Protein AF-0000000083552965 (afdb_homodimer)

Organism: NCBI:txid2306993

Solvent-accessible surface area (backbone atoms only — not comparable to full-atom values): 24269 Å² total; per-residue (Å²): 133,54,84,46,55,70,39,48,80,30,88,91,34,52,88,30,65,58,60,39,50,26,50,26,54,47,42,58,69,61,47,57,80,40,29,82,77,34,42,68,25,39,33,38,24,42,57,24,51,48,34,62,61,35,41,50,45,15,64,46,37,22,61,32,22,42,22,29,21,68,51,63,74,33,50,58,51,37,72,70,47,73,92,47,73,32,45,72,27,46,46,80,41,80,32,50,61,66,61,47,40,51,50,40,45,74,70,66,44,71,29,42,32,35,38,36,64,58,44,61,37,43,35,61,49,53,62,59,52,52,51,47,52,53,66,21,61,37,60,31,34,41,40,29,32,49,22,26,60,52,86,58,34,29,28,42,53,49,73,42,51,30,88,43,90,88,43,36,64,61,84,50,91,86,44,60,48,27,68,22,20,22,35,8,65,48,28,53,50,50,51,32,50,63,69,54,28,41,77,47,69,64,69,70,78,75,56,57,74,92,68,35,73,63,51,42,54,61,67,44,86,60,69,45,27,35,51,40,36,40,34,28,63,62,126,133,54,83,46,55,70,40,48,81,30,88,90,34,52,88,32,64,58,60,40,51,28,50,25,54,48,40,57,67,61,46,58,80,40,28,83,76,34,42,70,24,38,34,37,23,44,57,25,51,48,34,63,62,35,40,49,45,16,64,46,37,20,60,31,23,42,22,29,21,68,51,62,73,34,51,57,51,37,72,72,48,75,92,48,74,32,46,71,28,46,45,80,41,79,33,50,61,66,61,45,39,50,52,40,46,74,70,66,45,71,29,42,32,34,37,36,62,56,45,63,36,41,35,58,47,53,61,59,51,52,53,48,52,51,66,21,61,36,60,33,36,41,40,28,32,49,22,26,61,54,84,57,33,30,28,42,53,48,74,41,52,33,88,42,92,90,44,39,63,62,84,50,90,86,44,60,47,30,68,22,20,22,35,8,66,48,29,54,50,50,50,32,48,64,68,52,29,40,77,47,68,66,69,71,78,75,55,56,74,92,70,34,73,61,51,41,53,61,68,45,86,60,70,45,27,34,51,40,35,41,34,28,63,63,128

pLDDT: mean 96.68, std 3.62, range [63.5, 98.94]

Foldseek 3Di:
DFPQPQCCPAPPCVPPVLLSLLVSLCCVQFPVVCLVLLAQWEEEEEQCFLVPVVLSSLVSHHQAYEYEHQDPVSPVSVVVPDPDPSSVRYDYDHDDRLVVLVVCLVVVAATQEYEQALCQQQADPNLSNVLSNVSNVYQKYKHKYKAFPDPAWDKDKDKDAQPDSSHHHDPDPPDGIDIGIHTHPNNVVVSLVVSQKDKDWGDPPVDDPVSCVSVCQCVDDDGIGITMMMIGHDD/DFPQPQCCPAPPCVPPVLLSLLVSLCCVQFPVVCLVLLAQWEEEEEQCFLVPVVLSSLVSHHQAYEYEHQDPVSPVSVVVPDPDPSSVRYDYDHDDRLVVLVVCLVVVAATQEYEQALCQQQADPNLSNVLSNVSNVYQKYKHKYKAFPDPAWDKDKDKDAQPDSSHHHDPDPPDGIDIGIHTHPNNVCVSLVVSQKDKDWGDPPVDDPVSCVSVCQCVDDDGIGITMMMIGHDD

InterPro domains:
  IPR001387 Cro/C1-type, helix-turn-helix domain [PS50943] (183-202)
  IPR029063 S-adenosyl-L-methionine-dependent methyltransferase superfamily [G3DSA:3.40.50.150] (11-210)
  IPR029063 S-adenosyl-L-methionine-dependent methyltransferase superfamily [SSF53335] (25-139)
  IPR041698 Methyltransferase domain 25 [PF13649] (43-135)

Secondary structure (DSSP, 8-state):
--GGGGGGGSTTTTT-HHHHHHHHHHIIIIIGGGHHHHTT-EEEEET-TTSHHHHHHHHTT-SEEEEEES-HHHHHHGGGS--SHHHHTEEEEES-HHHHHHHHHHTT---SEEEEES-GGG-S-HHHHHHHHHTT--SEEEEEEEEE--SSSEEEEEEEETTSTTSPPPSSTT-SEEEEEEE-HHHHHHHHHHTTEEEEE--GGGS-GGG-GGGGGGS--SSEEEEEEEEEE--/--GGGGGGGSTTTTT-HHHHHHHHHHIIIIIGGGHHHHTT-EEEEET-TTSHHHHHHHHTT-SEEEEEES-HHHHHHGGGS--SHHHHTEEEEES-HHHHHHHHHHTT---SEEEEES-GGG-S-HHHHHHHHHTT--SEEEEEEEEE--SSSEEEEEEEETTSTTSPPPSSTT-SEEEEEEE-HHHHHHHHHHTTEEEEE--GGGS-GGG-GGGGGGS--SSEEEEEEEEEE--

Nearest PDB structures (foldseek):
  6h2u-assembly1_A  TM=6.976E-01  e=5.635E-08  Homo sapiens
  6h2v-assembly1_A  TM=6.925E-01  e=2.571E-07  Homo sapiens
  8dur-assembly2_B  TM=6.272E-01  e=7.707E-06  Naegleria fowleri
  1orh-assembly1_A  TM=5.941E-01  e=9.247E-06  Rattus norvegicus
  1ori-assembly1_A  TM=5.996E-01  e=1.331E-05  Rattus norvegicus

Structure (mmCIF, N/CA/C/O backbone):
data_AF-0000000083552965-model_v1
#
loop_
_entity.id
_entity.type
_entity.pdbx_description
1 polymer 'Class I SAM-dependent methyltransferase'
#
loop_
_atom_site.group_PDB
_atom_site.id
_atom_site.type_symbol
_atom_site.label_atom_id
_atom_site.label_alt_id
_atom_site.label_comp_id
_atom_site.label_asym_id
_atom_site.label_entity_id
_atom_site.label_seq_id
_atom_site.pdbx_PDB_ins_code
_atom_site.Cartn_x
_atom_site.Cartn_y
_atom_site.Cartn_z
_atom_site.occupancy
_atom_site.B_iso_or_equiv
_atom_site.auth_seq_id
_atom_site.auth_comp_id
_atom_site.auth_asym_id
_atom_site.auth_atom_id
_atom_site.pdbx_PDB_model_num
ATOM 1 N N . MET A 1 1 ? 5.93 -38.25 -14.188 1 81.25 1 MET A N 1
ATOM 2 C CA . MET A 1 1 ? 6.855 -37.188 -14.539 1 81.25 1 MET A CA 1
ATOM 3 C C . MET A 1 1 ? 6.266 -35.812 -14.195 1 81.25 1 MET A C 1
ATOM 5 O O . MET A 1 1 ? 5.086 -35.562 -14.438 1 81.25 1 MET A O 1
ATOM 9 N N . GLY A 1 2 ? 7.152 -35.125 -13.516 1 94.62 2 GLY A N 1
ATOM 10 C CA . GLY A 1 2 ? 6.688 -33.781 -13.117 1 94.62 2 GLY A CA 1
ATOM 11 C C . GLY A 1 2 ? 6.719 -32.781 -14.258 1 94.62 2 GLY A C 1
ATOM 12 O O . GLY A 1 2 ? 7.559 -32.875 -15.156 1 94.62 2 GLY A O 1
ATOM 13 N N . PHE A 1 3 ? 5.824 -31.906 -14.312 1 96.88 3 PHE A N 1
ATOM 14 C CA . PHE A 1 3 ? 5.703 -30.906 -15.367 1 96.88 3 PHE A CA 1
ATOM 15 C C . PHE A 1 3 ? 7.004 -30.125 -15.523 1 96.88 3 PHE A C 1
ATOM 17 O O . PHE A 1 3 ? 7.469 -29.906 -16.641 1 96.88 3 PHE A O 1
ATOM 24 N N . PHE A 1 4 ? 7.629 -29.734 -14.414 1 97.56 4 PHE A N 1
ATOM 25 C CA . PHE A 1 4 ? 8.781 -28.844 -14.445 1 97.56 4 PHE A CA 1
ATOM 26 C C . PHE A 1 4 ? 10.078 -29.641 -14.57 1 97.56 4 PHE A C 1
ATOM 28 O O . PHE A 1 4 ? 11.172 -29.094 -14.406 1 97.56 4 PHE A O 1
ATOM 35 N N . ASP A 1 5 ? 9.969 -30.938 -14.891 1 96.69 5 ASP A N 1
ATOM 36 C CA . ASP A 1 5 ? 11.172 -31.766 -15.016 1 96.69 5 ASP A CA 1
ATOM 37 C C . ASP A 1 5 ? 12.086 -31.234 -16.109 1 96.69 5 ASP A C 1
ATOM 39 O O . ASP A 1 5 ? 13.312 -31.391 -16.047 1 96.69 5 ASP A O 1
ATOM 43 N N . PHE A 1 6 ? 11.523 -30.562 -17.109 1 95.19 6 PHE A N 1
ATOM 44 C CA . PHE A 1 6 ? 12.312 -30.047 -18.219 1 95.19 6 PHE A CA 1
ATOM 45 C C . PHE A 1 6 ? 13.328 -29.016 -17.734 1 95.19 6 PHE A C 1
ATOM 47 O O . PHE A 1 6 ? 14.328 -28.766 -18.406 1 95.19 6 PHE A O 1
ATOM 54 N N . LEU A 1 7 ? 13.109 -28.406 -16.531 1 95.62 7 LEU A N 1
ATOM 55 C CA . LEU A 1 7 ? 14 -27.375 -15.992 1 95.62 7 LEU A CA 1
ATOM 56 C C . LEU A 1 7 ? 15.367 -27.969 -15.664 1 95.62 7 LEU A C 1
ATOM 58 O O . LEU A 1 7 ? 16.344 -27.219 -15.523 1 95.62 7 LEU A O 1
ATOM 62 N N . SER A 1 8 ? 15.422 -29.281 -15.539 1 94.06 8 SER A N 1
ATOM 63 C CA . SER A 1 8 ? 16.672 -29.938 -15.18 1 94.06 8 SER A CA 1
ATOM 64 C C . SER A 1 8 ? 17.734 -29.703 -16.234 1 94.06 8 SER A C 1
ATOM 66 O O . SER A 1 8 ? 18.922 -29.906 -15.984 1 94.06 8 SER A O 1
ATOM 68 N N . SER A 1 9 ? 17.359 -29.266 -17.453 1 91.75 9 SER A N 1
ATOM 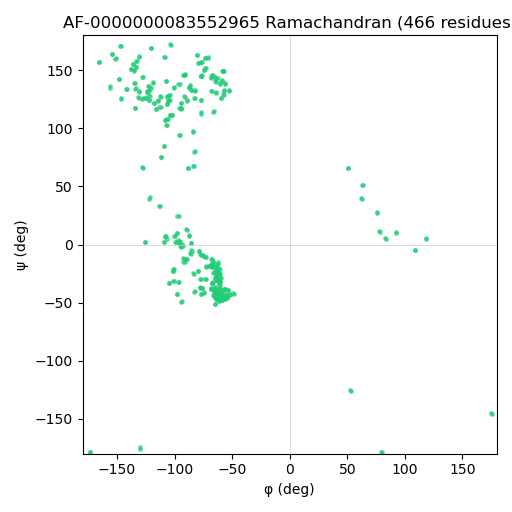69 C CA . SER A 1 9 ? 18.297 -29.047 -18.547 1 91.75 9 SER A CA 1
ATOM 70 C C . SER A 1 9 ? 18.531 -27.562 -18.797 1 91.75 9 SER A C 1
ATOM 72 O O . SER A 1 9 ? 19.141 -27.203 -19.797 1 91.75 9 SER A O 1
ATOM 74 N N . ILE A 1 10 ? 17.953 -26.766 -17.953 1 91.94 10 ILE A N 1
ATOM 75 C CA . ILE A 1 10 ? 17.984 -25.328 -18.172 1 91.94 10 ILE A CA 1
ATOM 76 C C . ILE A 1 10 ? 18.625 -24.641 -16.969 1 91.94 10 ILE A C 1
ATOM 78 O O . ILE A 1 10 ? 18.328 -24.969 -15.82 1 91.94 10 ILE A O 1
ATOM 82 N N . ALA A 1 11 ? 19.578 -23.734 -17.234 1 88.69 11 ALA A N 1
ATOM 83 C CA . ALA A 1 11 ? 20.109 -22.906 -16.156 1 88.69 11 ALA A CA 1
ATOM 84 C C . ALA A 1 11 ? 19.031 -22.016 -15.547 1 88.69 11 ALA A C 1
ATOM 86 O O . ALA A 1 11 ? 18.172 -21.5 -16.266 1 88.69 11 ALA A O 1
ATOM 87 N N . PRO A 1 12 ? 18.969 -21.719 -14.242 1 91.25 12 PRO A N 1
ATOM 88 C CA . PRO A 1 12 ? 19.953 -22.172 -13.258 1 91.25 12 PRO A CA 1
ATOM 89 C C . PRO A 1 12 ? 19.516 -23.438 -12.523 1 91.25 12 PRO A C 1
ATOM 91 O O . PRO A 1 12 ? 20.016 -23.719 -11.422 1 91.25 12 PRO A O 1
ATOM 94 N N . TYR A 1 13 ? 18.641 -24.234 -13.141 1 92.06 13 TYR A N 1
ATOM 95 C CA . TYR A 1 13 ? 17.969 -25.281 -12.406 1 92.06 13 TYR A CA 1
ATOM 96 C C . TYR A 1 13 ? 18.734 -26.594 -12.508 1 92.06 13 TYR A C 1
ATOM 98 O O . TYR A 1 13 ? 18.438 -27.562 -11.789 1 92.06 13 TYR A O 1
ATOM 106 N N . GLU A 1 14 ? 19.703 -26.844 -13.398 1 89.31 14 GLU A N 1
ATOM 107 C CA . GLU A 1 14 ? 20.359 -28.094 -13.773 1 89.31 14 GLU A CA 1
ATOM 108 C C . GLU A 1 14 ? 20.797 -28.875 -12.539 1 89.31 14 GLU A C 1
ATOM 110 O O . GLU A 1 14 ? 20.656 -30.109 -12.508 1 89.31 14 GLU A O 1
ATOM 115 N N . ASP A 1 15 ? 21.328 -28.375 -11.539 1 86.81 15 ASP A N 1
ATOM 116 C CA . ASP A 1 15 ? 21.781 -29.125 -10.367 1 86.81 15 ASP A CA 1
ATOM 117 C C . ASP A 1 15 ? 20.938 -28.781 -9.141 1 86.81 15 ASP A C 1
ATOM 119 O O . ASP A 1 15 ? 21.422 -28.859 -8.008 1 86.81 15 ASP A O 1
ATOM 123 N N . ASP A 1 16 ? 19.672 -28.516 -9.477 1 92 16 ASP A N 1
ATOM 124 C CA . ASP A 1 16 ? 18.828 -28.094 -8.367 1 92 16 ASP A CA 1
ATOM 125 C C . ASP A 1 16 ? 17.562 -28.922 -8.297 1 92 16 ASP A C 1
ATOM 127 O O . ASP A 1 16 ? 16.453 -28.406 -8.461 1 92 16 ASP A O 1
ATOM 131 N N . ALA A 1 17 ? 17.734 -30.203 -7.98 1 92.44 17 ALA A N 1
ATOM 132 C CA . ALA A 1 17 ? 16.625 -31.156 -7.941 1 92.44 17 ALA A CA 1
ATOM 133 C C . ALA A 1 17 ? 15.586 -30.75 -6.906 1 92.44 17 ALA A C 1
ATOM 135 O O . ALA A 1 17 ? 14.383 -30.969 -7.098 1 92.44 17 ALA A O 1
ATOM 136 N N . LYS A 1 18 ? 16.047 -30.188 -5.879 1 93.69 18 LYS A N 1
ATOM 137 C CA . LYS A 1 18 ? 15.133 -29.766 -4.816 1 93.69 18 LYS A CA 1
ATOM 138 C C . LYS A 1 18 ? 14.148 -28.719 -5.316 1 93.69 18 LYS A C 1
ATOM 140 O O . LYS A 1 18 ? 12.945 -28.812 -5.07 1 93.69 18 LYS A O 1
ATOM 145 N N . THR A 1 19 ? 14.672 -27.75 -6.02 1 94.75 19 THR A N 1
ATOM 146 C CA . THR A 1 19 ? 13.828 -26.688 -6.57 1 94.75 19 THR A CA 1
ATOM 147 C C . THR A 1 19 ? 12.836 -27.266 -7.578 1 94.75 19 THR A C 1
ATOM 149 O O . THR A 1 19 ? 11.672 -26.859 -7.602 1 94.75 19 THR A O 1
ATOM 152 N N . ILE A 1 20 ? 13.258 -28.188 -8.398 1 96.81 20 ILE A N 1
ATOM 153 C CA . ILE A 1 20 ? 12.398 -28.781 -9.414 1 96.81 20 ILE A CA 1
ATOM 154 C C . ILE A 1 20 ? 11.289 -29.578 -8.742 1 96.81 20 ILE A C 1
ATOM 156 O O . ILE A 1 20 ? 10.125 -29.5 -9.133 1 96.81 20 ILE A O 1
ATOM 160 N N . THR A 1 21 ? 11.656 -30.359 -7.719 1 96.69 21 THR A N 1
ATOM 161 C CA . THR A 1 21 ? 10.664 -31.109 -6.957 1 96.69 21 THR A CA 1
ATOM 162 C C . THR A 1 21 ? 9.641 -30.172 -6.324 1 96.69 21 THR A C 1
ATOM 164 O O . THR A 1 21 ? 8.438 -30.422 -6.371 1 96.69 21 THR A O 1
ATOM 167 N N . ARG A 1 22 ? 10.125 -29.078 -5.738 1 97.56 22 ARG A N 1
ATOM 168 C CA . ARG A 1 22 ? 9.266 -28.062 -5.152 1 97.56 22 ARG A CA 1
ATOM 169 C C . ARG A 1 22 ? 8.281 -27.516 -6.188 1 97.56 22 ARG A C 1
ATOM 171 O O . ARG A 1 22 ? 7.074 -27.438 -5.926 1 97.56 22 ARG A O 1
ATOM 178 N N . MET A 1 23 ? 8.742 -27.188 -7.344 1 97.19 23 MET A N 1
ATOM 179 C CA . MET A 1 23 ? 7.91 -26.609 -8.391 1 97.19 23 MET A CA 1
ATOM 180 C C . MET A 1 23 ? 6.855 -27.609 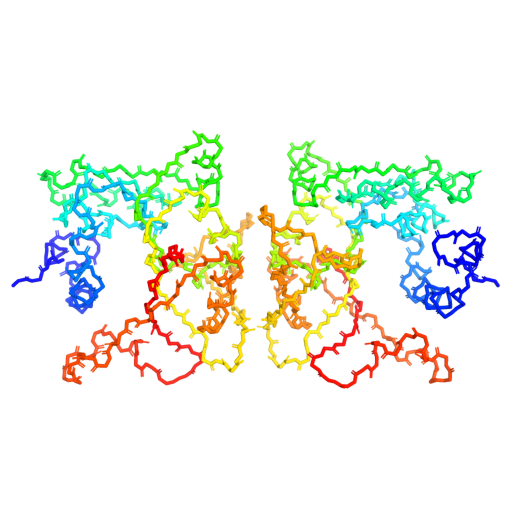-8.859 1 97.19 23 MET A C 1
ATOM 182 O O . MET A 1 23 ? 5.707 -27.25 -9.102 1 97.19 23 MET A O 1
ATOM 186 N N . ASN A 1 24 ? 7.277 -28.844 -8.969 1 98 24 ASN A N 1
ATOM 187 C CA . ASN A 1 24 ? 6.336 -29.875 -9.391 1 98 24 ASN A CA 1
ATOM 188 C C . ASN A 1 24 ? 5.23 -30.094 -8.359 1 98 24 ASN A C 1
ATOM 190 O O . ASN A 1 24 ? 4.062 -30.25 -8.727 1 98 24 ASN A O 1
ATOM 194 N N . LEU A 1 25 ? 5.602 -30.094 -7.09 1 97.94 25 LEU A N 1
ATOM 195 C CA . LEU A 1 25 ? 4.594 -30.234 -6.047 1 97.94 25 LEU A CA 1
ATOM 196 C C . LEU A 1 25 ? 3.625 -29.062 -6.059 1 97.94 25 LEU A C 1
ATOM 198 O O . LEU A 1 25 ? 2.412 -29.25 -5.934 1 97.94 25 LEU A O 1
ATOM 202 N N . ARG A 1 26 ? 4.098 -27.859 -6.262 1 98.5 26 ARG A N 1
ATOM 203 C CA . ARG A 1 26 ? 3.258 -26.672 -6.324 1 98.5 26 ARG A CA 1
ATOM 204 C C . ARG A 1 26 ? 2.377 -26.688 -7.57 1 98.5 26 ARG A C 1
ATOM 206 O O . ARG A 1 26 ? 1.212 -26.281 -7.516 1 98.5 26 ARG A O 1
ATOM 213 N N . HIS A 1 27 ? 2.938 -27.156 -8.664 1 98.56 27 HIS A N 1
ATOM 214 C CA . HIS A 1 27 ? 2.148 -27.312 -9.883 1 98.56 27 HIS A CA 1
ATOM 215 C C . HIS A 1 27 ? 0.971 -28.25 -9.664 1 98.56 27 HIS A C 1
ATOM 217 O O . HIS A 1 27 ? -0.158 -27.938 -10.055 1 98.56 27 HIS A O 1
ATOM 223 N N . GLU A 1 28 ? 1.245 -29.359 -9.039 1 97.62 28 GLU A N 1
ATOM 224 C CA . GLU A 1 28 ? 0.224 -30.359 -8.781 1 97.62 28 GLU A CA 1
ATOM 225 C C . GLU A 1 28 ? -0.861 -29.828 -7.848 1 97.62 28 GLU A C 1
ATOM 227 O O . GLU A 1 28 ? -2.047 -30.094 -8.055 1 97.62 28 GLU A O 1
ATOM 232 N N . MET A 1 29 ? -0.455 -29.062 -6.875 1 98.19 29 MET A N 1
ATOM 233 C CA . MET A 1 29 ? -1.388 -28.594 -5.855 1 98.19 29 MET A CA 1
ATOM 234 C C . MET A 1 29 ? -2.162 -27.375 -6.34 1 98.19 29 MET A C 1
ATOM 236 O O . MET A 1 29 ? -3.35 -27.234 -6.047 1 98.19 29 MET A O 1
ATOM 240 N N . ILE A 1 30 ? -1.521 -26.469 -7.02 1 98.62 30 ILE A N 1
ATOM 241 C CA . ILE A 1 30 ? -2.102 -25.172 -7.348 1 98.62 30 ILE A CA 1
ATOM 242 C C . ILE A 1 30 ? -2.746 -25.234 -8.734 1 98.62 30 ILE A C 1
ATOM 244 O O . ILE A 1 30 ? -3.936 -24.938 -8.883 1 98.62 30 ILE A O 1
ATOM 248 N N . LEU A 1 31 ? -2.088 -25.719 -9.711 1 98.5 31 LEU A N 1
ATOM 249 C CA . LEU A 1 31 ? -2.498 -25.469 -11.086 1 98.5 31 LEU A CA 1
ATOM 250 C C . LEU A 1 31 ? -3.307 -26.656 -11.625 1 98.5 31 LEU A C 1
ATOM 252 O O . LEU A 1 31 ? -4.316 -26.453 -12.305 1 98.5 31 LEU A O 1
ATOM 256 N N . GLU A 1 32 ? -2.908 -27.891 -11.367 1 97.81 32 GLU A N 1
ATOM 257 C CA . GLU A 1 32 ? -3.521 -29.078 -11.953 1 97.81 32 GLU A CA 1
ATOM 258 C C . GLU A 1 32 ? -5.023 -29.109 -11.703 1 97.81 32 GLU A C 1
ATOM 260 O O . GLU A 1 32 ? -5.812 -29.344 -12.625 1 97.81 32 GLU A O 1
ATOM 265 N N . PRO A 1 33 ? -5.453 -28.828 -10.461 1 98.06 33 PRO A N 1
ATOM 266 C CA . PRO A 1 33 ? -6.895 -28.859 -10.203 1 98.06 33 PRO A CA 1
ATOM 267 C C . PRO A 1 33 ? -7.648 -27.734 -10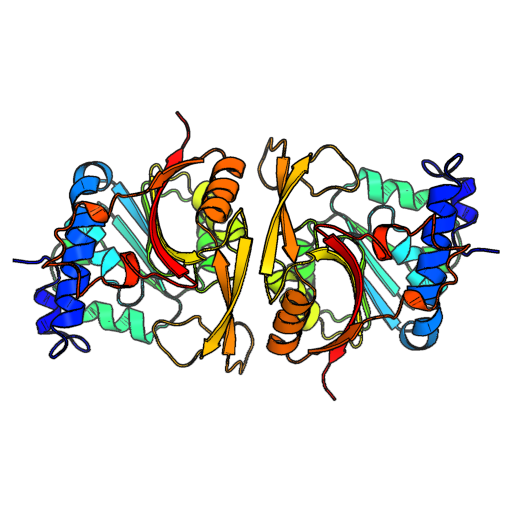.906 1 98.06 33 PRO A C 1
ATOM 269 O O . PRO A 1 33 ? -8.875 -27.781 -11.023 1 98.06 33 PRO A O 1
ATOM 272 N N . LEU A 1 34 ? -6.957 -26.703 -11.359 1 98.5 34 LEU A N 1
ATOM 273 C CA . LEU A 1 34 ? -7.594 -25.516 -11.922 1 98.5 34 LEU A CA 1
ATOM 274 C C . LEU A 1 34 ? -7.598 -25.562 -13.445 1 98.5 34 LEU A C 1
ATOM 276 O O . LEU A 1 34 ? -8.062 -24.625 -14.102 1 98.5 34 LEU A O 1
ATOM 280 N N . LYS A 1 35 ? -7.074 -26.656 -14.055 1 98.5 35 LYS A N 1
ATOM 281 C CA . LYS A 1 35 ? -6.949 -26.797 -15.5 1 98.5 35 LYS A CA 1
ATOM 282 C C . LYS A 1 35 ? -8.273 -26.516 -16.203 1 98.5 35 LYS A C 1
ATOM 284 O O . LYS A 1 35 ? -8.312 -25.797 -17.203 1 98.5 35 LYS A O 1
ATOM 289 N N . PRO A 1 36 ? -9.422 -27.016 -15.688 1 98.38 36 PRO A N 1
ATOM 290 C CA . PRO A 1 36 ? -10.688 -26.734 -16.359 1 98.38 36 PRO A CA 1
ATOM 291 C C . PRO A 1 36 ? -11.016 -25.234 -16.406 1 98.38 36 PRO A C 1
ATOM 293 O O . PRO A 1 36 ? -11.656 -24.766 -17.344 1 98.38 36 PRO A O 1
ATOM 296 N N . GLU A 1 37 ? -10.5 -24.453 -15.477 1 98.25 37 GLU A N 1
ATOM 297 C CA . GLU A 1 37 ? -10.773 -23.016 -15.414 1 98.25 37 GLU A CA 1
ATOM 298 C C . GLU A 1 37 ? -9.766 -22.219 -16.234 1 98.25 37 GLU A C 1
ATOM 300 O O . GLU A 1 37 ? -9.977 -21.047 -16.516 1 98.25 37 GLU A O 1
ATOM 305 N N . ILE A 1 38 ? -8.695 -22.906 -16.625 1 98.75 38 ILE A N 1
ATOM 306 C CA . ILE A 1 38 ? -7.602 -22.234 -17.312 1 98.75 38 ILE A CA 1
ATOM 307 C C . ILE A 1 38 ? -7.711 -22.5 -18.812 1 98.75 38 ILE A C 1
ATOM 309 O O . ILE A 1 38 ? -7.383 -21.625 -19.641 1 98.75 38 ILE A O 1
ATOM 313 N N . THR A 1 39 ? -8.234 -23.672 -19.188 1 98.81 39 THR A N 1
ATOM 314 C CA . THR A 1 39 ? -8.281 -24.094 -20.578 1 98.81 39 THR A CA 1
ATOM 315 C C . THR A 1 39 ? -9.094 -23.109 -21.422 1 98.81 39 THR A C 1
ATOM 317 O O . THR A 1 39 ? -10.227 -22.766 -21.062 1 98.81 39 THR A O 1
ATOM 320 N N . GLY A 1 40 ? -8.484 -22.656 -22.453 1 98.81 40 GLY A N 1
ATOM 321 C CA . GLY A 1 40 ? -9.148 -21.766 -23.391 1 98.81 40 GLY A CA 1
ATOM 322 C C . GLY A 1 40 ? -9.242 -20.344 -22.906 1 98.81 40 GLY A C 1
ATOM 323 O O . GLY A 1 40 ? -9.891 -19.5 -23.547 1 98.81 40 GLY A O 1
ATOM 324 N N . ARG A 1 41 ? -8.547 -20 -21.828 1 98.75 41 ARG A N 1
ATOM 325 C CA . ARG A 1 41 ? -8.75 -18.703 -21.203 1 98.75 41 ARG A CA 1
ATOM 326 C C . ARG A 1 41 ? -7.555 -17.781 -21.438 1 98.75 41 ARG A C 1
ATOM 328 O O . ARG A 1 41 ? -6.504 -18.219 -21.906 1 98.75 41 ARG A O 1
ATOM 335 N N . ARG A 1 42 ? -7.766 -16.5 -21.266 1 98.88 42 ARG A N 1
ATOM 336 C CA . ARG A 1 42 ? -6.707 -15.5 -21.25 1 98.88 42 ARG A CA 1
ATOM 337 C C . ARG A 1 42 ? -6.156 -15.305 -19.828 1 98.88 42 ARG A C 1
ATOM 339 O O . ARG A 1 42 ? -6.91 -15.023 -18.906 1 98.88 42 ARG A O 1
ATOM 346 N N . VAL A 1 43 ? -4.852 -15.484 -19.703 1 98.94 43 VAL A N 1
ATOM 347 C CA . VAL A 1 43 ? -4.238 -15.516 -18.375 1 98.94 43 VAL A CA 1
ATOM 348 C C . VAL A 1 43 ? -3.186 -14.414 -18.266 1 98.94 43 VAL A C 1
ATOM 350 O O . VAL A 1 43 ? -2.438 -14.164 -19.219 1 98.94 43 VAL A O 1
ATOM 353 N N . LEU A 1 44 ? -3.18 -13.664 -17.156 1 98.94 44 LEU A N 1
ATOM 354 C CA . LEU A 1 44 ? -2.131 -12.719 -16.781 1 98.94 44 LEU A CA 1
ATOM 355 C C . LEU A 1 44 ? -1.276 -13.273 -15.656 1 98.94 44 LEU A C 1
ATOM 357 O O . LEU A 1 44 ? -1.805 -13.711 -14.633 1 98.94 44 LEU A O 1
ATOM 361 N N . ASP A 1 45 ? 0.019 -13.375 -15.836 1 98.94 45 ASP A N 1
ATOM 362 C CA . ASP A 1 45 ? 0.989 -13.789 -14.82 1 98.94 45 ASP A CA 1
ATOM 363 C C . ASP A 1 45 ? 1.807 -12.594 -14.328 1 98.94 45 ASP A C 1
ATOM 365 O O . ASP A 1 45 ? 2.678 -12.094 -15.039 1 98.94 45 ASP A O 1
ATOM 369 N N . LEU A 1 46 ? 1.543 -12.148 -13.078 1 98.81 46 LEU A N 1
ATOM 370 C CA . LEU A 1 46 ? 2.203 -10.977 -12.508 1 98.81 46 LEU A CA 1
ATOM 371 C C . LEU A 1 46 ? 3.529 -11.359 -11.859 1 98.81 46 LEU A C 1
ATOM 373 O O . LEU A 1 46 ? 3.596 -12.32 -11.094 1 98.81 46 LEU A O 1
ATOM 377 N N . ALA A 1 47 ? 4.551 -10.508 -12.125 1 98.44 47 ALA A N 1
ATOM 378 C CA . ALA A 1 47 ? 5.906 -10.836 -11.688 1 98.44 47 ALA A CA 1
ATOM 379 C C . ALA A 1 47 ? 6.297 -12.242 -12.117 1 98.44 47 ALA A C 1
ATOM 381 O O . ALA A 1 47 ? 6.648 -13.078 -11.273 1 98.44 47 ALA A O 1
ATOM 382 N N . ALA A 1 48 ? 6.395 -12.398 -13.414 1 98.5 48 ALA A N 1
ATOM 383 C CA . ALA A 1 48 ? 6.41 -13.719 -14.047 1 98.5 48 ALA A CA 1
ATOM 384 C C . ALA A 1 48 ? 7.785 -14.359 -13.93 1 98.5 48 ALA A C 1
ATOM 386 O O . ALA A 1 48 ? 7.961 -15.531 -14.273 1 98.5 48 ALA A O 1
ATOM 387 N N . HIS A 1 49 ? 8.75 -13.617 -13.414 1 97.5 49 HIS A N 1
ATOM 388 C CA . HIS A 1 49 ? 10.094 -14.148 -13.242 1 97.5 49 HIS A CA 1
ATOM 389 C C . HIS A 1 49 ? 10.625 -14.727 -14.555 1 97.5 49 HIS A C 1
ATOM 391 O O . HIS A 1 49 ? 10.68 -14.039 -15.57 1 97.5 49 HIS A O 1
ATOM 397 N N . ASP A 1 50 ? 11.062 -15.961 -14.57 1 97.25 50 ASP A N 1
ATOM 398 C CA . ASP A 1 50 ? 11.641 -16.516 -15.789 1 97.25 50 ASP A CA 1
ATOM 399 C C . ASP A 1 50 ? 10.562 -17.125 -16.688 1 97.25 50 ASP A C 1
ATOM 401 O O . ASP A 1 50 ? 10.867 -17.797 -17.672 1 97.25 50 ASP A O 1
ATOM 405 N N . GLY A 1 51 ? 9.281 -16.953 -16.375 1 98.19 51 GLY A N 1
ATOM 406 C CA . GLY A 1 51 ? 8.164 -17.391 -17.188 1 98.19 51 GLY A CA 1
ATOM 407 C C . GLY A 1 51 ? 7.672 -18.781 -16.828 1 98.19 51 GLY A C 1
ATOM 408 O O . GLY A 1 51 ? 6.816 -19.344 -17.531 1 98.19 51 GLY A O 1
ATOM 409 N N . ARG A 1 52 ? 8.109 -19.344 -15.758 1 97.69 52 ARG A N 1
ATOM 410 C CA . ARG A 1 52 ? 7.828 -20.734 -15.422 1 97.69 52 ARG A CA 1
ATOM 411 C C . ARG A 1 52 ? 6.332 -20.953 -15.219 1 97.69 52 ARG A C 1
ATOM 413 O O . ARG A 1 52 ? 5.762 -21.891 -15.75 1 97.69 52 ARG A O 1
ATOM 420 N N . TRP A 1 53 ? 5.684 -20.047 -14.531 1 98.69 53 TRP A N 1
ATOM 421 C CA . TRP A 1 53 ? 4.246 -20.203 -14.32 1 98.69 53 TRP A CA 1
ATOM 422 C C . TRP A 1 53 ? 3.465 -19.812 -15.562 1 98.69 53 TRP A C 1
ATOM 424 O O . TRP A 1 53 ? 2.441 -20.422 -15.883 1 98.69 53 TRP A O 1
ATOM 434 N N . ALA A 1 54 ? 3.918 -18.781 -16.25 1 98.88 54 ALA A N 1
ATOM 435 C CA . ALA A 1 54 ? 3.295 -18.453 -17.531 1 98.88 54 ALA A CA 1
ATOM 436 C C . ALA A 1 54 ? 3.281 -19.641 -18.469 1 98.88 54 ALA A C 1
ATOM 438 O O . ALA A 1 54 ? 2.256 -19.953 -19.078 1 98.88 54 ALA A O 1
ATOM 439 N N . TYR A 1 55 ? 4.418 -20.344 -18.547 1 98.88 55 TYR A N 1
ATOM 440 C CA . TYR A 1 55 ? 4.527 -21.547 -19.359 1 98.88 55 TYR A CA 1
ATOM 441 C C . TYR A 1 55 ? 3.57 -22.625 -18.859 1 98.88 55 TYR A C 1
ATOM 443 O O . TYR A 1 55 ? 2.908 -23.281 -19.656 1 98.88 55 TYR A O 1
ATOM 451 N N . ALA A 1 56 ? 3.492 -22.781 -17.594 1 98.88 56 ALA A N 1
ATOM 452 C CA . ALA A 1 56 ? 2.607 -23.781 -17 1 98.88 56 ALA A CA 1
ATOM 453 C C . ALA A 1 56 ? 1.146 -23.469 -17.312 1 98.88 56 ALA A C 1
ATOM 455 O O . ALA A 1 56 ? 0.365 -24.375 -17.609 1 98.88 56 ALA A O 1
ATOM 456 N N . PHE A 1 57 ? 0.743 -22.156 -17.234 1 98.94 57 PHE A N 1
ATOM 457 C CA . PHE A 1 57 ? -0.612 -21.75 -17.594 1 98.94 57 PHE A CA 1
ATOM 458 C C . PHE A 1 57 ? -0.915 -22.109 -19.047 1 98.94 57 PHE A C 1
ATOM 460 O O . PHE A 1 57 ? -1.982 -22.641 -19.344 1 98.94 57 PHE A O 1
ATOM 467 N N . ALA A 1 58 ? 0.022 -21.812 -19.906 1 98.88 58 ALA A N 1
ATOM 468 C CA . ALA A 1 58 ? -0.155 -22.125 -21.312 1 98.88 58 ALA A CA 1
ATOM 469 C C . ALA A 1 58 ? -0.292 -23.625 -21.531 1 98.88 58 ALA A C 1
ATOM 471 O O . ALA A 1 58 ? -1.164 -24.078 -22.281 1 98.88 58 ALA A O 1
ATOM 472 N N . ALA A 1 59 ? 0.545 -24.422 -20.891 1 98.69 59 ALA A N 1
ATOM 473 C CA . ALA A 1 59 ? 0.522 -25.875 -21.016 1 98.69 59 ALA A CA 1
ATOM 474 C C . ALA A 1 59 ? -0.781 -26.453 -20.469 1 98.69 59 ALA A C 1
ATOM 476 O O . ALA A 1 59 ? -1.233 -27.516 -20.906 1 98.69 59 ALA A O 1
ATOM 477 N N . ALA A 1 60 ? -1.38 -25.766 -19.531 1 98.56 60 ALA A N 1
ATOM 478 C CA . ALA A 1 60 ? -2.656 -26.188 -18.953 1 98.56 60 ALA A CA 1
ATOM 479 C C . ALA A 1 60 ? -3.807 -25.906 -19.922 1 98.56 60 ALA A C 1
ATOM 481 O O . ALA A 1 60 ? -4.949 -26.297 -19.656 1 98.56 60 ALA A O 1
ATOM 482 N N . GLY A 1 61 ? -3.521 -25.156 -21.016 1 98.69 61 GLY A N 1
ATOM 483 C CA . GLY A 1 61 ? -4.531 -25 -22.047 1 98.69 61 GLY A CA 1
ATOM 484 C C . GLY A 1 61 ? -4.965 -23.562 -22.25 1 98.69 61 GLY A C 1
ATOM 485 O O . GLY A 1 61 ? -5.887 -23.297 -23.016 1 98.69 61 GLY A O 1
ATOM 486 N N . ALA A 1 62 ? -4.316 -22.609 -21.562 1 98.88 62 ALA A N 1
ATOM 487 C CA . ALA A 1 62 ? -4.648 -21.203 -21.781 1 98.88 62 ALA A CA 1
ATOM 488 C C . ALA A 1 62 ? -4.496 -20.828 -23.266 1 98.88 62 ALA A C 1
ATOM 490 O O . ALA A 1 62 ? -3.541 -21.25 -23.922 1 98.88 62 ALA A O 1
ATOM 491 N N . ARG A 1 63 ? -5.391 -20.062 -23.797 1 98.69 63 ARG A N 1
ATOM 492 C CA . ARG A 1 63 ? -5.297 -19.641 -25.203 1 98.69 63 ARG A CA 1
ATOM 493 C C . ARG A 1 63 ? -4.211 -18.594 -25.375 1 98.69 63 ARG A C 1
ATOM 495 O O . ARG A 1 63 ? -3.615 -18.484 -26.453 1 98.69 63 ARG A O 1
ATOM 502 N N . GLU A 1 64 ? -4.008 -17.844 -24.312 1 98.88 64 GLU A N 1
ATOM 503 C CA . GLU A 1 64 ? -3.029 -16.75 -24.281 1 98.88 64 GLU A CA 1
ATOM 504 C C . GLU A 1 64 ? -2.576 -16.453 -22.859 1 98.88 64 GLU A C 1
ATOM 506 O O . GLU A 1 64 ? -3.395 -16.422 -21.938 1 98.88 64 GLU A O 1
ATOM 511 N N . VAL A 1 65 ? -1.295 -16.297 -22.734 1 98.94 65 VAL A N 1
ATOM 512 C CA . VAL A 1 65 ? -0.732 -15.906 -21.438 1 98.94 65 VAL A CA 1
ATOM 513 C C . VAL A 1 65 ? 0.163 -14.68 -21.609 1 98.94 65 VAL A C 1
ATOM 515 O O . VAL A 1 65 ? 1.042 -14.664 -22.469 1 98.94 65 VAL A O 1
ATOM 518 N N . ILE A 1 66 ? -0.082 -13.641 -20.859 1 98.94 66 ILE A N 1
ATOM 519 C CA . ILE A 1 66 ? 0.805 -12.484 -20.766 1 98.94 66 ILE A CA 1
ATOM 520 C C . ILE A 1 66 ? 1.523 -12.508 -19.406 1 98.94 66 ILE A C 1
ATOM 522 O O . ILE A 1 66 ? 0.883 -12.594 -18.359 1 98.94 66 ILE A O 1
ATOM 526 N N . GLY A 1 67 ? 2.801 -12.555 -19.422 1 98.88 67 GLY A N 1
ATOM 527 C CA . GLY A 1 67 ? 3.615 -12.414 -18.219 1 98.88 67 GLY A CA 1
ATOM 528 C C . GLY A 1 67 ? 4.281 -11.055 -18.109 1 98.88 67 GLY A C 1
ATOM 529 O O . GLY A 1 67 ? 4.926 -10.594 -19.062 1 98.88 67 GLY A O 1
ATOM 530 N N . ILE A 1 68 ? 4.141 -10.391 -17 1 98.81 68 ILE A N 1
ATOM 531 C CA . ILE A 1 68 ? 4.812 -9.125 -16.734 1 98.81 68 ILE A CA 1
ATOM 532 C C . ILE A 1 68 ? 5.98 -9.344 -15.781 1 98.81 68 ILE A C 1
ATOM 534 O O . ILE A 1 68 ? 5.816 -9.953 -14.719 1 98.81 68 ILE A O 1
ATOM 538 N N . GLU A 1 69 ? 7.145 -8.953 -16.172 1 98.38 69 GLU A N 1
ATOM 539 C CA . GLU A 1 69 ? 8.359 -9.07 -15.375 1 98.38 69 GLU A CA 1
ATOM 540 C C . GLU A 1 69 ? 9.258 -7.848 -15.555 1 98.38 69 GLU A C 1
ATOM 542 O O . GLU A 1 69 ? 9.398 -7.332 -16.672 1 98.38 69 GLU A O 1
ATOM 547 N N . GLY A 1 70 ? 9.773 -7.301 -14.422 1 96.12 70 GLY A N 1
ATOM 548 C CA . GLY A 1 70 ? 10.57 -6.078 -14.445 1 96.12 70 GLY A CA 1
ATOM 549 C C . GLY A 1 70 ? 11.992 -6.305 -14.906 1 96.12 70 GLY A C 1
ATOM 550 O O . GLY A 1 70 ? 12.625 -5.398 -15.461 1 96.12 70 GLY A O 1
ATOM 551 N N . ARG A 1 71 ? 12.617 -7.48 -14.688 1 96.06 71 ARG A N 1
ATOM 552 C CA . ARG A 1 71 ? 14.023 -7.766 -14.961 1 96.06 71 ARG A CA 1
ATOM 553 C C . ARG A 1 71 ? 14.188 -8.406 -16.328 1 96.06 71 ARG A C 1
ATOM 555 O O . ARG A 1 71 ? 13.727 -9.531 -16.562 1 96.06 71 ARG A O 1
ATOM 562 N N . ALA A 1 72 ? 14.852 -7.727 -17.109 1 96.44 72 ALA A N 1
ATOM 563 C CA . ALA A 1 72 ? 15.062 -8.188 -18.484 1 96.44 72 ALA A CA 1
ATOM 564 C C . ALA A 1 72 ? 15.797 -9.523 -18.5 1 96.44 72 ALA A C 1
ATOM 566 O O . ALA A 1 72 ? 15.516 -10.375 -19.344 1 96.44 72 ALA A O 1
ATOM 567 N N . GLU A 1 73 ? 16.734 -9.672 -17.594 1 95.75 73 GLU A N 1
ATOM 568 C CA . GLU A 1 73 ? 17.531 -10.891 -17.578 1 95.75 73 GLU A CA 1
ATOM 569 C C . GLU A 1 73 ? 16.672 -12.117 -17.281 1 95.75 73 GLU A C 1
ATOM 571 O O . GLU A 1 73 ? 16.938 -13.203 -17.781 1 95.75 73 GLU A O 1
ATOM 576 N N . LEU A 1 74 ? 15.625 -11.953 -16.531 1 96.12 74 LEU A N 1
ATOM 577 C CA . LEU A 1 74 ? 14.727 -13.062 -16.234 1 96.12 74 LEU A CA 1
ATOM 578 C C . LEU A 1 74 ? 13.859 -13.406 -17.453 1 96.12 74 LEU A C 1
ATOM 580 O O . LEU A 1 74 ? 13.656 -14.578 -17.75 1 96.12 74 LEU A O 1
ATOM 584 N N . ILE A 1 75 ? 13.375 -12.406 -18.125 1 97.62 75 ILE A N 1
ATOM 585 C CA . ILE A 1 75 ? 12.586 -12.609 -19.344 1 97.62 75 ILE A CA 1
ATOM 586 C C . ILE A 1 75 ? 13.406 -13.367 -20.375 1 97.62 75 ILE A C 1
ATOM 588 O O . ILE A 1 75 ? 12.891 -14.25 -21.062 1 97.62 75 ILE A O 1
ATOM 592 N N . GLU A 1 76 ? 14.68 -13.047 -20.484 1 97.31 76 GLU A N 1
ATOM 593 C CA . GLU A 1 76 ? 15.57 -13.688 -21.453 1 97.31 76 GLU A CA 1
ATOM 594 C C . GLU A 1 76 ? 15.672 -15.188 -21.188 1 97.31 76 GLU A C 1
ATOM 596 O O . GLU A 1 76 ? 15.797 -15.984 -22.125 1 97.31 76 GLU A O 1
ATOM 601 N N . ARG A 1 77 ? 15.578 -15.57 -19.953 1 96.12 77 ARG A N 1
ATOM 602 C CA . ARG A 1 77 ? 15.672 -16.984 -19.578 1 96.12 77 ARG A CA 1
ATOM 603 C C . ARG A 1 77 ? 14.516 -17.781 -20.172 1 96.12 77 ARG A C 1
ATOM 605 O O . ARG A 1 77 ? 14.648 -18.984 -20.406 1 96.12 77 ARG A O 1
ATOM 612 N N . PHE A 1 78 ? 13.445 -17.156 -20.438 1 97.31 78 PHE A N 1
ATOM 613 C CA . PHE A 1 78 ? 12.266 -17.844 -20.969 1 97.31 78 PHE A CA 1
ATOM 614 C C . PHE A 1 78 ? 12.562 -18.438 -22.328 1 97.31 78 PHE A C 1
ATOM 616 O O . PHE A 1 78 ? 11.961 -19.438 -22.719 1 97.31 78 PHE A O 1
ATOM 623 N N . ARG A 1 79 ? 13.508 -17.891 -23.031 1 95.5 79 ARG A N 1
ATOM 624 C CA . ARG A 1 79 ? 13.867 -18.359 -24.359 1 95.5 79 ARG A CA 1
ATOM 625 C C . ARG A 1 79 ? 14.406 -19.781 -24.312 1 95.5 79 ARG A C 1
ATOM 627 O O . ARG A 1 79 ? 14.391 -20.5 -25.312 1 95.5 79 ARG A O 1
ATOM 634 N N . ASP A 1 80 ? 14.859 -20.172 -23.172 1 96 80 ASP A N 1
ATOM 635 C CA . ASP A 1 80 ? 15.484 -21.484 -23.016 1 96 80 ASP A CA 1
ATOM 636 C C . ASP A 1 80 ? 14.438 -22.562 -22.734 1 96 80 ASP A C 1
ATOM 638 O O . ASP A 1 80 ? 14.75 -23.75 -22.719 1 96 80 ASP A O 1
ATOM 642 N N . PHE A 1 81 ? 13.172 -22.156 -22.531 1 97.12 81 PHE A N 1
ATOM 643 C CA . PHE A 1 81 ? 12.109 -23.125 -22.281 1 97.12 81 PHE A CA 1
ATOM 644 C C . PHE A 1 81 ? 11.781 -23.906 -23.547 1 97.12 81 PHE A C 1
ATOM 646 O O . PHE A 1 81 ? 12.203 -23.531 -24.641 1 97.12 81 PHE A O 1
ATOM 653 N N . PRO A 1 82 ? 11.117 -25.094 -23.406 1 96.56 82 PRO A N 1
ATOM 654 C CA . PRO A 1 82 ? 10.805 -25.906 -24.594 1 96.56 82 PRO A CA 1
ATOM 655 C C . PRO A 1 82 ? 10.07 -25.109 -25.672 1 96.56 82 PRO A C 1
ATOM 657 O O . PRO A 1 82 ? 9.148 -24.344 -25.359 1 96.56 82 PRO A O 1
ATOM 660 N N . ASP A 1 83 ? 10.508 -25.219 -26.891 1 96.56 83 ASP A N 1
ATOM 661 C CA . ASP A 1 83 ? 9.883 -24.547 -28.031 1 96.56 83 ASP A CA 1
ATOM 662 C C . ASP A 1 83 ? 8.695 -25.344 -28.562 1 96.56 83 ASP A C 1
ATOM 664 O O . ASP A 1 83 ? 8.805 -26.062 -29.562 1 96.56 83 ASP A O 1
ATOM 668 N N . ASP A 1 84 ? 7.598 -25.266 -27.969 1 97.75 84 ASP A N 1
ATOM 669 C CA . ASP A 1 84 ? 6.375 -25.984 -28.297 1 97.75 84 ASP A CA 1
ATOM 670 C C . ASP A 1 84 ? 5.184 -25.047 -28.391 1 97.75 84 ASP A C 1
ATOM 672 O O . ASP A 1 84 ? 5.352 -23.812 -28.359 1 97.75 84 ASP A O 1
ATOM 676 N N . ALA A 1 85 ? 4.035 -25.578 -28.594 1 97.62 85 ALA A N 1
ATOM 677 C CA . ALA A 1 85 ? 2.836 -24.781 -28.812 1 97.62 85 ALA A CA 1
ATOM 678 C C . ALA A 1 85 ? 2.494 -23.953 -27.578 1 97.62 85 ALA A C 1
ATOM 680 O O . ALA A 1 85 ? 1.993 -22.844 -27.688 1 97.62 85 ALA A O 1
ATOM 681 N N . ALA A 1 86 ? 2.723 -24.531 -26.438 1 98.06 86 ALA A N 1
ATOM 682 C CA . ALA A 1 86 ? 2.447 -23.812 -25.188 1 98.06 86 ALA A CA 1
ATOM 683 C C . ALA A 1 86 ? 3.295 -22.547 -25.078 1 98.06 86 ALA A C 1
ATOM 685 O O . ALA A 1 86 ? 2.775 -21.469 -24.797 1 98.06 86 ALA A O 1
ATOM 686 N N . ARG A 1 87 ? 4.555 -22.703 -25.328 1 98.06 87 ARG A N 1
ATOM 687 C CA . ARG A 1 87 ? 5.438 -21.547 -25.297 1 98.06 87 ARG A CA 1
ATOM 688 C C . ARG A 1 87 ? 4.969 -20.453 -26.25 1 98.06 87 ARG A C 1
ATOM 690 O O . ARG A 1 87 ? 5.051 -19.266 -25.953 1 98.06 87 ARG A O 1
ATOM 697 N N . GLY A 1 88 ? 4.484 -20.828 -27.391 1 98.25 88 GLY A N 1
ATOM 698 C CA . GLY A 1 88 ? 4.02 -19.906 -28.406 1 98.25 88 GLY A CA 1
ATOM 699 C C . GLY A 1 88 ? 2.84 -19.062 -27.953 1 98.25 88 GLY A C 1
ATOM 700 O O . GLY A 1 88 ? 2.557 -18.016 -28.547 1 98.25 88 GLY A O 1
ATOM 701 N N . ARG A 1 89 ? 2.168 -19.5 -26.922 1 98.75 89 ARG A N 1
ATOM 702 C CA . ARG A 1 89 ? 0.987 -18.797 -26.422 1 98.75 89 ARG A CA 1
ATOM 703 C C . ARG A 1 89 ? 1.344 -17.844 -25.281 1 98.75 89 ARG A C 1
ATOM 705 O O . ARG A 1 89 ? 0.466 -17.203 -24.703 1 98.75 89 ARG A O 1
ATOM 712 N N . VAL A 1 90 ? 2.666 -17.766 -24.969 1 98.88 90 VAL A N 1
ATOM 713 C CA . VAL A 1 90 ? 3.117 -16.906 -23.891 1 98.88 90 VAL A CA 1
ATOM 714 C C . VAL A 1 90 ? 3.809 -15.672 -24.453 1 98.88 90 VAL A C 1
ATOM 716 O O . VAL A 1 90 ? 4.68 -15.789 -25.328 1 98.88 90 VAL A O 1
ATOM 719 N N . THR A 1 91 ? 3.432 -14.531 -24.094 1 98.88 91 THR A N 1
ATOM 720 C CA . THR A 1 91 ? 4.137 -13.281 -24.359 1 98.88 91 THR A CA 1
ATOM 721 C C . THR A 1 91 ? 4.676 -12.688 -23.062 1 98.88 91 THR A C 1
ATOM 723 O O . THR A 1 91 ? 3.91 -12.383 -22.141 1 98.88 91 THR A O 1
ATOM 726 N N . MET A 1 92 ? 5.977 -12.562 -22.969 1 98.75 92 MET A N 1
ATOM 727 C CA . MET A 1 92 ? 6.621 -11.914 -21.844 1 98.75 92 MET A CA 1
ATOM 728 C C . MET A 1 92 ? 6.812 -10.422 -22.094 1 98.75 92 MET A C 1
ATOM 730 O O . MET A 1 92 ? 7.371 -10.039 -23.125 1 98.75 92 MET A O 1
ATOM 734 N N . VAL A 1 93 ? 6.355 -9.594 -21.188 1 98.56 93 VAL A N 1
ATOM 735 C CA . VAL A 1 93 ? 6.441 -8.141 -21.328 1 98.56 93 VAL A CA 1
ATOM 736 C C . VAL A 1 93 ? 7.297 -7.566 -20.188 1 98.56 93 VAL A C 1
ATOM 738 O O . VAL A 1 93 ? 7.035 -7.824 -19.016 1 98.56 93 VAL A O 1
ATOM 741 N N . GLN A 1 94 ? 8.375 -6.863 -20.578 1 98.56 94 GLN A N 1
ATOM 742 C CA . GLN A 1 94 ? 9.164 -6.18 -19.562 1 98.56 94 GLN A CA 1
ATOM 743 C C . GLN A 1 94 ? 8.469 -4.906 -19.094 1 98.56 94 GLN A C 1
ATOM 745 O O . GLN A 1 94 ? 8.328 -3.949 -19.844 1 98.56 94 GLN A O 1
ATOM 750 N N . ASP A 1 95 ? 8.039 -4.871 -17.828 1 98.12 95 ASP A N 1
ATOM 751 C CA . ASP A 1 95 ? 7.363 -3.713 -17.25 1 98.12 95 ASP A CA 1
ATOM 752 C C . ASP A 1 95 ? 7.305 -3.816 -15.727 1 98.12 95 ASP A C 1
ATOM 754 O O . ASP A 1 95 ? 7.52 -4.891 -15.164 1 98.12 95 ASP A O 1
ATOM 758 N N . ASP A 1 96 ? 7.164 -2.678 -15.078 1 96.94 96 ASP A N 1
ATOM 759 C CA . ASP A 1 96 ? 6.758 -2.686 -13.68 1 96.94 96 ASP A CA 1
ATOM 760 C C . ASP A 1 96 ? 5.344 -3.246 -13.516 1 96.94 96 ASP A C 1
ATOM 762 O O . ASP A 1 96 ? 4.457 -2.945 -14.32 1 96.94 96 ASP A O 1
ATOM 766 N N . ILE A 1 97 ? 5.102 -4.016 -12.508 1 97.56 97 ILE A N 1
ATOM 767 C CA . ILE A 1 97 ? 3.828 -4.723 -12.422 1 97.56 97 ILE A CA 1
ATOM 768 C C . ILE A 1 97 ? 2.697 -3.719 -12.219 1 97.56 97 ILE A C 1
ATOM 770 O O . ILE A 1 97 ? 1.587 -3.912 -12.719 1 97.56 97 ILE A O 1
ATOM 774 N N . PHE A 1 98 ? 2.932 -2.623 -11.516 1 98.12 98 PHE A N 1
ATOM 775 C CA . PHE A 1 98 ? 1.877 -1.643 -11.297 1 98.12 98 PHE A CA 1
ATOM 776 C C . PHE A 1 98 ? 1.656 -0.798 -12.547 1 98.12 98 PHE A C 1
ATOM 778 O O . PHE A 1 98 ? 0.515 -0.547 -12.938 1 98.12 98 PHE A O 1
ATOM 785 N N . ASP A 1 99 ? 2.791 -0.38 -13.18 1 97.31 99 ASP A N 1
ATOM 786 C CA . ASP A 1 99 ? 2.672 0.33 -14.453 1 97.31 99 ASP A CA 1
ATOM 787 C C . ASP A 1 99 ? 1.972 -0.533 -15.5 1 97.31 99 ASP A C 1
ATOM 789 O O . ASP A 1 99 ? 1.078 -0.059 -16.203 1 97.31 99 ASP A O 1
ATOM 793 N N . GLY A 1 100 ? 2.395 -1.777 -15.555 1 98.44 100 GLY A N 1
ATOM 794 C CA . GLY A 1 100 ? 1.767 -2.703 -16.484 1 98.44 100 GLY A CA 1
ATOM 795 C C . GLY A 1 100 ? 0.278 -2.873 -16.25 1 98.44 100 GLY A C 1
ATOM 796 O O . GLY A 1 100 ? -0.52 -2.805 -17.188 1 98.44 100 GLY A O 1
ATOM 797 N N . LEU A 1 101 ? -0.116 -3.072 -15.008 1 98.75 101 LEU A N 1
ATOM 798 C CA . LEU A 1 101 ? -1.521 -3.23 -14.648 1 98.75 101 LEU A CA 1
ATOM 799 C C . LEU A 1 101 ? -2.318 -1.98 -15.008 1 98.75 101 LEU A C 1
ATOM 801 O O . LEU A 1 101 ? -3.418 -2.076 -15.555 1 98.75 101 LEU A O 1
ATOM 805 N N . GLU A 1 102 ? -1.745 -0.828 -14.688 1 98.12 102 GLU A N 1
ATOM 806 C CA . GLU A 1 102 ? -2.432 0.426 -14.977 1 98.12 102 GLU A CA 1
ATOM 807 C C . GLU A 1 102 ? -2.654 0.595 -16.484 1 98.12 102 GLU A C 1
ATOM 809 O O . GLU A 1 102 ? -3.723 1.035 -16.906 1 98.12 102 GLU A O 1
ATOM 814 N N . LYS A 1 103 ? -1.648 0.244 -17.281 1 98.5 103 LYS A N 1
ATOM 815 C CA . LYS A 1 103 ? -1.771 0.315 -18.734 1 98.5 103 LYS A CA 1
ATOM 816 C C . LYS A 1 103 ? -2.869 -0.617 -19.234 1 98.5 103 LYS A C 1
ATOM 818 O O . LYS A 1 103 ? -3.67 -0.234 -20.094 1 98.5 103 LYS A O 1
ATOM 823 N N . LEU A 1 104 ? -2.91 -1.83 -18.719 1 98.75 104 LEU A N 1
ATOM 824 C CA . LEU A 1 104 ? -3.914 -2.805 -19.141 1 98.75 104 LEU A CA 1
ATOM 825 C C . LEU A 1 104 ? -5.316 -2.32 -18.797 1 98.75 104 LEU A C 1
ATOM 827 O O . LEU A 1 104 ? -6.234 -2.42 -19.609 1 98.75 104 LEU A O 1
ATOM 831 N N . VAL A 1 105 ? -5.488 -1.762 -17.609 1 98.5 105 VAL A N 1
ATOM 832 C CA . VAL A 1 105 ? -6.781 -1.25 -17.172 1 98.5 105 VAL A CA 1
ATOM 833 C C . VAL A 1 105 ? -7.195 -0.069 -18.047 1 98.5 105 VAL A C 1
ATOM 835 O O . VAL A 1 105 ? -8.344 0.011 -18.484 1 98.5 105 VAL A O 1
ATOM 838 N N . ALA A 1 106 ? -6.23 0.81 -18.281 1 97.88 106 ALA A N 1
ATOM 839 C CA . ALA A 1 106 ? -6.504 1.997 -19.094 1 97.88 106 ALA A CA 1
ATOM 840 C C . ALA A 1 106 ? -6.953 1.613 -20.5 1 97.88 106 ALA A C 1
ATOM 842 O O . ALA A 1 106 ? -7.77 2.307 -21.109 1 97.88 106 ALA A O 1
ATOM 843 N N . ARG A 1 107 ? -6.453 0.508 -21 1 98.44 107 ARG A N 1
ATOM 844 C CA . ARG A 1 107 ? -6.785 0.039 -22.344 1 98.44 107 ARG A CA 1
ATOM 845 C C . ARG A 1 107 ? -8.078 -0.771 -22.328 1 98.44 107 ARG A C 1
ATOM 847 O O . ARG A 1 107 ? -8.523 -1.243 -23.375 1 98.44 107 ARG A O 1
ATOM 854 N N . GLY A 1 108 ? -8.633 -1.026 -21.188 1 98.06 108 GLY A N 1
ATOM 855 C CA . GLY A 1 108 ? -9.883 -1.761 -21.062 1 98.06 108 GLY A CA 1
ATOM 856 C C . GLY A 1 108 ? -9.719 -3.256 -21.281 1 98.06 108 GLY A C 1
ATOM 857 O O . GLY A 1 108 ? -10.656 -3.939 -21.672 1 98.06 108 GLY A O 1
ATOM 858 N N . GLU A 1 109 ? -8.516 -3.787 -20.984 1 98.5 109 GLU A N 1
ATOM 859 C CA . GLU A 1 109 ? -8.258 -5.215 -21.172 1 98.5 109 GLU A CA 1
ATOM 860 C C . GLU A 1 109 ? -8.891 -6.031 -20.047 1 98.5 109 GLU A C 1
ATOM 862 O O . GLU A 1 109 ? -9.195 -5.5 -18.984 1 98.5 109 GLU A O 1
ATOM 867 N N . SER A 1 110 ? -9.125 -7.289 -20.375 1 98.62 110 SER A N 1
ATOM 868 C CA . SER A 1 110 ? -9.609 -8.242 -19.375 1 98.62 110 SER A CA 1
ATOM 869 C C . SER A 1 110 ? -8.828 -9.555 -19.438 1 98.62 110 SER A C 1
ATOM 871 O O . SER A 1 110 ? -8.266 -9.898 -20.484 1 98.62 110 SER A O 1
ATOM 873 N N . PHE A 1 111 ? -8.75 -10.242 -18.344 1 98.88 111 PHE A N 1
ATOM 874 C CA . PHE A 1 111 ? -8.133 -11.555 -18.188 1 98.88 111 PHE A CA 1
ATOM 875 C C . PHE A 1 111 ? -9.016 -12.477 -17.375 1 98.88 111 PHE A C 1
ATOM 877 O O . PHE A 1 111 ? -9.617 -12.047 -16.375 1 98.88 111 PHE A O 1
ATOM 884 N N . ASP A 1 112 ? -9.148 -13.742 -17.75 1 98.81 112 ASP A N 1
ATOM 885 C CA . ASP A 1 112 ? -9.984 -14.711 -17.047 1 98.81 112 ASP A CA 1
ATOM 886 C C . ASP A 1 112 ? -9.305 -15.188 -15.766 1 98.81 112 ASP A C 1
ATOM 888 O O . ASP A 1 112 ? -9.969 -15.453 -14.766 1 98.81 112 ASP A O 1
ATOM 892 N N . VAL A 1 113 ? -8.047 -15.336 -15.875 1 98.94 113 VAL A N 1
ATOM 893 C CA . VAL A 1 113 ? -7.246 -15.836 -14.758 1 98.94 113 VAL A CA 1
ATOM 894 C C . VAL A 1 113 ? -6.031 -14.938 -14.547 1 98.94 113 VAL A C 1
ATOM 896 O O . VAL A 1 113 ? -5.379 -14.523 -15.508 1 98.94 113 VAL A O 1
ATOM 899 N N . ILE A 1 114 ? -5.789 -14.547 -13.312 1 98.94 114 ILE A N 1
ATOM 900 C CA . ILE A 1 114 ? -4.602 -13.781 -12.961 1 98.94 114 ILE A CA 1
ATOM 901 C C . ILE A 1 114 ? -3.797 -14.531 -11.898 1 98.94 114 ILE A C 1
ATOM 903 O O . ILE A 1 114 ? -4.34 -14.922 -10.867 1 98.94 114 ILE A O 1
ATOM 907 N N . GLY A 1 115 ? -2.549 -14.781 -12.203 1 98.94 115 GLY A N 1
ATOM 908 C CA . GLY A 1 115 ? -1.638 -15.375 -11.234 1 98.94 115 GLY A CA 1
ATOM 909 C C . GLY A 1 115 ? -0.821 -14.344 -10.477 1 98.94 115 GLY A C 1
ATOM 910 O O . GLY A 1 115 ? -0.163 -13.492 -11.086 1 98.94 115 GLY A O 1
ATOM 911 N N . VAL A 1 116 ? -0.933 -14.352 -9.219 1 98.88 116 VAL A N 1
ATOM 912 C CA . VAL A 1 116 ? -0.096 -13.625 -8.266 1 98.88 116 VAL A CA 1
ATOM 913 C C . VAL A 1 116 ? 0.742 -14.609 -7.457 1 98.88 116 VAL A C 1
ATOM 915 O O . VAL A 1 116 ? 0.466 -14.852 -6.277 1 98.88 116 VAL A O 1
ATOM 918 N N . LEU A 1 117 ? 1.772 -15.148 -8.086 1 98.62 117 LEU A N 1
ATOM 919 C CA . LEU A 1 117 ? 2.494 -16.297 -7.555 1 98.62 117 LEU A CA 1
ATOM 920 C C . LEU A 1 117 ? 3.883 -15.898 -7.07 1 98.62 117 LEU A C 1
ATOM 922 O O . LEU A 1 117 ? 4.875 -16.125 -7.766 1 98.62 117 LEU A O 1
ATOM 926 N N . GLY A 1 118 ? 3.902 -15.422 -5.836 1 98.06 118 GLY A N 1
ATOM 927 C CA . GLY A 1 118 ? 5.199 -15.188 -5.219 1 98.06 118 GLY A CA 1
ATOM 928 C C . GLY A 1 118 ? 5.531 -13.711 -5.074 1 98.06 118 GLY A C 1
ATOM 929 O O . GLY A 1 118 ? 6.547 -13.359 -4.477 1 98.06 118 GLY A O 1
ATOM 930 N N . ILE A 1 119 ? 4.711 -12.828 -5.57 1 98.38 119 ILE A N 1
ATOM 931 C CA . ILE A 1 119 ? 5.074 -11.414 -5.594 1 98.38 119 ILE A CA 1
ATOM 932 C C . ILE A 1 119 ? 4.379 -10.688 -4.445 1 98.38 119 ILE A C 1
ATOM 934 O O . ILE A 1 119 ? 4.859 -9.648 -3.977 1 98.38 119 ILE A O 1
ATOM 938 N N . PHE A 1 120 ? 3.309 -11.227 -3.91 1 98.69 120 PHE A N 1
ATOM 939 C CA . PHE A 1 120 ? 2.393 -10.484 -3.047 1 98.69 120 PHE A CA 1
ATOM 940 C C . PHE A 1 120 ? 3.084 -10.07 -1.754 1 98.69 120 PHE A C 1
ATOM 942 O O . PHE A 1 120 ? 2.795 -9.008 -1.203 1 98.69 120 PHE A O 1
ATOM 949 N N . TYR A 1 121 ? 4.098 -10.828 -1.247 1 98.56 121 TYR A N 1
ATOM 950 C CA . TYR A 1 121 ? 4.781 -10.508 -0.001 1 98.56 121 TYR A CA 1
ATOM 951 C C . TYR A 1 121 ? 6.094 -9.773 -0.273 1 98.56 121 TYR A C 1
ATOM 953 O O . TYR A 1 121 ? 6.906 -9.586 0.635 1 98.56 121 TYR A O 1
ATOM 961 N N . HIS A 1 122 ? 6.352 -9.344 -1.535 1 98.19 122 HIS A N 1
ATOM 962 C CA . HIS A 1 122 ? 7.527 -8.57 -1.912 1 98.19 122 HIS A CA 1
ATOM 963 C C . HIS A 1 122 ? 7.156 -7.129 -2.252 1 98.19 122 HIS A C 1
ATOM 965 O O . HIS A 1 122 ? 8.008 -6.352 -2.693 1 98.19 122 HIS A O 1
ATOM 971 N N . ILE A 1 123 ? 5.883 -6.75 -2.127 1 97.88 123 ILE A N 1
ATOM 972 C CA . ILE A 1 123 ? 5.43 -5.391 -2.391 1 97.88 123 ILE A CA 1
ATOM 973 C C . ILE A 1 123 ? 4.801 -4.805 -1.13 1 97.88 123 ILE A C 1
ATOM 975 O O . ILE A 1 123 ? 4.551 -5.523 -0.161 1 97.88 123 ILE A O 1
ATOM 979 N N . MET A 1 124 ? 4.559 -3.527 -1.178 1 97.81 124 MET A N 1
ATOM 980 C CA . MET A 1 124 ? 3.867 -2.848 -0.087 1 97.81 124 MET A CA 1
ATOM 981 C C . MET A 1 124 ? 2.424 -2.533 -0.469 1 97.81 124 MET A C 1
ATOM 983 O O . MET A 1 124 ? 1.526 -2.598 0.372 1 97.81 124 MET A O 1
ATOM 987 N N . ASP A 1 125 ? 2.176 -2.242 -1.749 1 98.12 125 ASP A N 1
ATOM 988 C CA . ASP A 1 125 ? 0.871 -1.752 -2.184 1 98.12 125 ASP A CA 1
ATOM 989 C C . ASP A 1 125 ? -0.066 -2.908 -2.523 1 98.12 125 ASP A C 1
ATOM 991 O O . ASP A 1 125 ? -0.54 -3.018 -3.656 1 98.12 125 ASP A O 1
ATOM 995 N N . HIS A 1 126 ? -0.434 -3.688 -1.513 1 98.75 126 HIS A N 1
ATOM 996 C CA . HIS A 1 126 ? -1.194 -4.922 -1.665 1 98.75 126 HIS A CA 1
ATOM 997 C C . HIS A 1 126 ? -2.594 -4.645 -2.203 1 98.75 126 HIS A C 1
ATOM 999 O O . HIS A 1 126 ? -3.016 -5.25 -3.189 1 98.75 126 HIS A O 1
ATOM 1005 N N . PHE A 1 127 ? -3.299 -3.719 -1.559 1 98.75 127 PHE A N 1
ATOM 1006 C CA . PHE A 1 127 ? -4.668 -3.453 -1.979 1 98.75 127 PHE A CA 1
ATOM 1007 C C . PHE A 1 127 ? -4.699 -2.879 -3.391 1 98.75 127 PHE A C 1
ATOM 1009 O O . PHE A 1 127 ? -5.586 -3.209 -4.18 1 98.75 127 PHE A O 1
ATOM 1016 N N . ARG A 1 128 ? -3.74 -2.033 -3.676 1 98.31 128 ARG A N 1
ATOM 1017 C CA . ARG A 1 128 ? -3.641 -1.467 -5.016 1 98.31 128 ARG A CA 1
ATOM 1018 C C . ARG A 1 128 ? -3.479 -2.562 -6.062 1 98.31 128 ARG A C 1
ATOM 1020 O O . ARG A 1 128 ? -4.125 -2.529 -7.113 1 98.31 128 ARG A O 1
ATOM 1027 N N . LEU A 1 129 ? -2.623 -3.531 -5.781 1 98.81 129 LEU A N 1
ATOM 1028 C CA . LEU A 1 129 ? -2.428 -4.629 -6.719 1 98.81 129 LEU A CA 1
ATOM 1029 C C . LEU A 1 129 ? -3.736 -5.367 -6.973 1 98.81 129 LEU A C 1
ATOM 1031 O O . LEU A 1 129 ? -4.121 -5.586 -8.125 1 98.81 129 LEU A O 1
ATOM 1035 N N . LEU A 1 130 ? -4.457 -5.695 -5.875 1 98.75 130 LEU A N 1
ATOM 1036 C CA . LEU A 1 130 ? -5.688 -6.465 -6.008 1 98.75 130 LEU A CA 1
ATOM 1037 C C . LEU A 1 130 ? -6.766 -5.645 -6.707 1 98.75 130 LEU A C 1
ATOM 1039 O O . LEU A 1 130 ? -7.535 -6.18 -7.512 1 98.75 130 LEU A O 1
ATOM 1043 N N . ARG A 1 131 ? -6.828 -4.371 -6.41 1 98.12 131 ARG A N 1
ATOM 1044 C CA . ARG A 1 131 ? -7.82 -3.496 -7.023 1 98.12 131 ARG A CA 1
ATOM 1045 C C . ARG A 1 131 ? -7.598 -3.393 -8.531 1 98.12 131 ARG A C 1
ATOM 1047 O O . ARG A 1 131 ? -8.547 -3.486 -9.312 1 98.12 131 ARG A O 1
ATOM 1054 N N . LEU A 1 132 ? -6.301 -3.174 -8.922 1 98.44 132 LEU A N 1
ATOM 1055 C CA . LEU A 1 132 ? -5.973 -3.098 -10.344 1 98.44 132 LEU A CA 1
ATOM 1056 C C . LEU A 1 132 ? -6.25 -4.426 -11.039 1 98.44 132 LEU A C 1
ATOM 1058 O O . LEU A 1 132 ? -6.801 -4.453 -12.141 1 98.44 132 LEU A O 1
ATOM 1062 N N . ALA A 1 133 ? -5.875 -5.535 -10.375 1 98.75 133 ALA A N 1
ATOM 1063 C CA . ALA A 1 133 ? -6.148 -6.859 -10.93 1 98.75 133 ALA A CA 1
ATOM 1064 C C . ALA A 1 133 ? -7.648 -7.09 -11.086 1 98.75 133 ALA A C 1
ATOM 1066 O O . ALA A 1 133 ? -8.109 -7.57 -12.125 1 98.75 133 ALA A O 1
ATOM 1067 N N . ALA A 1 134 ? -8.445 -6.719 -10.055 1 98.12 134 ALA A N 1
ATOM 1068 C CA . ALA A 1 134 ? -9.891 -6.902 -10.086 1 98.12 134 ALA A CA 1
ATOM 1069 C C . ALA A 1 134 ? -10.531 -6.09 -11.211 1 98.12 134 ALA A C 1
ATOM 1071 O O . ALA A 1 134 ? -11.531 -6.512 -11.797 1 98.12 134 ALA A O 1
ATOM 1072 N N . ALA A 1 135 ? -9.938 -4.98 -11.531 1 97.75 135 ALA A N 1
ATOM 1073 C CA . ALA A 1 135 ? -10.461 -4.113 -12.578 1 97.75 135 ALA A CA 1
ATOM 1074 C C . ALA A 1 135 ? -10.344 -4.773 -13.953 1 97.75 135 ALA A C 1
ATOM 1076 O O . ALA A 1 135 ? -10.992 -4.348 -14.906 1 97.75 135 ALA A O 1
ATOM 1077 N N . LEU A 1 136 ? -9.492 -5.812 -14.055 1 98.5 136 LEU A N 1
ATOM 1078 C CA . LEU A 1 136 ? -9.359 -6.562 -15.297 1 98.5 136 LEU A CA 1
ATOM 1079 C C . LEU A 1 136 ? -10.406 -7.664 -15.391 1 98.5 136 LEU A C 1
ATOM 1081 O O . LEU A 1 136 ? -10.391 -8.469 -16.328 1 98.5 136 LEU A O 1
ATOM 1085 N N . ARG A 1 137 ? -11.289 -7.824 -14.43 1 97.12 137 ARG A N 1
ATOM 1086 C CA . ARG A 1 137 ? -12.5 -8.641 -14.375 1 97.12 137 ARG A CA 1
ATOM 1087 C C . ARG A 1 137 ? -12.164 -10.125 -14.492 1 97.12 137 ARG A C 1
ATOM 1089 O O . ARG A 1 137 ? -12.75 -10.836 -15.305 1 97.12 137 ARG A O 1
ATOM 1096 N N . PRO A 1 138 ? -11.211 -10.609 -13.656 1 98.56 138 PRO A N 1
ATOM 1097 C CA . PRO A 1 138 ? -10.906 -12.039 -13.688 1 98.56 138 PRO A CA 1
ATOM 1098 C C . PRO A 1 138 ? -12.008 -12.891 -13.062 1 98.56 138 PRO A C 1
ATOM 1100 O O . PRO A 1 138 ? -12.719 -12.43 -12.172 1 98.56 138 PRO A O 1
ATOM 1103 N N . LYS A 1 139 ? -12.102 -14.109 -13.531 1 98.25 139 LYS A N 1
ATOM 1104 C CA . LYS A 1 139 ? -12.938 -15.117 -12.891 1 98.25 139 LYS A CA 1
ATOM 1105 C C . LYS A 1 139 ? -12.195 -15.797 -11.742 1 98.25 139 LYS A C 1
ATOM 1107 O O . LYS A 1 139 ? -12.82 -16.312 -10.812 1 98.25 139 LYS A O 1
ATOM 1112 N N . LEU A 1 140 ? -10.906 -15.758 -11.867 1 98.75 140 LEU A N 1
ATOM 1113 C CA . LEU A 1 140 ? -10.047 -16.422 -10.898 1 98.75 140 LEU A CA 1
ATOM 1114 C C . LEU A 1 140 ? -8.742 -15.664 -10.711 1 98.75 140 LEU A C 1
ATOM 1116 O O . LEU A 1 140 ? -8.078 -15.32 -11.688 1 98.75 140 LEU A O 1
ATOM 1120 N N . MET A 1 141 ? -8.43 -15.32 -9.5 1 98.94 141 MET A N 1
ATOM 1121 C CA . MET A 1 141 ? -7.09 -14.883 -9.117 1 98.94 141 MET A CA 1
ATOM 1122 C C . MET A 1 141 ? -6.434 -15.906 -8.195 1 98.94 141 MET A C 1
ATOM 1124 O O . MET A 1 141 ? -7.031 -16.344 -7.211 1 98.94 141 MET A O 1
ATOM 1128 N N . ILE A 1 142 ? -5.27 -16.328 -8.523 1 98.94 142 ILE A N 1
ATOM 1129 C CA . ILE A 1 142 ? -4.504 -17.266 -7.711 1 98.94 142 ILE A CA 1
ATOM 1130 C C . ILE A 1 142 ? -3.396 -16.516 -6.965 1 98.94 142 ILE A C 1
ATOM 1132 O O . ILE A 1 142 ? -2.447 -16.031 -7.582 1 98.94 142 ILE A O 1
ATOM 1136 N N . VAL A 1 143 ? -3.537 -16.438 -5.641 1 98.94 143 VAL A N 1
ATOM 1137 C CA . VAL A 1 143 ? -2.539 -15.758 -4.828 1 98.94 143 VAL A CA 1
ATOM 1138 C C . VAL A 1 143 ? -1.743 -16.781 -4.016 1 98.94 143 VAL A C 1
ATOM 1140 O O . VAL A 1 143 ? -2.277 -17.406 -3.1 1 98.94 143 VAL A O 1
ATOM 1143 N N . ASP A 1 144 ? -0.513 -17.016 -4.375 1 98.88 144 ASP A N 1
ATOM 1144 C CA . ASP A 1 144 ? 0.423 -17.844 -3.621 1 98.88 144 ASP A CA 1
ATOM 1145 C C . ASP A 1 144 ? 1.586 -17.016 -3.084 1 98.88 144 ASP A C 1
ATOM 1147 O O . ASP A 1 144 ? 2.232 -16.281 -3.836 1 98.88 144 ASP A O 1
ATOM 1151 N N . GLY A 1 145 ? 1.816 -17.031 -1.838 1 98.38 145 GLY A N 1
ATOM 1152 C CA . GLY A 1 145 ? 2.859 -16.219 -1.223 1 98.38 145 GLY A CA 1
ATOM 1153 C C . GLY A 1 145 ? 3.041 -16.516 0.256 1 98.38 145 GLY A C 1
ATOM 1154 O O . GLY A 1 145 ? 2.49 -17.484 0.777 1 98.38 145 GLY A O 1
ATOM 1155 N N . GLU A 1 146 ? 3.949 -15.797 0.891 1 98.19 146 GLU A N 1
ATOM 1156 C CA . GLU A 1 146 ? 4.148 -15.906 2.334 1 98.19 146 GLU A CA 1
ATOM 1157 C C . GLU A 1 146 ? 3.219 -14.961 3.092 1 98.19 146 GLU A C 1
ATOM 1159 O O . GLU A 1 146 ? 3.027 -13.812 2.688 1 98.19 146 GLU A O 1
ATOM 1164 N N . PHE A 1 147 ? 2.604 -15.484 4.133 1 98.75 147 PHE A N 1
ATOM 1165 C CA . PHE A 1 147 ? 1.648 -14.742 4.941 1 98.75 147 PHE A CA 1
ATOM 1166 C C . PHE A 1 147 ? 2.092 -14.695 6.398 1 98.75 147 PHE A C 1
ATOM 1168 O O . PHE A 1 147 ? 2.58 -15.695 6.934 1 98.75 147 PHE A O 1
ATOM 1175 N N . ALA A 1 148 ? 1.959 -13.508 6.953 1 98.19 148 ALA A N 1
ATOM 1176 C CA . ALA A 1 148 ? 2.365 -13.297 8.344 1 98.19 148 ALA A CA 1
ATOM 1177 C C . ALA A 1 148 ? 1.511 -14.125 9.297 1 98.19 148 ALA A C 1
ATOM 1179 O O . ALA A 1 148 ? 0.282 -14.141 9.18 1 98.19 148 ALA A O 1
ATOM 1180 N N . ALA A 1 149 ? 2.24 -14.82 10.172 1 95.12 149 ALA A N 1
ATOM 1181 C CA . ALA A 1 149 ? 1.546 -15.555 11.227 1 95.12 149 ALA A CA 1
ATOM 1182 C C . ALA A 1 149 ? 1.222 -14.641 12.406 1 95.12 149 ALA A C 1
ATOM 1184 O O . ALA A 1 149 ? 1.797 -14.789 13.492 1 95.12 149 ALA A O 1
ATOM 1185 N N . ARG A 1 150 ? 0.391 -13.742 12.211 1 92.19 150 ARG A N 1
ATOM 1186 C CA . ARG A 1 150 ? -0.06 -12.766 13.195 1 92.19 150 ARG A CA 1
ATOM 1187 C C . ARG A 1 150 ? -1.582 -12.734 13.281 1 92.19 150 ARG A C 1
ATOM 1189 O O . ARG A 1 150 ? -2.268 -12.938 12.273 1 92.19 150 ARG A O 1
ATOM 1196 N N . PRO A 1 151 ? -2.043 -12.523 14.492 1 91.94 151 PRO A N 1
ATOM 1197 C CA . PRO A 1 151 ? -3.498 -12.422 14.617 1 91.94 151 PRO A CA 1
ATOM 1198 C C . PRO A 1 151 ? -4.062 -11.164 13.953 1 91.94 151 PRO A C 1
ATOM 1200 O O . PRO A 1 151 ? -3.426 -10.109 13.977 1 91.94 151 PRO A O 1
ATOM 1203 N N . GLY A 1 152 ? -5.23 -11.359 13.383 1 95.38 152 GLY A N 1
ATOM 1204 C CA . GLY A 1 152 ? -5.934 -10.234 12.789 1 95.38 152 GLY A CA 1
ATOM 1205 C C . GLY A 1 152 ? -5.418 -9.852 11.414 1 95.38 152 GLY A C 1
ATOM 1206 O O . GLY A 1 152 ? -4.621 -10.586 10.828 1 95.38 152 GLY A O 1
ATOM 1207 N N . ALA A 1 153 ? -5.992 -8.844 10.859 1 98.19 153 ALA A N 1
ATOM 1208 C CA . ALA A 1 153 ? -5.594 -8.305 9.562 1 98.19 153 ALA A CA 1
ATOM 1209 C C . ALA A 1 153 ? -4.43 -7.332 9.703 1 98.19 153 ALA A C 1
ATOM 1211 O O . ALA A 1 153 ? -4.625 -6.168 10.07 1 98.19 153 ALA A O 1
ATOM 1212 N N . VAL A 1 154 ? -3.223 -7.824 9.484 1 98.25 154 VAL A N 1
ATOM 1213 C CA . VAL A 1 154 ? -2.014 -7.023 9.648 1 98.25 154 VAL A CA 1
ATOM 1214 C C . VAL A 1 154 ? -1.066 -7.262 8.477 1 98.25 154 VAL A C 1
ATOM 1216 O O . VAL A 1 154 ? -1.174 -8.273 7.781 1 98.25 154 VAL A O 1
ATOM 1219 N N . ILE A 1 155 ? -0.253 -6.328 8.227 1 98.75 155 ILE A N 1
ATOM 1220 C CA . ILE A 1 155 ? 0.877 -6.441 7.312 1 98.75 155 ILE A CA 1
ATOM 1221 C C . ILE A 1 155 ? 2.184 -6.273 8.086 1 98.75 155 ILE A C 1
ATOM 1223 O O . ILE A 1 155 ? 2.418 -5.234 8.703 1 98.75 155 ILE A O 1
ATOM 1227 N N . LEU A 1 156 ? 2.982 -7.293 8.109 1 98.5 156 LEU A N 1
ATOM 1228 C CA . LEU A 1 156 ? 4.316 -7.223 8.703 1 98.5 156 LEU A CA 1
ATOM 1229 C C . LEU A 1 156 ? 5.316 -6.637 7.711 1 98.5 156 LEU A C 1
ATOM 1231 O O . LEU A 1 156 ? 5.43 -7.113 6.578 1 98.5 156 LEU A O 1
ATOM 1235 N N . MET A 1 157 ? 6.004 -5.605 8.125 1 98.12 157 MET A N 1
ATOM 1236 C CA . MET A 1 157 ? 6.984 -4.992 7.23 1 98.12 157 MET A CA 1
ATOM 1237 C C . MET A 1 157 ? 8.359 -5.617 7.422 1 98.12 157 MET A C 1
ATOM 1239 O O . MET A 1 157 ? 8.727 -6.004 8.531 1 98.12 157 MET A O 1
ATOM 1243 N N . SER A 1 158 ? 9.055 -5.691 6.402 1 96.44 158 SER A N 1
ATOM 1244 C CA . SER A 1 158 ? 10.422 -6.184 6.375 1 96.44 158 SER A CA 1
ATOM 1245 C C . SER A 1 158 ? 11.25 -5.469 5.309 1 96.44 158 SER A C 1
ATOM 1247 O O . SER A 1 158 ? 10.75 -4.566 4.633 1 96.44 158 SER A O 1
ATOM 1249 N N . ARG A 1 159 ? 12.555 -5.723 5.348 1 95.38 159 ARG A N 1
ATOM 1250 C CA . ARG A 1 159 ? 13.477 -5.234 4.324 1 95.38 159 ARG A CA 1
ATOM 1251 C C . ARG A 1 159 ? 14.164 -6.395 3.613 1 95.38 159 ARG A C 1
ATOM 1253 O O . ARG A 1 159 ? 14.438 -7.43 4.223 1 95.38 159 ARG A O 1
ATOM 1260 N N . GLU A 1 160 ? 14.312 -6.273 2.371 1 95.56 160 GLU A N 1
ATOM 1261 C CA . GLU A 1 160 ? 15.047 -7.309 1.649 1 95.56 160 GLU A CA 1
ATOM 1262 C C . GLU A 1 160 ? 16.031 -6.699 0.656 1 95.56 160 GLU A C 1
ATOM 1264 O O . GLU A 1 160 ? 15.805 -5.609 0.135 1 95.56 160 GLU A O 1
ATOM 1269 N N . ARG A 1 161 ? 17.125 -7.383 0.417 1 95.25 161 ARG A N 1
ATOM 1270 C CA . ARG A 1 161 ? 18.125 -6.93 -0.535 1 95.25 161 ARG A CA 1
ATOM 1271 C C . ARG A 1 161 ? 17.578 -6.914 -1.955 1 95.25 161 ARG A C 1
ATOM 1273 O O . ARG A 1 161 ? 16.844 -7.82 -2.35 1 95.25 161 ARG A O 1
ATOM 1280 N N . THR A 1 162 ? 18.016 -5.926 -2.717 1 93.81 162 THR A N 1
ATOM 1281 C CA . THR A 1 162 ? 17.453 -5.766 -4.051 1 93.81 162 THR A CA 1
ATOM 1282 C C . THR A 1 162 ? 18.312 -6.477 -5.094 1 93.81 162 THR A C 1
ATOM 1284 O O . THR A 1 162 ? 17.922 -6.578 -6.258 1 93.81 162 THR A O 1
ATOM 1287 N N . ASP A 1 163 ? 19.438 -7.078 -4.664 1 91.38 163 ASP A N 1
ATOM 1288 C CA . ASP A 1 163 ? 20.359 -7.691 -5.617 1 91.38 163 ASP A CA 1
ATOM 1289 C C . ASP A 1 163 ? 20.047 -9.172 -5.801 1 91.38 163 ASP A C 1
ATOM 1291 O O . ASP A 1 163 ? 20.688 -9.852 -6.609 1 91.38 163 ASP A O 1
ATOM 1295 N N . LYS A 1 164 ? 19.031 -9.711 -5.09 1 90.69 164 LYS A N 1
ATOM 1296 C CA . LYS A 1 164 ? 18.609 -11.094 -5.254 1 90.69 164 LYS A CA 1
ATOM 1297 C C . LYS A 1 164 ? 17.438 -11.195 -6.223 1 90.69 164 LYS A C 1
ATOM 1299 O O . LYS A 1 164 ? 16.453 -10.453 -6.105 1 90.69 164 LYS A O 1
ATOM 1304 N N . ASP A 1 165 ? 17.453 -12.172 -7.102 1 87.25 165 ASP A N 1
ATOM 1305 C CA . ASP A 1 165 ? 16.5 -12.25 -8.211 1 87.25 165 ASP A CA 1
ATOM 1306 C C . ASP A 1 165 ? 15.102 -12.633 -7.711 1 87.25 165 ASP A C 1
ATOM 1308 O O . ASP A 1 165 ? 14.109 -12.43 -8.414 1 87.25 165 ASP A O 1
ATOM 1312 N N . LEU A 1 166 ? 15.023 -13.18 -6.547 1 88.44 166 LEU A N 1
ATOM 1313 C CA . LEU A 1 166 ? 13.734 -13.602 -6.016 1 88.44 166 LEU A CA 1
ATOM 1314 C C . LEU A 1 166 ? 13.148 -12.531 -5.102 1 88.44 166 LEU A C 1
ATOM 1316 O O . LEU A 1 166 ? 12.055 -12.711 -4.555 1 88.44 166 LEU A O 1
ATOM 1320 N N . ASN A 1 167 ? 13.93 -11.391 -4.992 1 90.19 167 ASN A N 1
ATOM 1321 C CA . ASN A 1 167 ? 13.508 -10.32 -4.094 1 90.19 167 ASN A CA 1
ATOM 1322 C C . ASN A 1 167 ? 12.906 -9.148 -4.859 1 90.19 167 ASN A C 1
ATOM 1324 O O . ASN A 1 167 ? 12.844 -9.18 -6.09 1 90.19 167 ASN A O 1
ATOM 1328 N N . ALA A 1 168 ? 12.375 -8.273 -4.125 1 90.75 168 ALA A N 1
ATOM 1329 C CA . ALA A 1 168 ? 11.82 -7.043 -4.68 1 90.75 168 ALA A CA 1
ATOM 1330 C C . ALA A 1 168 ? 12.883 -6.262 -5.453 1 90.75 168 AL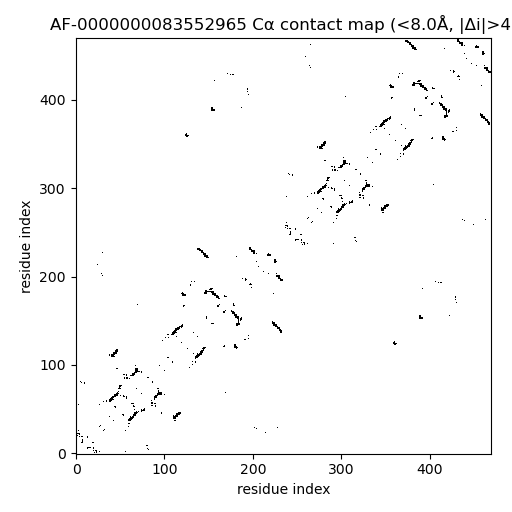A A C 1
ATOM 1332 O O . ALA A 1 168 ? 14.07 -6.32 -5.121 1 90.75 168 ALA A O 1
ATOM 1333 N N . ILE A 1 169 ? 12.438 -5.555 -6.461 1 91.5 169 ILE A N 1
ATOM 1334 C CA . ILE A 1 169 ? 13.312 -4.652 -7.199 1 91.5 169 ILE A CA 1
ATOM 1335 C C . ILE A 1 169 ? 13.469 -3.344 -6.426 1 91.5 169 ILE A C 1
ATOM 1337 O O . ILE A 1 169 ? 12.68 -3.041 -5.535 1 91.5 169 ILE A O 1
ATOM 1341 N N . PRO A 1 170 ? 14.523 -2.574 -6.805 1 91.69 170 PRO A N 1
ATOM 1342 C CA . PRO A 1 170 ? 14.664 -1.264 -6.164 1 91.69 170 PRO A CA 1
ATOM 1343 C C . PRO A 1 170 ? 13.445 -0.367 -6.387 1 91.69 170 PRO A C 1
ATOM 1345 O O . PRO A 1 170 ? 12.859 -0.37 -7.473 1 91.69 170 PRO A O 1
ATOM 1348 N N . GLN A 1 171 ? 13.094 0.365 -5.355 1 91.19 171 GLN A N 1
ATOM 1349 C CA . GLN A 1 171 ? 11.945 1.266 -5.379 1 91.19 171 GLN A CA 1
ATOM 1350 C C . GLN A 1 171 ? 12.391 2.713 -5.574 1 91.19 171 GLN A C 1
ATOM 1352 O O . GLN A 1 171 ? 11.57 3.58 -5.891 1 91.19 171 GLN A O 1
ATOM 1357 N N . ILE A 1 172 ? 13.602 3.033 -5.242 1 90.25 172 ILE A N 1
ATOM 1358 C CA . ILE A 1 172 ? 14.281 4.285 -5.559 1 90.25 172 ILE A CA 1
ATOM 1359 C C . ILE A 1 172 ? 15.68 3.996 -6.102 1 90.25 172 ILE A C 1
ATOM 1361 O O . ILE A 1 172 ? 16.219 2.902 -5.902 1 90.25 172 ILE A O 1
ATOM 1365 N N . ALA A 1 173 ? 16.203 4.953 -6.82 1 89.06 173 ALA A N 1
ATOM 1366 C CA . ALA A 1 173 ? 17.516 4.77 -7.418 1 89.06 173 ALA A CA 1
ATOM 1367 C C . ALA A 1 173 ? 18.562 4.461 -6.348 1 89.06 173 ALA A C 1
ATOM 1369 O O . ALA A 1 173 ? 18.625 5.129 -5.312 1 89.06 173 ALA A O 1
ATOM 1370 N N . GLY A 1 174 ? 19.281 3.447 -6.566 1 90 174 GLY A N 1
ATOM 1371 C CA . GLY A 1 174 ? 20.422 3.137 -5.711 1 90 174 GLY A CA 1
ATOM 1372 C C . GLY A 1 174 ? 20.031 2.389 -4.449 1 90 174 GLY A C 1
ATOM 1373 O O . GLY A 1 174 ? 20.891 2.092 -3.611 1 90 174 GLY A O 1
ATOM 1374 N N . GLN A 1 175 ? 18.844 2.039 -4.355 1 91.94 175 GLN A N 1
ATOM 1375 C CA . GLN A 1 175 ? 18.375 1.391 -3.141 1 91.94 175 GLN A CA 1
ATOM 1376 C C . GLN A 1 175 ? 18.984 0.005 -2.975 1 91.94 175 GLN A C 1
ATOM 1378 O O . GLN A 1 175 ? 18.953 -0.813 -3.896 1 91.94 175 GLN A O 1
ATOM 1383 N N . VAL A 1 176 ? 19.5 -0.287 -1.764 1 92.5 176 VAL A N 1
ATOM 1384 C CA . VAL A 1 176 ? 20.156 -1.557 -1.496 1 92.5 176 VAL A CA 1
ATOM 1385 C C . VAL A 1 176 ? 19.188 -2.531 -0.852 1 92.5 176 VAL A C 1
ATOM 1387 O O . VAL A 1 176 ? 19.281 -3.744 -1.057 1 92.5 176 VAL A O 1
ATOM 1390 N N . ARG A 1 177 ? 18.266 -1.955 -0.07 1 94.75 177 ARG A N 1
ATOM 1391 C CA . ARG A 1 177 ? 17.219 -2.748 0.556 1 94.75 177 ARG A CA 1
ATOM 1392 C C . ARG A 1 177 ? 15.852 -2.111 0.336 1 94.75 177 ARG A C 1
ATOM 1394 O O . ARG A 1 177 ? 15.656 -0.933 0.638 1 94.75 177 ARG A O 1
ATOM 1401 N N . ALA A 1 178 ? 14.961 -2.928 -0.182 1 95.88 178 ALA A N 1
ATOM 1402 C CA . ALA A 1 178 ? 13.586 -2.49 -0.412 1 95.88 178 ALA A CA 1
ATOM 1403 C C . ALA A 1 178 ? 12.695 -2.818 0.785 1 95.88 178 ALA A C 1
ATOM 1405 O O . ALA A 1 178 ? 12.922 -3.811 1.48 1 95.88 178 ALA A O 1
ATOM 1406 N N . VAL A 1 179 ? 11.742 -1.985 1.046 1 97.31 179 VAL A N 1
ATOM 1407 C CA . VAL A 1 179 ? 10.719 -2.297 2.045 1 97.31 179 VAL A CA 1
ATOM 1408 C C . VAL A 1 179 ? 9.641 -3.174 1.422 1 97.31 179 VAL A C 1
ATOM 1410 O O . VAL A 1 179 ? 9.18 -2.91 0.308 1 97.31 179 VAL A O 1
ATOM 1413 N N . VAL A 1 180 ? 9.266 -4.227 2.096 1 98.25 180 VAL A N 1
ATOM 1414 C CA . VAL A 1 180 ? 8.219 -5.133 1.638 1 98.25 180 VAL A CA 1
ATOM 1415 C C . VAL A 1 180 ? 7.223 -5.383 2.766 1 98.25 180 VAL A C 1
ATOM 1417 O O . VAL A 1 180 ? 7.492 -5.051 3.924 1 98.25 180 VAL A O 1
ATOM 1420 N N . GLY A 1 181 ? 6.074 -5.859 2.422 1 98.56 181 GLY A N 1
ATOM 1421 C CA . GLY A 1 181 ? 5.023 -6.188 3.375 1 98.56 181 GLY A CA 1
ATOM 1422 C C . GLY A 1 181 ? 4.547 -7.625 3.264 1 98.56 181 GLY A C 1
ATOM 1423 O O . GLY A 1 181 ? 4.285 -8.109 2.162 1 98.56 181 GLY A O 1
ATOM 1424 N N . ILE A 1 182 ? 4.477 -8.258 4.359 1 98.75 182 ILE A N 1
ATOM 1425 C CA . ILE A 1 182 ? 3.941 -9.609 4.434 1 98.75 182 ILE A CA 1
ATOM 1426 C C . ILE A 1 182 ? 2.564 -9.586 5.09 1 98.75 182 ILE A C 1
ATOM 1428 O O . ILE A 1 182 ? 2.455 -9.461 6.312 1 98.75 182 ILE A O 1
ATOM 1432 N N . PRO A 1 183 ? 1.523 -9.703 4.324 1 98.81 183 PRO A N 1
ATOM 1433 C CA . PRO A 1 183 ? 0.181 -9.656 4.906 1 98.81 183 PRO A CA 1
ATOM 1434 C C . PRO A 1 183 ? -0.187 -10.938 5.645 1 98.81 183 PRO A C 1
ATOM 1436 O O . PRO A 1 183 ? 0.317 -12.016 5.312 1 98.81 183 PRO A O 1
ATOM 1439 N N . SER A 1 184 ? -1.004 -10.82 6.645 1 98.69 184 SER A N 1
ATOM 1440 C CA . SER A 1 184 ? -1.633 -12 7.223 1 98.69 184 SER A CA 1
ATOM 1441 C C . SER A 1 184 ? -2.717 -12.555 6.309 1 98.69 184 SER A C 1
ATOM 1443 O O . SER A 1 184 ? -3.18 -11.867 5.398 1 98.69 184 SER A O 1
ATOM 1445 N N . PRO A 1 185 ? -3.084 -13.828 6.516 1 98.69 185 PRO A N 1
ATOM 1446 C CA . PRO A 1 185 ? -4.23 -14.344 5.766 1 98.69 185 PRO A CA 1
ATOM 1447 C C . PRO A 1 185 ? -5.477 -13.477 5.922 1 98.69 185 PRO A C 1
ATOM 1449 O O . PRO A 1 185 ? -6.168 -13.188 4.941 1 98.69 185 PRO A O 1
ATOM 1452 N N . LYS A 1 186 ? -5.688 -12.969 7.141 1 98.62 186 LYS A N 1
ATOM 1453 C CA . LYS A 1 186 ? -6.855 -12.133 7.398 1 98.62 186 LYS A CA 1
ATOM 1454 C C . LYS A 1 186 ? -6.762 -10.812 6.648 1 98.62 186 LYS A C 1
ATOM 1456 O O . LYS A 1 186 ? -7.777 -10.266 6.207 1 98.62 186 LYS A O 1
ATOM 1461 N N . ALA A 1 187 ? -5.523 -10.312 6.484 1 98.81 187 ALA A N 1
ATOM 1462 C CA . ALA A 1 187 ? -5.34 -9.109 5.684 1 98.81 187 ALA A CA 1
ATOM 1463 C C . ALA A 1 187 ? -5.773 -9.336 4.238 1 98.81 187 ALA A C 1
ATOM 1465 O O . ALA A 1 187 ? -6.504 -8.523 3.668 1 98.81 187 ALA A O 1
ATOM 1466 N N . LEU A 1 188 ? -5.34 -10.461 3.619 1 98.88 188 LEU A N 1
ATOM 1467 C CA . LEU A 1 188 ? -5.762 -10.781 2.262 1 98.88 188 LEU A CA 1
ATOM 1468 C C . LEU A 1 188 ? -7.281 -10.922 2.184 1 98.88 188 LEU A C 1
ATOM 1470 O O . LEU A 1 188 ? -7.91 -10.398 1.265 1 98.88 188 LEU A O 1
ATOM 1474 N N . GLU A 1 189 ? -7.855 -11.594 3.162 1 98.62 189 GLU A N 1
ATOM 1475 C CA . GLU A 1 189 ? -9.297 -11.781 3.201 1 98.62 189 GLU A CA 1
ATOM 1476 C C . GLU A 1 189 ? -10.031 -10.445 3.279 1 98.62 189 GLU A C 1
ATOM 1478 O O . GLU A 1 189 ? -11.039 -10.242 2.598 1 98.62 189 GLU A O 1
ATOM 1483 N N . SER A 1 190 ? -9.516 -9.578 4.078 1 98.25 190 SER A N 1
ATOM 1484 C CA . SER A 1 190 ? -10.133 -8.266 4.242 1 98.25 190 SER A CA 1
ATOM 1485 C C . SER A 1 190 ? -10.094 -7.473 2.941 1 98.25 190 SER A C 1
ATOM 1487 O O . SER A 1 190 ? -11.07 -6.824 2.57 1 98.25 190 SER A O 1
ATOM 1489 N N . MET A 1 191 ? -8.945 -7.504 2.273 1 98.44 191 MET A N 1
ATOM 1490 C CA . MET A 1 191 ? -8.812 -6.809 0.995 1 98.44 191 MET A CA 1
ATOM 1491 C C . MET A 1 191 ? -9.75 -7.41 -0.049 1 98.44 191 MET A C 1
ATOM 1493 O O . MET A 1 191 ? -10.406 -6.684 -0.798 1 98.44 191 MET A O 1
ATOM 1497 N N . ALA A 1 192 ? -9.836 -8.758 -0.086 1 98.19 192 ALA A N 1
ATOM 1498 C CA . ALA A 1 192 ? -10.742 -9.43 -1.011 1 98.19 192 ALA A CA 1
ATOM 1499 C C . ALA A 1 192 ? -12.195 -9.039 -0.745 1 98.19 192 ALA A C 1
ATOM 1501 O O . ALA A 1 192 ? -12.945 -8.742 -1.678 1 98.19 192 ALA A O 1
ATOM 1502 N N . ASP A 1 193 ? -12.555 -9.016 0.55 1 96.81 193 ASP A N 1
ATOM 1503 C CA . ASP A 1 193 ? -13.914 -8.641 0.944 1 96.81 193 ASP A CA 1
ATOM 1504 C C . ASP A 1 193 ? -14.25 -7.223 0.488 1 96.81 193 ASP A C 1
ATOM 1506 O O . ASP A 1 193 ? -15.344 -6.969 -0.018 1 96.81 193 ASP A O 1
ATOM 1510 N N . ALA A 1 194 ? -13.328 -6.34 0.628 1 96 194 ALA A N 1
ATOM 1511 C CA . ALA A 1 194 ? -13.531 -4.945 0.244 1 96 194 ALA A CA 1
ATOM 1512 C C . ALA A 1 194 ? -13.75 -4.816 -1.261 1 96 194 ALA A C 1
ATOM 1514 O O . ALA A 1 194 ? -14.336 -3.84 -1.728 1 96 194 ALA A O 1
ATOM 1515 N N . LEU A 1 195 ? -13.266 -5.777 -2.02 1 96.38 195 LEU A N 1
ATOM 1516 C CA . LEU A 1 195 ? -13.406 -5.777 -3.471 1 96.38 195 LEU A CA 1
ATOM 1517 C C . LEU A 1 195 ? -14.539 -6.695 -3.91 1 96.38 195 LEU A C 1
ATOM 1519 O O . LEU A 1 195 ? -14.672 -7 -5.098 1 96.38 195 LEU A O 1
ATOM 1523 N N . ASP A 1 196 ? -15.273 -7.199 -2.936 1 94.75 196 ASP A N 1
ATOM 1524 C CA . ASP A 1 196 ? -16.406 -8.094 -3.176 1 94.75 196 ASP A CA 1
ATOM 1525 C C . ASP A 1 196 ? -15.945 -9.391 -3.846 1 94.75 196 ASP A C 1
ATOM 1527 O O . ASP A 1 196 ? -16.594 -9.883 -4.773 1 94.75 196 ASP A O 1
ATOM 1531 N N . LEU A 1 197 ? -14.805 -9.922 -3.436 1 97.56 197 LEU A N 1
ATOM 1532 C CA . LEU A 1 197 ? -14.289 -11.203 -3.895 1 97.56 197 LEU A CA 1
ATOM 1533 C C . LEU A 1 197 ? -14.414 -12.266 -2.805 1 97.56 197 LEU A C 1
ATOM 1535 O O . LEU A 1 197 ? -14.211 -11.969 -1.623 1 97.56 197 LEU A O 1
ATOM 1539 N N . SER A 1 198 ? -14.758 -13.43 -3.174 1 98.19 198 SER A N 1
ATOM 1540 C CA . SER A 1 198 ? -14.664 -14.562 -2.264 1 98.19 198 SER A CA 1
ATOM 1541 C C . SER A 1 198 ? -13.234 -15.078 -2.168 1 98.19 198 SER A C 1
ATOM 1543 O O . SER A 1 198 ? -12.406 -14.781 -3.033 1 98.19 198 SER A O 1
ATOM 1545 N N . PHE A 1 199 ? -12.914 -15.719 -1.115 1 98.38 199 PHE A N 1
ATOM 1546 C CA . PHE A 1 199 ? -11.594 -16.297 -0.926 1 98.38 199 PHE A CA 1
ATOM 1547 C C . PHE A 1 199 ? -11.688 -17.719 -0.407 1 98.38 199 PHE A C 1
ATOM 1549 O O . PHE A 1 199 ? -12.539 -18.031 0.43 1 98.38 199 PHE A O 1
ATOM 1556 N N . ASP A 1 200 ? -10.898 -18.578 -1.022 1 98.56 200 ASP A N 1
ATOM 1557 C CA . ASP A 1 200 ? -10.805 -20 -0.656 1 98.56 200 ASP A CA 1
ATOM 1558 C C . ASP A 1 200 ? -9.352 -20.453 -0.575 1 98.56 200 ASP A C 1
ATOM 1560 O O . ASP A 1 200 ? -8.633 -20.422 -1.576 1 98.56 200 ASP A O 1
ATOM 1564 N N . TRP A 1 201 ? -8.914 -20.875 0.615 1 98.75 201 TRP A N 1
ATOM 1565 C CA . TRP A 1 201 ? -7.535 -21.281 0.822 1 98.75 201 TRP A CA 1
ATOM 1566 C C . TRP A 1 201 ? -7.344 -22.75 0.458 1 98.75 201 TRP A C 1
ATOM 1568 O O . TRP A 1 201 ? -8.156 -23.609 0.833 1 98.75 201 TRP A O 1
ATOM 1578 N N . LEU A 1 202 ? -6.285 -23.031 -0.302 1 98.75 202 LEU A N 1
ATOM 1579 C CA . LEU A 1 202 ? -5.945 -24.422 -0.579 1 98.75 202 LEU A CA 1
ATOM 1580 C C . LEU A 1 202 ? -5.477 -25.141 0.688 1 98.75 202 LEU A C 1
ATOM 1582 O O . LEU A 1 202 ? -4.777 -24.547 1.514 1 98.75 202 LEU A O 1
ATOM 1586 N N . ASP A 1 203 ? -5.793 -26.422 0.809 1 98.25 203 ASP A N 1
ATOM 1587 C CA . ASP A 1 203 ? -5.387 -27.219 1.956 1 98.25 203 ASP A CA 1
ATOM 1588 C C . ASP A 1 203 ? -4.102 -28 1.659 1 98.25 203 ASP A C 1
ATOM 1590 O O . ASP A 1 203 ? -4.148 -29.141 1.218 1 98.25 203 ASP A O 1
ATOM 1594 N N . TRP A 1 204 ? -2.992 -27.453 2.021 1 98.12 204 TRP A N 1
ATOM 1595 C CA . TRP A 1 204 ? -1.695 -28.062 1.749 1 98.12 204 TRP A CA 1
ATOM 1596 C C . TRP A 1 204 ? -1.458 -29.266 2.652 1 98.12 204 TRP A C 1
ATOM 1598 O O . TRP A 1 204 ? -0.539 -30.047 2.418 1 98.12 204 TRP A O 1
ATOM 1608 N N . GLU A 1 205 ? -2.32 -29.422 3.66 1 96.44 205 GLU A N 1
ATOM 1609 C CA . GLU A 1 205 ? -2.197 -30.578 4.531 1 96.44 205 GLU A CA 1
ATOM 1610 C C . GLU A 1 205 ? -2.521 -31.875 3.783 1 96.44 205 GLU A C 1
ATOM 1612 O O . GLU A 1 205 ? -2.248 -32.969 4.277 1 96.44 205 GLU A O 1
ATOM 1617 N N . GLU A 1 206 ? -3.084 -31.734 2.615 1 95.75 206 GLU A N 1
ATOM 1618 C CA . GLU A 1 206 ? -3.408 -32.906 1.801 1 95.75 206 GLU A CA 1
ATOM 1619 C C . GLU A 1 206 ? -2.145 -33.625 1.346 1 95.75 206 GLU A C 1
ATOM 1621 O O . GLU A 1 206 ? -2.195 -34.812 0.979 1 95.75 206 GLU A O 1
ATOM 1626 N N . ILE A 1 207 ? -1.033 -32.938 1.282 1 96.06 207 ILE A N 1
ATOM 1627 C CA . ILE A 1 207 ? 0.233 -33.562 0.901 1 96.06 207 ILE A CA 1
ATOM 1628 C C . ILE A 1 207 ? 0.788 -34.344 2.074 1 96.06 207 ILE A C 1
ATOM 1630 O O . ILE A 1 207 ? 0.989 -33.812 3.164 1 96.06 207 ILE A O 1
ATOM 1634 N N . PRO A 1 208 ? 1.065 -35.656 1.901 1 96.19 208 PRO A N 1
ATOM 1635 C CA . PRO A 1 208 ? 1.635 -36.469 2.98 1 96.19 208 PRO A CA 1
ATOM 1636 C C . PRO A 1 208 ? 2.957 -35.906 3.504 1 96.19 208 PRO A C 1
ATOM 1638 O O . PRO A 1 208 ? 3.742 -35.344 2.732 1 96.19 208 PRO A O 1
ATOM 1641 N N . GLU A 1 209 ? 3.205 -36.125 4.758 1 96.19 209 GLU A N 1
ATOM 1642 C CA . GLU A 1 209 ? 4.352 -35.562 5.457 1 96.19 209 GLU A CA 1
ATOM 1643 C C . GLU A 1 209 ? 5.66 -35.906 4.77 1 96.19 209 GLU A C 1
ATOM 1645 O O . GLU A 1 209 ? 6.574 -35.094 4.672 1 96.19 209 GLU A O 1
ATOM 1650 N N . GLU A 1 210 ? 5.758 -37.125 4.27 1 95.81 210 GLU A N 1
ATOM 1651 C CA . GLU A 1 210 ? 7.004 -37.625 3.703 1 95.81 210 GLU A CA 1
ATOM 1652 C C . GLU A 1 210 ? 7.387 -36.875 2.438 1 95.81 210 GLU A C 1
ATOM 1654 O O . GLU A 1 210 ? 8.531 -36.938 1.989 1 95.81 210 GLU A O 1
ATOM 1659 N N . TYR A 1 211 ? 6.445 -36.125 1.865 1 95.25 211 TYR A N 1
ATOM 1660 C CA . TYR A 1 211 ? 6.719 -35.406 0.621 1 95.25 211 TYR A CA 1
ATOM 1661 C C . TYR A 1 211 ? 6.855 -33.906 0.869 1 95.25 211 TYR A C 1
ATOM 1663 O O . TYR A 1 211 ? 7.055 -33.156 -0.071 1 95.25 211 TYR A O 1
ATOM 1671 N N . ARG A 1 212 ? 6.875 -33.406 2.111 1 96.94 212 ARG A N 1
ATOM 1672 C CA . ARG A 1 212 ? 6.695 -31.984 2.406 1 96.94 212 ARG A CA 1
ATOM 1673 C C . ARG A 1 212 ? 8.039 -31.266 2.465 1 96.94 212 ARG A C 1
ATOM 1675 O O . ARG A 1 212 ? 8.086 -30.031 2.443 1 96.94 212 ARG A O 1
ATOM 1682 N N . SER A 1 213 ? 9.109 -31.953 2.504 1 96.69 213 SER A N 1
ATOM 1683 C CA . SER A 1 213 ? 10.422 -31.344 2.727 1 96.69 213 SER A CA 1
ATOM 1684 C C . SER A 1 213 ? 10.719 -30.266 1.689 1 96.69 213 SER A C 1
ATOM 1686 O O . SER A 1 213 ? 11.117 -29.156 2.039 1 96.69 213 SER A O 1
ATOM 1688 N N . PRO A 1 214 ? 10.43 -30.469 0.352 1 96.88 214 PRO A N 1
ATOM 1689 C CA . PRO A 1 214 ? 10.742 -29.453 -0.646 1 96.88 214 PRO A CA 1
ATOM 1690 C C . PRO A 1 214 ? 9.844 -28.219 -0.53 1 96.88 214 PRO A C 1
ATOM 1692 O O . PRO A 1 214 ? 10.148 -27.172 -1.115 1 96.88 214 PRO A O 1
ATOM 1695 N N . ILE A 1 215 ? 8.703 -28.312 0.141 1 98 215 ILE A N 1
ATOM 1696 C CA . ILE A 1 215 ? 7.742 -27.234 0.304 1 98 215 ILE A CA 1
ATOM 1697 C C . ILE A 1 215 ? 7.52 -26.953 1.79 1 98 215 ILE A C 1
ATOM 1699 O O . ILE A 1 215 ? 6.387 -26.75 2.227 1 98 215 ILE A O 1
ATOM 1703 N N . ALA A 1 216 ? 8.586 -27.016 2.539 1 97.62 216 ALA A N 1
ATOM 1704 C CA . ALA A 1 216 ? 8.523 -26.891 3.994 1 97.62 216 ALA A CA 1
ATOM 1705 C C . ALA A 1 216 ? 7.973 -25.531 4.414 1 97.62 216 ALA A C 1
ATOM 1707 O O . ALA A 1 216 ? 7.441 -25.391 5.52 1 97.62 216 ALA A O 1
ATOM 1708 N N . ASP A 1 217 ? 8.078 -24.531 3.564 1 97.38 217 ASP A N 1
ATOM 1709 C CA . ASP A 1 217 ? 7.617 -23.188 3.887 1 97.38 217 ASP A CA 1
ATOM 1710 C C . ASP A 1 217 ? 6.098 -23.141 4.02 1 97.38 217 ASP A C 1
ATOM 1712 O O . ASP A 1 217 ? 5.551 -22.234 4.645 1 97.38 217 ASP A O 1
ATOM 1716 N N . TYR A 1 218 ? 5.344 -24.125 3.465 1 98.38 218 TYR A N 1
ATOM 1717 C CA . TYR A 1 218 ? 3.896 -24.203 3.625 1 98.38 218 TYR A CA 1
ATOM 1718 C C . TYR A 1 218 ? 3.529 -24.75 5 1 98.38 218 TYR A C 1
ATOM 1720 O O . TYR A 1 218 ? 2.363 -24.703 5.398 1 98.38 218 TYR A O 1
ATOM 1728 N N . TYR A 1 219 ? 4.52 -25.219 5.727 1 97.38 219 TYR A N 1
ATOM 1729 C CA . TYR A 1 219 ? 4.25 -25.891 6.992 1 97.38 219 TYR A CA 1
ATOM 1730 C C . TYR A 1 219 ? 5.035 -25.25 8.133 1 97.38 219 TYR A C 1
ATOM 1732 O O . TYR A 1 219 ? 5.023 -25.734 9.258 1 97.38 219 TYR A O 1
ATOM 1740 N N . ARG A 1 220 ? 5.75 -24.203 7.789 1 94.94 220 ARG A N 1
ATOM 1741 C CA . ARG A 1 220 ? 6.613 -23.547 8.766 1 94.94 220 ARG A CA 1
ATOM 1742 C C . ARG A 1 220 ? 5.805 -23.016 9.945 1 94.94 220 ARG A C 1
ATOM 1744 O O . ARG A 1 220 ? 4.695 -22.5 9.758 1 94.94 220 ARG A O 1
ATOM 1751 N N . VAL A 1 221 ? 6.422 -23.234 11.109 1 91.62 221 VAL A N 1
ATOM 1752 C CA . VAL A 1 221 ? 5.914 -22.578 12.312 1 91.62 221 VAL A CA 1
ATOM 1753 C C . VAL A 1 221 ? 6.793 -21.391 12.672 1 91.62 221 VAL A C 1
ATOM 1755 O O . VAL A 1 221 ? 8.016 -21.516 12.789 1 91.62 221 VAL A O 1
ATOM 1758 N N . GLY A 1 222 ? 6.309 -20.172 12.547 1 91.94 222 GLY A N 1
ATOM 1759 C CA . GLY A 1 222 ? 7.098 -18.969 12.773 1 91.94 222 GLY A CA 1
ATOM 1760 C C . GLY A 1 222 ? 6.344 -17.703 12.469 1 91.94 222 GLY A C 1
ATOM 1761 O O . GLY A 1 222 ? 5.145 -17.594 12.742 1 91.94 222 GLY A O 1
ATOM 1762 N N . GLU A 1 223 ? 7.141 -16.75 11.961 1 93.69 223 GLU A N 1
ATOM 1763 C CA . GLU A 1 223 ? 6.594 -15.406 11.758 1 93.69 223 GLU A CA 1
ATOM 1764 C C . GLU A 1 223 ? 5.766 -15.336 10.477 1 93.69 223 GLU A C 1
ATOM 1766 O O . GLU A 1 223 ? 4.953 -14.422 10.312 1 93.69 223 GLU A O 1
ATOM 1771 N N . LYS A 1 224 ? 6.055 -16.266 9.586 1 96.81 224 LYS A N 1
ATOM 1772 C CA . LYS A 1 224 ? 5.297 -16.328 8.336 1 96.81 224 LYS A CA 1
ATOM 1773 C C . LYS A 1 224 ? 5.234 -17.75 7.797 1 96.81 224 LYS A C 1
ATOM 1775 O O . LYS A 1 224 ? 6.023 -18.609 8.195 1 96.81 224 LYS A O 1
ATOM 1780 N N . ARG A 1 225 ? 4.309 -17.953 6.98 1 98 225 ARG A N 1
ATOM 1781 C CA . ARG A 1 225 ? 4.059 -19.25 6.344 1 98 225 ARG A CA 1
ATOM 1782 C C . ARG A 1 225 ? 3.484 -19.062 4.941 1 98 225 ARG A C 1
ATOM 1784 O O . ARG A 1 225 ? 2.666 -18.172 4.715 1 98 225 ARG A O 1
ATOM 1791 N N . ARG A 1 226 ? 3.922 -19.922 4.074 1 98.56 226 ARG A N 1
ATOM 1792 C CA . ARG A 1 226 ? 3.395 -19.828 2.719 1 98.56 226 ARG A CA 1
ATOM 1793 C C . ARG A 1 226 ? 1.987 -20.422 2.637 1 98.56 226 ARG A C 1
ATOM 1795 O O . ARG A 1 226 ? 1.646 -21.344 3.383 1 98.56 226 ARG A O 1
ATOM 1802 N N . GLY A 1 227 ? 1.153 -19.859 1.822 1 98.69 227 GLY A N 1
ATOM 1803 C CA . GLY A 1 227 ? -0.197 -20.312 1.532 1 98.69 227 GLY A CA 1
ATOM 1804 C C . GLY A 1 227 ? -0.695 -19.875 0.169 1 98.69 227 GLY A C 1
ATOM 1805 O O . GLY A 1 227 ? -0.04 -19.078 -0.512 1 98.69 227 GLY A O 1
ATOM 1806 N N . THR A 1 228 ? -1.749 -20.531 -0.267 1 98.88 228 THR A N 1
ATOM 1807 C CA . THR A 1 228 ? -2.371 -20.234 -1.553 1 98.88 228 THR A CA 1
ATOM 1808 C C . THR A 1 228 ? -3.859 -19.938 -1.378 1 98.88 228 THR A C 1
ATOM 1810 O O . THR A 1 228 ? -4.586 -20.719 -0.77 1 98.88 228 THR A O 1
ATOM 1813 N N . CYS A 1 229 ? -4.277 -18.812 -1.879 1 98.94 229 CYS A N 1
ATOM 1814 C CA . CYS A 1 229 ? -5.672 -18.391 -1.8 1 98.94 229 CYS A CA 1
ATOM 1815 C C . CYS A 1 229 ? -6.25 -18.156 -3.189 1 98.94 229 CYS A C 1
ATOM 1817 O O . CYS A 1 229 ? -5.613 -17.5 -4.023 1 98.94 229 CYS A O 1
ATOM 1819 N N . LEU A 1 230 ? -7.387 -18.766 -3.48 1 98.94 230 LEU A N 1
ATOM 1820 C CA . LEU A 1 230 ? -8.133 -18.516 -4.707 1 98.94 230 LEU A CA 1
ATOM 1821 C C . LEU A 1 230 ? -9.211 -17.453 -4.488 1 98.94 230 LEU A C 1
ATOM 1823 O O . LEU A 1 230 ? -10.047 -17.578 -3.594 1 98.94 230 LEU A O 1
ATOM 1827 N N . LEU A 1 231 ? -9.094 -16.344 -5.191 1 98.81 231 LEU A N 1
ATOM 1828 C CA . LEU A 1 231 ? -10.086 -15.281 -5.145 1 98.81 231 LEU A CA 1
ATOM 1829 C C . LEU A 1 231 ? -11.008 -15.352 -6.359 1 98.81 231 LEU A C 1
ATOM 1831 O O . LEU A 1 231 ? -10.547 -15.547 -7.484 1 98.81 231 LEU A O 1
ATOM 1835 N N . ARG A 1 232 ? -12.336 -15.211 -6.156 1 98.25 232 ARG A N 1
ATOM 1836 C CA . ARG A 1 232 ? -13.336 -15.242 -7.219 1 98.25 232 ARG A CA 1
ATOM 1837 C C . ARG A 1 232 ? -14.391 -14.172 -7.008 1 98.25 232 ARG A C 1
ATOM 1839 O O . ARG A 1 232 ? -14.594 -13.695 -5.887 1 98.25 232 ARG A O 1
ATOM 1846 N N . GLU A 1 233 ? -14.961 -13.695 -8.117 1 91.69 233 GLU A N 1
ATOM 1847 C CA . GLU A 1 233 ? -16.125 -12.812 -7.977 1 91.69 233 GLU A CA 1
ATOM 1848 C C . GLU A 1 233 ? -17.234 -13.492 -7.191 1 91.69 233 GLU A C 1
ATOM 1850 O O . GLU A 1 233 ? -17.5 -14.68 -7.383 1 91.69 233 GLU A O 1
ATOM 1855 N N . ARG A 1 234 ? -17.766 -12.742 -6.219 1 84.69 234 ARG A N 1
ATOM 1856 C CA . ARG A 1 234 ? -18.906 -13.273 -5.457 1 84.69 234 ARG A CA 1
ATOM 1857 C C . ARG A 1 234 ? -20.125 -13.438 -6.348 1 84.69 234 ARG A C 1
ATOM 1859 O O . ARG A 1 234 ? -20.422 -12.57 -7.172 1 84.69 234 ARG A O 1
ATOM 1866 N N . THR A 1 235 ? -20.562 -14.727 -6.555 1 63.5 235 THR A N 1
ATOM 1867 C CA . THR A 1 235 ? -21.797 -15.016 -7.297 1 63.5 235 THR A CA 1
ATOM 1868 C C . THR A 1 235 ? -23.016 -14.578 -6.512 1 63.5 235 THR A C 1
ATOM 1870 O O . THR A 1 235 ? -23.031 -14.602 -5.281 1 63.5 235 THR A O 1
ATOM 1873 N N . MET B 1 1 ? -5.117 34.188 22.141 1 81.31 1 MET B N 1
ATOM 1874 C CA . MET B 1 1 ? -6.09 33.781 21.125 1 81.31 1 MET B CA 1
ATOM 1875 C C . MET B 1 1 ? -5.523 32.719 20.203 1 81.31 1 MET B C 1
ATOM 1877 O O . MET B 1 1 ? -4.367 32.781 19.797 1 81.31 1 MET B O 1
ATOM 1881 N N . GLY B 1 2 ? -6.387 31.719 20.125 1 94.31 2 GLY B N 1
ATOM 1882 C CA . GLY B 1 2 ? -5.938 30.625 19.281 1 94.31 2 GLY B CA 1
ATOM 1883 C C . GLY B 1 2 ? -6.059 30.922 17.797 1 94.31 2 GLY B C 1
ATOM 1884 O O . GLY B 1 2 ? -6.945 31.656 17.375 1 94.31 2 GLY B O 1
ATOM 1885 N N . PHE B 1 3 ? -5.191 30.453 17 1 96.75 3 PHE B N 1
ATOM 1886 C CA . PHE B 1 3 ? -5.164 30.688 15.57 1 96.75 3 PHE B CA 1
ATOM 1887 C C . PHE B 1 3 ? -6.496 30.312 14.93 1 96.75 3 PHE B C 1
ATOM 1889 O O . PHE B 1 3 ? -7.031 31.047 14.102 1 96.75 3 PHE B O 1
ATOM 1896 N N . PHE B 1 4 ? -7.074 29.172 15.328 1 97.5 4 PHE B N 1
ATOM 1897 C CA . PHE B 1 4 ? -8.25 28.641 14.664 1 97.5 4 PHE B CA 1
ATOM 1898 C C . PHE B 1 4 ? -9.531 29.172 15.297 1 97.5 4 PHE B C 1
ATOM 1900 O O . PHE B 1 4 ? -10.625 28.688 15.023 1 97.5 4 PHE B O 1
ATOM 1907 N N . ASP B 1 5 ? -9.398 30.219 16.141 1 96.62 5 ASP B N 1
ATOM 1908 C CA . ASP B 1 5 ? -10.578 30.781 16.781 1 96.62 5 ASP B CA 1
ATOM 1909 C C . ASP B 1 5 ? -11.57 31.297 15.742 1 96.62 5 ASP B C 1
ATOM 1911 O O . ASP B 1 5 ? -12.781 31.312 15.992 1 96.62 5 ASP B O 1
ATOM 1915 N N . PHE B 1 6 ? -11.102 31.719 14.578 1 95 6 PHE B N 1
ATOM 1916 C CA . PHE B 1 6 ? -11.961 32.25 13.539 1 95 6 PHE B CA 1
ATOM 1917 C C . PHE B 1 6 ? -12.977 31.219 13.078 1 95 6 PHE B C 1
ATOM 1919 O O . PHE B 1 6 ? -14.023 31.562 12.531 1 95 6 PHE B O 1
ATOM 1926 N N . LEU B 1 7 ? -12.711 29.891 13.305 1 95.5 7 LEU B N 1
ATOM 1927 C CA . LEU B 1 7 ? -13.602 28.812 12.867 1 95.5 7 LEU B CA 1
ATOM 1928 C C . LEU B 1 7 ? -14.93 28.859 13.617 1 95.5 7 LEU B C 1
ATOM 1930 O O . LEU B 1 7 ? -15.914 28.266 13.172 1 95.5 7 LEU B O 1
ATOM 1934 N N . SER B 1 8 ? -14.93 29.562 14.742 1 94 8 SER B N 1
ATOM 1935 C CA . SER B 1 8 ? -16.141 29.641 15.562 1 94 8 SER B CA 1
ATOM 1936 C C . SER B 1 8 ? -17.281 30.312 14.797 1 94 8 SER B C 1
ATOM 1938 O O . SER B 1 8 ? -18.438 30.188 15.18 1 94 8 SER B O 1
ATOM 1940 N N . SER B 1 9 ? -16.969 31 13.672 1 91.56 9 SER B N 1
ATOM 1941 C CA . SER B 1 9 ? -17.984 31.719 12.898 1 91.56 9 SER B CA 1
ATOM 1942 C C . SER B 1 9 ? -18.266 31.016 11.57 1 91.56 9 SER B C 1
ATOM 1944 O O . SER B 1 9 ? -18.938 31.562 10.703 1 91.56 9 SER B O 1
ATOM 1946 N N . ILE B 1 10 ? -17.688 29.875 11.414 1 91.62 10 ILE B N 1
ATOM 1947 C CA . ILE B 1 10 ? -17.766 29.156 10.141 1 91.62 10 ILE B CA 1
ATOM 1948 C C . ILE B 1 10 ? -18.359 27.766 10.352 1 91.62 10 ILE B C 1
ATOM 1950 O O . ILE B 1 10 ? -17.984 27.062 11.297 1 91.62 10 ILE B O 1
ATOM 1954 N N . ALA B 1 11 ? -19.328 27.406 9.531 1 88.38 11 ALA B N 1
ATOM 1955 C CA . ALA B 1 11 ? -19.828 26.031 9.57 1 88.38 11 ALA B CA 1
ATOM 1956 C C . ALA B 1 11 ? -18.75 25.031 9.156 1 88.38 11 ALA B C 1
ATOM 1958 O O . ALA B 1 11 ? -17.953 25.312 8.258 1 88.38 11 ALA B O 1
ATOM 1959 N N . PRO B 1 12 ? -18.609 23.828 9.727 1 91.06 12 PRO B N 1
ATOM 1960 C CA . PRO B 1 12 ? -19.516 23.297 10.734 1 91.06 12 PRO B CA 1
ATOM 1961 C C . PRO B 1 12 ? -19 23.484 12.156 1 91.06 12 PRO B C 1
ATOM 1963 O O . PRO B 1 12 ? -19.406 22.781 13.07 1 91.06 12 PRO B O 1
ATOM 1966 N N . TYR B 1 13 ? -18.141 24.484 12.352 1 92 13 TYR B N 1
ATOM 1967 C CA . TYR B 1 13 ? -17.391 24.578 13.594 1 92 13 TYR B CA 1
ATOM 1968 C C . TYR B 1 13 ? -18.125 25.422 14.625 1 92 13 TYR B C 1
ATOM 1970 O O . TYR B 1 13 ? -17.766 25.438 15.805 1 92 13 TYR B O 1
ATOM 1978 N N . GLU B 1 14 ? -19.141 26.234 14.336 1 89.06 14 GLU B N 1
ATOM 1979 C CA . GLU B 1 14 ? -19.781 27.281 15.148 1 89.06 14 GLU B CA 1
ATOM 1980 C C . GLU B 1 14 ? -20.125 26.766 16.547 1 89.06 14 GLU B C 1
ATOM 1982 O O . GLU B 1 14 ? -19.969 27.469 17.531 1 89.06 14 GLU B O 1
ATOM 1987 N N . ASP B 1 15 ? -20.609 25.641 16.781 1 86.5 15 ASP B N 1
ATOM 1988 C CA . ASP B 1 15 ? -20.969 25.141 18.094 1 86.5 15 ASP B CA 1
ATOM 1989 C C . ASP B 1 15 ? -20.078 23.984 18.516 1 86.5 15 ASP B C 1
ATOM 1991 O O . ASP B 1 15 ? -20.5 23.109 19.281 1 86.5 15 ASP B O 1
ATOM 1995 N N . ASP B 1 16 ? -18.844 24.141 18.031 1 91.88 16 ASP B N 1
ATOM 1996 C CA . ASP B 1 16 ? -17.938 23.031 18.312 1 91.88 16 ASP B CA 1
ATOM 1997 C C . ASP B 1 16 ? -16.641 23.516 18.953 1 91.88 16 ASP B C 1
ATOM 1999 O O . ASP B 1 16 ? -15.562 23.359 18.375 1 91.88 16 ASP B O 1
ATOM 2003 N N . ALA B 1 17 ? -16.75 24.047 20.172 1 92.12 17 ALA B N 1
ATOM 2004 C CA . ALA B 1 17 ? -15.625 24.625 20.891 1 92.12 17 ALA B CA 1
ATOM 2005 C C . ALA B 1 17 ? -14.539 23.594 21.125 1 92.12 17 ALA B C 1
ATOM 2007 O O . ALA B 1 17 ? -13.344 23.922 21.109 1 92.12 17 ALA B O 1
ATOM 2008 N N . LYS B 1 18 ? -14.953 22.422 21.328 1 93.5 18 LYS B N 1
ATOM 2009 C CA . LYS B 1 18 ? -14 21.359 21.578 1 93.5 18 LYS B CA 1
ATOM 2010 C C . LYS B 1 18 ? -13.078 21.141 20.391 1 93.5 18 LYS B C 1
ATOM 2012 O O . LYS B 1 18 ? -11.859 21.031 20.547 1 93.5 18 LYS B O 1
ATOM 2017 N N . THR B 1 19 ? -13.648 21.109 19.219 1 94.69 19 THR B N 1
ATOM 2018 C CA . THR B 1 19 ? -12.875 20.922 18 1 94.69 19 THR B CA 1
ATOM 2019 C C . THR B 1 19 ? -11.922 22.094 17.781 1 94.69 19 THR B C 1
ATOM 2021 O O . THR B 1 19 ? -10.773 21.906 17.391 1 94.69 19 THR B O 1
ATOM 2024 N N . ILE B 1 20 ? -12.375 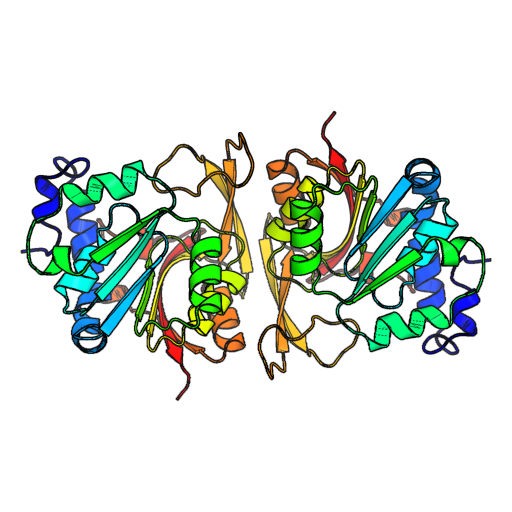23.297 18.047 1 96.75 20 ILE B N 1
ATOM 2025 C CA . ILE B 1 20 ? -11.555 24.484 17.859 1 96.75 20 ILE B CA 1
ATOM 2026 C C . ILE B 1 20 ? -10.391 24.469 18.844 1 96.75 20 ILE B C 1
ATOM 2028 O O . ILE B 1 20 ? -9.25 24.766 18.469 1 96.75 20 ILE B O 1
ATOM 2032 N N . THR B 1 21 ? -10.672 24.109 20.094 1 96.62 21 THR B N 1
ATOM 2033 C CA . THR B 1 21 ? -9.609 24 21.094 1 96.62 21 THR B CA 1
ATOM 2034 C C . THR B 1 21 ? -8.586 22.953 20.672 1 96.62 21 THR B C 1
ATOM 2036 O O . THR B 1 21 ? -7.375 23.172 20.797 1 96.62 21 THR B O 1
ATOM 2039 N N . ARG B 1 22 ? -9.07 21.812 20.188 1 97.56 22 ARG B N 1
ATOM 2040 C CA . ARG B 1 22 ? -8.203 20.766 19.672 1 97.56 22 ARG B CA 1
ATOM 2041 C C . ARG B 1 22 ? -7.293 21.281 18.562 1 97.56 22 ARG B C 1
ATOM 2043 O O . ARG B 1 22 ? -6.082 21.062 18.594 1 97.56 22 ARG B O 1
ATOM 2050 N N . MET B 1 23 ? -7.832 21.984 17.641 1 97.19 23 MET B N 1
ATOM 2051 C CA . MET B 1 23 ? -7.078 22.5 16.5 1 97.19 23 MET B CA 1
ATOM 2052 C C . MET B 1 23 ? -6.027 23.516 16.953 1 97.19 23 MET B C 1
ATOM 2054 O O . MET B 1 23 ? -4.906 23.516 16.438 1 97.19 23 MET B O 1
ATOM 2058 N N . ASN B 1 24 ? -6.422 24.328 17.891 1 97.94 24 ASN B N 1
ATOM 2059 C CA . ASN B 1 24 ? -5.48 25.312 18.406 1 97.94 24 ASN B CA 1
ATOM 2060 C C . ASN B 1 24 ? -4.309 24.656 19.125 1 97.94 24 ASN B C 1
ATOM 2062 O O . ASN B 1 24 ? -3.16 25.078 18.969 1 97.94 24 ASN B O 1
ATOM 2066 N N . LEU B 1 25 ? -4.594 23.625 19.922 1 97.88 25 LEU B N 1
ATOM 2067 C CA . LEU B 1 25 ? -3.525 22.906 20.609 1 97.88 25 LEU B CA 1
ATOM 2068 C C . LEU B 1 25 ? -2.594 22.234 19.594 1 97.88 25 LEU B C 1
ATOM 2070 O O . LEU B 1 25 ? -1.37 22.281 19.75 1 97.88 25 LEU B O 1
ATOM 2074 N N . ARG B 1 26 ? -3.111 21.656 18.547 1 98.5 26 ARG B N 1
ATOM 2075 C CA . ARG B 1 26 ? -2.312 21.016 17.516 1 98.5 26 ARG B CA 1
ATOM 2076 C C . ARG B 1 26 ? -1.505 22.047 16.719 1 98.5 26 ARG B C 1
ATOM 2078 O O . ARG B 1 26 ? -0.352 21.797 16.375 1 98.5 26 ARG B O 1
ATOM 2085 N N . HIS B 1 27 ? -2.123 23.188 16.484 1 98.56 27 HIS B N 1
ATOM 2086 C CA . HIS B 1 27 ? -1.402 24.266 15.812 1 98.56 27 HIS B CA 1
ATOM 2087 C C . HIS B 1 27 ? -0.187 24.703 16.625 1 98.56 27 HIS B C 1
ATOM 2089 O O . HIS B 1 27 ? 0.907 24.859 16.078 1 98.56 27 HIS B O 1
ATOM 2095 N N . GLU B 1 28 ? -0.381 24.859 17.891 1 97.56 28 GLU B N 1
ATOM 2096 C CA . GLU B 1 28 ? 0.683 25.297 18.797 1 97.56 28 GLU B CA 1
ATOM 2097 C C . GLU B 1 28 ? 1.805 24.266 18.875 1 97.56 28 GLU B C 1
ATOM 2099 O O . GLU B 1 28 ? 2.984 24.625 18.875 1 97.56 28 GLU B O 1
ATOM 2104 N N . MET B 1 29 ? 1.43 23.016 18.859 1 98.19 29 MET B N 1
ATOM 2105 C CA . MET B 1 29 ? 2.408 21.938 19.062 1 98.19 29 MET B CA 1
ATOM 2106 C C . MET B 1 29 ? 3.117 21.609 17.75 1 98.19 29 MET B C 1
ATOM 2108 O O . MET B 1 29 ? 4.316 21.328 17.734 1 98.19 29 MET B O 1
ATOM 2112 N N . ILE B 1 30 ? 2.41 21.578 16.641 1 98.62 30 ILE B N 1
ATOM 2113 C CA . ILE B 1 30 ? 2.934 21.078 15.383 1 98.62 30 ILE B CA 1
ATOM 2114 C C . ILE B 1 30 ? 3.498 22.234 14.555 1 98.62 30 ILE B C 1
ATOM 2116 O O . ILE B 1 30 ? 4.664 22.203 14.156 1 98.62 30 ILE B O 1
ATOM 2120 N N . LEU B 1 31 ? 2.803 23.281 14.406 1 98.5 31 LEU B N 1
ATOM 2121 C CA . LEU B 1 31 ? 3.125 24.25 13.359 1 98.5 31 LEU B CA 1
ATOM 2122 C C . LEU B 1 31 ? 3.932 25.406 13.922 1 98.5 31 LEU B C 1
ATOM 2124 O O . LEU B 1 31 ? 4.895 25.859 13.305 1 98.5 31 LEU B O 1
ATOM 2128 N N . GLU B 1 32 ? 3.594 25.938 15.102 1 97.75 32 GLU B N 1
ATOM 2129 C CA . GLU B 1 32 ? 4.207 27.141 15.656 1 97.75 32 GLU B CA 1
ATOM 2130 C C . GLU B 1 32 ? 5.727 27 15.742 1 97.75 32 GLU B C 1
ATOM 2132 O O . GLU B 1 32 ? 6.465 27.891 15.328 1 97.75 32 GLU B O 1
ATOM 2137 N N . PRO B 1 33 ? 6.211 25.859 16.234 1 98.06 33 PRO B N 1
ATOM 2138 C CA . PRO B 1 33 ? 7.664 25.703 16.344 1 98.06 33 PRO B CA 1
ATOM 2139 C C . PRO B 1 33 ? 8.344 25.609 14.969 1 98.06 33 PRO B C 1
ATOM 2141 O O . PRO B 1 33 ? 9.562 25.766 14.867 1 98.06 33 PRO B O 1
ATOM 2144 N N . LEU B 1 34 ? 7.594 25.328 13.914 1 98.5 34 LEU B N 1
ATOM 2145 C CA . LEU B 1 34 ? 8.164 25.078 12.594 1 98.5 34 LEU B CA 1
ATOM 2146 C C . LEU B 1 34 ? 8.078 26.312 11.711 1 98.5 34 LEU B C 1
ATOM 2148 O O . LEU B 1 34 ? 8.477 26.281 10.547 1 98.5 34 LEU B O 1
ATOM 2152 N N . LYS B 1 35 ? 7.551 27.453 12.25 1 98.5 35 LYS B N 1
ATOM 2153 C CA . LYS B 1 35 ? 7.348 28.672 11.492 1 98.5 35 LYS B CA 1
ATOM 2154 C C . LYS B 1 35 ? 8.625 29.094 10.766 1 98.5 35 LYS B C 1
ATOM 2156 O O . LYS B 1 35 ? 8.586 29.453 9.586 1 98.5 35 LYS B O 1
ATOM 2161 N N . PRO B 1 36 ? 9.805 29.031 11.406 1 98.38 36 PRO B N 1
ATOM 2162 C CA . PRO B 1 36 ? 11.023 29.422 10.703 1 98.38 36 PRO B CA 1
ATOM 2163 C C . PRO B 1 36 ? 11.297 28.562 9.469 1 98.38 36 PRO B C 1
ATOM 2165 O O . PRO B 1 36 ? 11.875 29.047 8.492 1 98.38 36 PRO B O 1
ATOM 2168 N N . GLU B 1 37 ? 10.812 27.344 9.43 1 98.25 37 GLU B N 1
ATOM 2169 C CA . GLU B 1 37 ? 11.047 26.422 8.32 1 98.25 37 GLU B CA 1
ATOM 2170 C C . GLU B 1 37 ? 9.969 26.562 7.25 1 98.25 37 GLU B C 1
ATOM 2172 O O . GLU B 1 37 ? 10.125 26.078 6.133 1 98.25 37 GLU B O 1
ATOM 2177 N N . ILE B 1 38 ? 8.906 27.266 7.613 1 98.75 38 ILE B N 1
ATOM 2178 C CA . ILE B 1 38 ? 7.754 27.375 6.723 1 98.75 38 ILE B CA 1
ATOM 2179 C C . ILE B 1 38 ? 7.781 28.734 6.02 1 98.75 38 ILE B C 1
ATOM 2181 O O . ILE B 1 38 ? 7.391 28.844 4.855 1 98.75 38 ILE B O 1
ATOM 2185 N N . THR B 1 39 ? 8.32 29.75 6.711 1 98.81 39 THR B N 1
ATOM 2186 C CA . THR B 1 39 ? 8.305 31.109 6.207 1 98.81 39 THR B CA 1
ATOM 2187 C C . THR B 1 39 ? 9.039 31.203 4.871 1 98.81 39 THR B C 1
ATOM 2189 O O . THR B 1 39 ? 10.172 30.75 4.746 1 98.81 39 THR B O 1
ATOM 2192 N N . GLY B 1 40 ? 8.359 31.734 3.914 1 98.81 40 GLY B N 1
ATOM 2193 C CA . GLY B 1 40 ? 8.93 31.969 2.6 1 98.81 40 GLY B CA 1
ATOM 2194 C C . GLY B 1 40 ? 9.016 30.719 1.747 1 98.81 40 GLY B C 1
ATOM 2195 O O . GLY B 1 40 ? 9.602 30.75 0.662 1 98.81 40 GLY B O 1
ATOM 2196 N N . ARG B 1 41 ? 8.375 29.641 2.158 1 98.75 41 ARG B N 1
ATOM 2197 C CA . ARG B 1 41 ? 8.578 28.359 1.5 1 98.75 41 ARG B CA 1
ATOM 2198 C C . ARG B 1 41 ? 7.348 27.953 0.693 1 98.75 41 ARG B C 1
ATOM 2200 O O . ARG B 1 41 ? 6.285 28.562 0.83 1 98.75 41 ARG B O 1
ATOM 2207 N N . ARG B 1 42 ? 7.527 27.047 -0.212 1 98.88 42 ARG B N 1
ATOM 2208 C CA . ARG B 1 42 ? 6.445 26.391 -0.943 1 98.88 42 ARG B CA 1
ATOM 2209 C C . ARG B 1 42 ? 5.969 25.141 -0.216 1 98.88 42 ARG B C 1
ATOM 2211 O O . ARG B 1 42 ? 6.766 24.25 0.077 1 98.88 42 ARG B O 1
ATOM 2218 N N . VAL B 1 43 ? 4.684 25.094 0.084 1 98.94 43 VAL B N 1
ATOM 2219 C CA . VAL B 1 43 ? 4.145 24.047 0.944 1 98.94 43 VAL B CA 1
ATOM 2220 C C . VAL B 1 43 ? 3.07 23.266 0.193 1 98.94 43 VAL B C 1
ATOM 2222 O O . VAL B 1 43 ? 2.262 23.844 -0.531 1 98.94 43 VAL B O 1
ATOM 2225 N N . LEU B 1 44 ? 3.107 21.922 0.268 1 98.94 44 LEU B N 1
ATOM 2226 C CA . LEU B 1 44 ? 2.057 21.031 -0.199 1 98.94 44 LEU B CA 1
ATOM 2227 C C . LEU B 1 44 ? 1.286 20.438 0.976 1 98.94 44 LEU B C 1
ATOM 2229 O O . LEU B 1 44 ? 1.887 19.906 1.912 1 98.94 44 LEU B O 1
ATOM 2233 N N . ASP B 1 45 ? -0.009 20.609 1.017 1 98.94 45 ASP B N 1
ATOM 2234 C CA . ASP B 1 45 ? -0.905 20.016 2.012 1 98.94 45 ASP B CA 1
ATOM 2235 C C . ASP B 1 45 ? -1.725 18.875 1.413 1 98.94 45 ASP B C 1
ATOM 2237 O O . ASP B 1 45 ? -2.65 19.125 0.634 1 98.94 45 ASP B O 1
ATOM 2241 N N . LEU B 1 46 ? -1.398 17.625 1.798 1 98.81 46 LEU B N 1
ATOM 2242 C CA . LEU B 1 46 ? -2.059 16.453 1.248 1 98.81 46 LEU B CA 1
ATOM 2243 C C . LEU B 1 46 ? -3.336 16.125 2.02 1 98.81 46 LEU B C 1
ATOM 2245 O O . LEU B 1 46 ? -3.33 16.094 3.252 1 98.81 46 LEU B O 1
ATOM 2249 N N . ALA B 1 47 ? -4.398 15.789 1.25 1 98.44 47 ALA B N 1
ATOM 2250 C CA . ALA B 1 47 ? -5.715 15.602 1.849 1 98.44 47 ALA B CA 1
ATOM 2251 C C . ALA B 1 47 ? -6.094 16.797 2.73 1 98.44 47 ALA B C 1
ATOM 2253 O O . ALA B 1 47 ? -6.375 16.625 3.92 1 98.44 47 ALA B O 1
ATOM 2254 N N . ALA B 1 48 ? -6.262 17.922 2.07 1 98.5 48 ALA B N 1
ATOM 2255 C CA . ALA B 1 48 ? -6.277 19.219 2.736 1 98.5 48 ALA B CA 1
ATOM 2256 C C . ALA B 1 48 ? -7.629 19.484 3.395 1 98.5 48 ALA B C 1
ATOM 2258 O O . ALA B 1 48 ? -7.785 20.453 4.125 1 98.5 48 ALA B O 1
ATOM 2259 N N . HIS B 1 49 ? -8.578 18.578 3.174 1 97.44 49 HIS B N 1
ATOM 2260 C CA . HIS B 1 49 ? -9.898 18.734 3.775 1 97.44 49 HIS B CA 1
ATOM 2261 C C . HIS B 1 49 ? -10.484 20.109 3.477 1 97.44 49 HIS B C 1
ATOM 2263 O O . HIS B 1 49 ? -10.602 20.5 2.314 1 97.44 49 HIS B O 1
ATOM 2269 N N . ASP B 1 50 ? -10.883 20.859 4.477 1 97.19 50 ASP B N 1
ATOM 2270 C CA . ASP B 1 50 ? -11.516 22.156 4.219 1 97.19 50 ASP B CA 1
ATOM 2271 C C . ASP B 1 50 ? -10.469 23.266 4.09 1 97.19 50 ASP B C 1
ATOM 2273 O O . ASP B 1 50 ? -10.812 24.438 4.051 1 97.19 50 ASP B O 1
ATOM 2277 N N . GLY B 1 51 ? -9.18 22.938 4.074 1 98.12 51 GLY B N 1
ATOM 2278 C CA . GLY B 1 51 ? -8.109 23.906 3.867 1 98.12 51 GLY B CA 1
ATOM 2279 C C . GLY B 1 51 ? -7.555 24.469 5.16 1 98.12 51 GLY B C 1
ATOM 2280 O O . GLY B 1 51 ? -6.73 25.391 5.141 1 98.12 51 GLY B O 1
ATOM 2281 N N . ARG B 1 52 ? -7.914 23.938 6.277 1 97.62 52 ARG B N 1
ATOM 2282 C CA . ARG B 1 52 ? -7.574 24.516 7.574 1 97.62 52 ARG B CA 1
ATOM 2283 C C . ARG B 1 52 ? -6.062 24.531 7.785 1 97.62 52 ARG B C 1
ATOM 2285 O O . ARG B 1 52 ? -5.496 25.547 8.188 1 97.62 52 ARG B O 1
ATOM 2292 N N . TRP B 1 53 ? -5.398 23.453 7.441 1 98.62 53 TRP B N 1
ATOM 2293 C CA . TRP B 1 53 ? -3.949 23.422 7.613 1 98.62 53 TRP B CA 1
ATOM 2294 C C . TRP B 1 53 ? -3.254 24.188 6.5 1 98.62 53 TRP B C 1
ATOM 2296 O O . TRP B 1 53 ? -2.232 24.844 6.73 1 98.62 53 TRP B O 1
ATOM 2306 N N . ALA B 1 54 ? -3.773 24.109 5.305 1 98.88 54 ALA B N 1
ATOM 2307 C CA . ALA B 1 54 ? -3.238 24.938 4.223 1 98.88 54 ALA B CA 1
ATOM 2308 C C . ALA B 1 54 ? -3.244 26.406 4.609 1 98.88 54 ALA B C 1
ATOM 2310 O O . ALA B 1 54 ? -2.25 27.109 4.414 1 98.88 54 ALA B O 1
ATOM 2311 N N . TYR B 1 55 ? -4.363 26.844 5.184 1 98.88 55 TYR B N 1
ATOM 2312 C CA . TYR B 1 55 ? -4.484 28.219 5.656 1 98.88 55 TYR B CA 1
ATOM 2313 C C . TYR B 1 55 ? -3.471 28.516 6.758 1 98.88 55 TYR B C 1
ATOM 2315 O O . TYR B 1 55 ? -2.84 29.578 6.77 1 98.88 55 TYR B O 1
ATOM 2323 N N . ALA B 1 56 ? -3.314 27.594 7.645 1 98.88 56 ALA B N 1
ATOM 2324 C CA . ALA B 1 56 ? -2.369 27.75 8.742 1 98.88 56 ALA B CA 1
ATOM 2325 C C . ALA B 1 56 ? -0.938 27.859 8.227 1 98.88 56 ALA B C 1
ATOM 2327 O O . ALA B 1 56 ? -0.151 28.672 8.727 1 98.88 56 ALA B O 1
ATOM 2328 N N . PHE B 1 57 ? -0.574 27.031 7.191 1 98.94 57 PHE B N 1
ATOM 2329 C CA . PHE B 1 57 ? 0.746 27.109 6.578 1 98.94 57 PHE B CA 1
ATOM 2330 C C . PHE B 1 57 ? 0.972 28.484 5.969 1 98.94 57 PHE B C 1
ATOM 2332 O O . PHE B 1 57 ? 2.035 29.078 6.148 1 98.94 57 PHE B O 1
ATOM 2339 N N . ALA B 1 58 ? -0.014 28.953 5.273 1 98.88 58 ALA B N 1
ATOM 2340 C CA . ALA B 1 58 ? 0.088 30.281 4.656 1 98.88 58 ALA B CA 1
ATOM 2341 C C . ALA B 1 58 ? 0.255 31.359 5.711 1 98.88 58 ALA B C 1
ATOM 2343 O O . ALA B 1 58 ? 1.094 32.25 5.566 1 98.88 58 ALA B O 1
ATOM 2344 N N . ALA B 1 59 ? -0.518 31.312 6.781 1 98.62 59 ALA B N 1
ATOM 2345 C CA . ALA B 1 59 ? -0.462 32.281 7.863 1 98.62 59 ALA B CA 1
ATOM 2346 C C . ALA B 1 59 ? 0.886 32.25 8.578 1 98.62 59 ALA B C 1
ATOM 2348 O O . ALA B 1 59 ? 1.342 33.25 9.117 1 98.62 59 ALA B O 1
ATOM 2349 N N . ALA B 1 60 ? 1.52 31.094 8.555 1 98.56 60 ALA B N 1
ATOM 2350 C CA . ALA B 1 60 ? 2.838 30.938 9.156 1 98.56 60 ALA B CA 1
ATOM 2351 C C . ALA B 1 60 ? 3.922 31.562 8.289 1 98.56 60 ALA B C 1
ATOM 2353 O O . ALA B 1 60 ? 5.086 31.625 8.695 1 98.56 60 ALA B O 1
ATOM 2354 N N . GLY B 1 61 ? 3.566 31.969 7.059 1 98.69 61 GLY B N 1
ATOM 2355 C CA . GLY B 1 61 ? 4.512 32.719 6.254 1 98.69 61 GLY B CA 1
ATOM 2356 C C . GLY B 1 61 ? 4.887 32.031 4.961 1 98.69 61 GLY B C 1
ATOM 2357 O O . GLY B 1 61 ? 5.754 32.5 4.223 1 98.69 61 GLY B O 1
ATOM 2358 N N . ALA B 1 62 ? 4.25 30.875 4.652 1 98.88 62 ALA B N 1
ATOM 2359 C CA . ALA B 1 62 ? 4.523 30.219 3.379 1 98.88 62 ALA B CA 1
ATOM 2360 C C . ALA B 1 62 ? 4.27 31.156 2.209 1 98.88 62 ALA B C 1
ATOM 2362 O O . ALA B 1 62 ? 3.293 31.906 2.207 1 98.88 62 ALA B O 1
ATOM 2363 N N . ARG B 1 63 ? 5.113 31.156 1.223 1 98.69 63 ARG B N 1
ATOM 2364 C CA . ARG B 1 63 ? 4.93 32 0.055 1 98.69 63 ARG B CA 1
ATOM 2365 C C . ARG B 1 63 ? 3.807 31.484 -0.835 1 98.69 63 ARG B C 1
ATOM 2367 O O . ARG B 1 63 ? 3.148 32.25 -1.532 1 98.69 63 ARG B O 1
ATOM 2374 N N . GLU B 1 64 ? 3.645 30.172 -0.771 1 98.88 64 GLU B N 1
ATOM 2375 C CA . GLU B 1 64 ? 2.639 29.469 -1.561 1 98.88 64 GLU B CA 1
ATOM 2376 C C . GLU B 1 64 ? 2.258 28.141 -0.915 1 98.88 64 GLU B C 1
ATOM 2378 O O . GLU B 1 64 ? 3.125 27.406 -0.434 1 98.88 64 GLU B O 1
ATOM 2383 N N . VAL B 1 65 ? 0.98 27.891 -0.899 1 98.94 65 VAL B N 1
ATOM 2384 C CA . VAL B 1 65 ? 0.483 26.625 -0.394 1 98.94 65 VAL B CA 1
ATOM 2385 C C . VAL B 1 65 ? -0.456 25.984 -1.42 1 98.94 65 VAL B C 1
ATOM 2387 O O . VAL B 1 65 ? -1.383 26.641 -1.907 1 98.94 65 VAL B O 1
ATOM 2390 N N . ILE B 1 66 ? -0.198 24.766 -1.81 1 98.94 66 ILE B N 1
ATOM 2391 C CA . ILE B 1 66 ? -1.11 23.969 -2.613 1 98.94 66 ILE B CA 1
ATOM 2392 C C . ILE B 1 66 ? -1.746 22.891 -1.744 1 98.94 66 ILE B C 1
ATOM 2394 O O . ILE B 1 66 ? -1.043 22.125 -1.08 1 98.94 66 ILE B O 1
ATOM 2398 N N . GLY B 1 67 ? -3.027 22.875 -1.637 1 98.88 67 GLY B N 1
ATOM 2399 C CA . GLY B 1 67 ? -3.773 21.812 -0.981 1 98.88 67 GLY B CA 1
ATOM 2400 C C . GLY B 1 67 ? -4.473 20.891 -1.956 1 98.88 67 GLY B C 1
ATOM 2401 O O . GLY B 1 67 ? -5.188 21.344 -2.852 1 98.88 67 GLY B O 1
ATOM 2402 N N . ILE B 1 68 ? -4.281 19.609 -1.813 1 98.81 68 ILE B N 1
ATOM 2403 C CA . ILE B 1 68 ? -4.977 18.625 -2.629 1 98.81 68 ILE B CA 1
ATOM 2404 C C . ILE B 1 68 ? -6.078 17.953 -1.808 1 98.81 68 ILE B C 1
ATOM 2406 O O . ILE B 1 68 ? -5.832 17.484 -0.693 1 98.81 68 ILE B O 1
ATOM 2410 N N . GLU B 1 69 ? -7.273 18 -2.293 1 98.38 69 GLU B N 1
ATOM 2411 C CA . GLU B 1 69 ? -8.438 17.406 -1.65 1 98.38 69 GLU B CA 1
ATOM 2412 C C . GLU B 1 69 ? -9.375 16.781 -2.682 1 98.38 69 GLU B C 1
ATOM 2414 O O . GLU B 1 69 ? -9.594 17.359 -3.752 1 98.38 69 GLU B O 1
ATOM 2419 N N . GLY B 1 70 ? -9.836 15.523 -2.402 1 96.19 70 GLY B N 1
ATOM 2420 C CA . GLY B 1 70 ? -10.664 14.781 -3.348 1 96.19 70 GLY B CA 1
ATOM 2421 C C . GLY B 1 70 ? -12.102 15.25 -3.365 1 96.19 70 GLY B C 1
ATOM 2422 O O . GLY B 1 70 ? -12.789 15.125 -4.383 1 96.19 70 GLY B O 1
ATOM 2423 N N . ARG B 1 71 ? -12.68 15.781 -2.26 1 96.19 71 ARG B N 1
ATOM 2424 C CA . ARG B 1 71 ? -14.094 16.125 -2.121 1 96.19 71 ARG B CA 1
ATOM 2425 C C . ARG B 1 71 ? -14.32 17.609 -2.418 1 96.19 71 ARG B C 1
ATOM 2427 O O . ARG B 1 71 ? -13.852 18.469 -1.682 1 96.19 71 ARG B O 1
ATOM 2434 N N . ALA B 1 72 ? -15.047 17.797 -3.398 1 96.5 72 ALA B N 1
ATOM 2435 C CA . ALA B 1 72 ? -15.328 19.156 -3.848 1 96.5 72 ALA B CA 1
ATOM 2436 C C . ALA B 1 72 ? -16.016 19.953 -2.754 1 96.5 72 ALA B C 1
ATOM 2438 O O . ALA B 1 72 ? -15.766 21.156 -2.596 1 96.5 72 ALA B O 1
ATOM 2439 N N . GLU B 1 73 ? -16.891 19.297 -2.033 1 95.69 73 GLU B N 1
ATOM 2440 C CA . GLU B 1 73 ? -17.656 20 -1.007 1 95.69 73 GLU B CA 1
ATOM 2441 C C . GLU B 1 73 ? -16.75 20.531 0.093 1 95.69 73 GLU B C 1
ATOM 2443 O O . GLU B 1 73 ? -17.016 21.578 0.674 1 95.69 73 GLU B O 1
ATOM 2448 N N . LEU B 1 74 ? -15.672 19.859 0.355 1 96.06 74 LEU B N 1
ATOM 2449 C CA . LEU B 1 74 ? -14.727 20.328 1.369 1 96.06 74 LEU B CA 1
ATOM 2450 C C . LEU B 1 74 ? -13.922 21.516 0.86 1 96.06 74 LEU B C 1
ATOM 2452 O O . LEU B 1 74 ? -13.695 22.469 1.598 1 96.06 74 LEU B O 1
ATOM 2456 N N . ILE B 1 75 ? -13.508 21.469 -0.378 1 97.56 75 ILE B N 1
ATOM 2457 C CA . ILE B 1 75 ? -12.781 22.578 -0.993 1 97.56 75 ILE B CA 1
ATOM 2458 C C . ILE B 1 75 ? -13.641 23.844 -0.968 1 97.56 75 ILE B C 1
ATOM 2460 O O . ILE B 1 75 ? -13.141 24.938 -0.705 1 97.56 75 ILE B O 1
ATOM 2464 N N . GLU B 1 76 ? -14.914 23.703 -1.2 1 97.25 76 GLU B N 1
ATOM 2465 C CA . GLU B 1 76 ? -15.844 24.828 -1.217 1 97.25 76 GLU B CA 1
ATOM 2466 C C . GLU B 1 76 ? -15.891 25.516 0.141 1 97.25 76 GLU B C 1
ATOM 2468 O O . GLU B 1 76 ? -16.047 26.734 0.215 1 97.25 76 GLU B O 1
ATOM 2473 N N . ARG B 1 77 ? -15.719 24.766 1.169 1 96.06 77 ARG B N 1
ATOM 2474 C CA . ARG B 1 77 ? -15.758 25.328 2.518 1 96.06 77 ARG B CA 1
ATOM 2475 C C . ARG B 1 77 ? -14.617 26.312 2.73 1 96.06 77 ARG B C 1
ATOM 2477 O O . ARG B 1 77 ? -14.719 27.219 3.562 1 96.06 77 ARG B O 1
ATOM 2484 N N . PHE B 1 78 ? -13.57 26.188 2.014 1 97.31 78 PHE B N 1
ATOM 2485 C CA . PHE B 1 78 ? -12.414 27.047 2.17 1 97.31 78 PHE B CA 1
ATOM 2486 C C . PHE B 1 78 ? -12.766 28.5 1.839 1 97.31 78 PHE B C 1
ATOM 2488 O O . PHE B 1 78 ? -12.156 29.422 2.369 1 97.31 78 PHE B O 1
ATOM 2495 N N . ARG B 1 79 ? -13.758 28.672 1.039 1 95.44 79 ARG B N 1
ATOM 2496 C CA . ARG B 1 79 ? -14.188 30.016 0.633 1 95.44 79 ARG B CA 1
ATOM 2497 C C . ARG B 1 79 ? -14.688 30.812 1.829 1 95.44 79 ARG B C 1
ATOM 2499 O O . ARG B 1 79 ? -14.703 32.062 1.791 1 95.44 79 ARG B O 1
ATOM 2506 N N . ASP B 1 80 ? -15.07 30.141 2.854 1 96 80 ASP B N 1
ATOM 2507 C CA . ASP B 1 80 ? -15.641 30.781 4.023 1 96 80 ASP B CA 1
ATOM 2508 C C . ASP B 1 80 ? -14.547 31.25 4.988 1 96 80 ASP B C 1
ATOM 2510 O O . ASP B 1 80 ? -14.828 31.938 5.965 1 96 80 ASP B O 1
ATOM 2514 N N . PHE B 1 81 ? -13.281 30.875 4.723 1 97.12 81 PHE B N 1
ATOM 2515 C CA . PHE B 1 81 ? -12.18 31.297 5.582 1 97.12 81 PHE B CA 1
ATOM 2516 C C . PHE B 1 81 ? -11.914 32.781 5.418 1 97.12 81 PHE B C 1
ATOM 2518 O O . PHE B 1 81 ? -12.398 33.406 4.477 1 97.12 81 PHE B O 1
ATOM 2525 N N . PRO B 1 82 ? -11.203 33.406 6.418 1 96.5 82 PRO B N 1
ATOM 2526 C CA . PRO B 1 82 ? -10.938 34.844 6.324 1 96.5 82 PRO B CA 1
ATOM 2527 C C . PRO B 1 82 ? -10.289 35.25 5 1 96.5 82 PRO B C 1
ATOM 2529 O O . PRO B 1 82 ? -9.367 34.562 4.531 1 96.5 82 PRO B O 1
ATOM 2532 N N . ASP B 1 83 ? -10.812 36.281 4.371 1 96.5 83 ASP B N 1
ATOM 2533 C CA . ASP B 1 83 ? -10.273 36.812 3.115 1 96.5 83 ASP B CA 1
ATOM 2534 C C . ASP B 1 83 ? -9.094 37.75 3.367 1 96.5 83 ASP B C 1
ATOM 2536 O O . ASP B 1 83 ? -9.242 38.969 3.344 1 96.5 83 ASP B O 1
ATOM 2540 N N . ASP B 1 84 ? -7.957 37.25 3.592 1 97.69 84 ASP B N 1
ATOM 2541 C CA . ASP B 1 84 ? -6.734 38 3.895 1 97.69 84 ASP B CA 1
ATOM 2542 C C . ASP B 1 84 ? -5.578 37.531 3.012 1 97.69 84 ASP B C 1
ATOM 2544 O O . ASP B 1 84 ? -5.781 36.75 2.062 1 97.69 84 ASP B O 1
ATOM 2548 N N . ALA B 1 85 ? -4.426 38.031 3.256 1 97.62 85 ALA B N 1
ATOM 2549 C CA . ALA B 1 85 ? -3.264 37.75 2.414 1 97.62 85 ALA B CA 1
ATOM 2550 C C . ALA B 1 85 ? -2.873 36.281 2.488 1 97.62 85 ALA B C 1
ATOM 2552 O O . ALA B 1 85 ? -2.41 35.719 1.501 1 97.62 85 ALA B O 1
ATOM 2553 N N . ALA B 1 86 ? -3.02 35.719 3.645 1 98.06 86 ALA B N 1
ATOM 2554 C CA . ALA B 1 86 ? -2.691 34.312 3.809 1 98.06 86 ALA B CA 1
ATOM 2555 C C . ALA B 1 86 ? -3.568 33.438 2.914 1 98.06 86 ALA B C 1
ATOM 2557 O O . ALA B 1 86 ? -3.064 32.562 2.211 1 98.06 86 ALA B O 1
ATOM 2558 N N . ARG B 1 87 ? -4.84 33.688 2.961 1 98.06 87 ARG B N 1
ATOM 2559 C CA . ARG B 1 87 ? -5.754 32.938 2.115 1 98.06 87 ARG B CA 1
ATOM 2560 C C . ARG B 1 87 ? -5.371 33.062 0.644 1 98.06 87 ARG B C 1
ATOM 2562 O O . ARG B 1 87 ? -5.473 32.094 -0.114 1 98.06 87 ARG B O 1
ATOM 2569 N N . GLY B 1 88 ? -4.938 34.188 0.23 1 98.25 88 GLY B N 1
ATOM 2570 C CA . GLY B 1 88 ? -4.559 34.438 -1.15 1 98.25 88 GLY B CA 1
ATOM 2571 C C . GLY B 1 88 ? -3.377 33.625 -1.61 1 98.25 88 GLY B C 1
ATOM 2572 O O . GLY B 1 88 ? -3.158 33.438 -2.812 1 98.25 88 GLY B O 1
ATOM 2573 N N . ARG B 1 89 ? -2.627 33.062 -0.679 1 98.75 89 ARG B N 1
ATOM 2574 C CA . ARG B 1 89 ? -1.439 32.281 -1.01 1 98.75 89 ARG B CA 1
ATOM 2575 C C . ARG B 1 89 ? -1.756 30.797 -1.044 1 98.75 89 ARG B C 1
ATOM 2577 O O . ARG B 1 89 ? -0.864 29.969 -1.254 1 98.75 89 ARG B O 1
ATOM 2584 N N . VAL B 1 90 ? -3.059 30.469 -0.851 1 98.88 90 VAL B N 1
ATOM 2585 C CA . VAL B 1 90 ? -3.471 29.078 -0.855 1 98.88 90 VAL B CA 1
ATOM 2586 C C . VAL B 1 90 ? -4.23 28.766 -2.145 1 98.88 90 VAL B C 1
ATOM 2588 O O . VAL B 1 90 ? -5.145 29.5 -2.525 1 98.88 90 VAL B O 1
ATOM 2591 N N . THR B 1 91 ? -3.867 27.781 -2.846 1 98.88 91 THR B N 1
ATOM 2592 C CA . THR B 1 91 ? -4.621 27.219 -3.955 1 98.88 91 THR B CA 1
ATOM 2593 C C . THR B 1 91 ? -5.102 25.812 -3.615 1 98.88 91 THR B C 1
ATOM 2595 O O . THR B 1 91 ? -4.289 24.922 -3.352 1 98.88 91 THR B O 1
ATOM 2598 N N . MET B 1 92 ? -6.402 25.625 -3.594 1 98.75 92 MET B N 1
ATOM 2599 C CA . MET B 1 92 ? -6.996 24.312 -3.387 1 98.75 92 MET B CA 1
ATOM 2600 C C . MET B 1 92 ? -7.242 23.609 -4.719 1 98.75 92 MET B C 1
ATOM 2602 O O . MET B 1 92 ? -7.871 24.172 -5.613 1 98.75 92 MET B O 1
ATOM 2606 N N . VAL B 1 93 ? -6.754 22.391 -4.848 1 98.56 93 VAL B N 1
ATOM 2607 C CA . VAL B 1 93 ? -6.891 21.609 -6.078 1 98.56 93 VAL B CA 1
ATOM 2608 C C . VAL B 1 93 ? -7.695 20.344 -5.805 1 98.56 93 VAL B C 1
ATOM 2610 O O . VAL B 1 93 ? -7.363 19.578 -4.898 1 98.56 93 VAL B O 1
ATOM 2613 N N . GLN B 1 94 ? -8.805 20.188 -6.535 1 98.5 94 GLN B N 1
ATOM 2614 C CA . GLN B 1 94 ? -9.562 18.953 -6.422 1 98.5 94 GLN B CA 1
ATOM 2615 C C . GLN B 1 94 ? -8.875 17.828 -7.188 1 98.5 94 GLN B C 1
ATOM 2617 O O . GLN B 1 94 ? -8.805 17.859 -8.422 1 98.5 94 GLN B O 1
ATOM 2622 N N . ASP B 1 95 ? -8.359 16.812 -6.488 1 98.06 95 ASP B N 1
ATOM 2623 C CA . ASP B 1 95 ? -7.688 15.664 -7.098 1 98.06 95 ASP B CA 1
ATOM 2624 C C . ASP B 1 95 ? -7.535 14.523 -6.098 1 98.06 95 ASP B C 1
ATOM 2626 O O . ASP B 1 95 ? -7.688 14.719 -4.891 1 98.06 95 ASP B O 1
ATOM 2630 N N . ASP B 1 96 ? -7.391 13.32 -6.621 1 96.94 96 ASP B N 1
ATOM 2631 C CA . ASP B 1 96 ? -6.902 12.227 -5.793 1 96.94 96 ASP B CA 1
ATOM 2632 C C . ASP B 1 96 ? -5.469 12.477 -5.328 1 96.94 96 ASP B C 1
ATOM 2634 O O . ASP B 1 96 ? -4.637 12.961 -6.102 1 96.94 96 ASP B O 1
ATOM 2638 N N . ILE B 1 97 ? -5.148 12.156 -4.125 1 97.56 97 ILE B N 1
ATOM 2639 C CA . ILE B 1 97 ? -3.852 12.555 -3.584 1 97.56 97 ILE B CA 1
ATOM 2640 C C . ILE B 1 97 ? -2.738 11.812 -4.316 1 97.56 97 ILE B C 1
ATOM 2642 O O . ILE B 1 97 ? -1.652 12.359 -4.527 1 97.56 97 ILE B O 1
ATOM 2646 N N . PHE B 1 98 ? -2.963 10.594 -4.742 1 98.12 98 PHE B N 1
ATOM 2647 C CA . PHE B 1 98 ? -1.925 9.852 -5.453 1 98.12 98 PHE B CA 1
ATOM 2648 C C . PHE B 1 98 ? -1.803 10.336 -6.891 1 98.12 98 PHE B C 1
ATOM 2650 O O . PHE B 1 98 ? -0.694 10.531 -7.395 1 98.12 98 PHE B O 1
ATOM 2657 N N . ASP B 1 99 ? -2.98 10.555 -7.543 1 97.31 99 ASP B N 1
ATOM 2658 C CA . ASP B 1 99 ? -2.957 11.133 -8.883 1 97.31 99 ASP B CA 1
ATOM 2659 C C . ASP B 1 99 ? -2.297 12.508 -8.875 1 97.31 99 ASP B C 1
ATOM 2661 O O . ASP B 1 99 ? -1.461 12.805 -9.727 1 97.31 99 ASP B O 1
ATOM 2665 N N . GLY B 1 100 ? -2.686 13.297 -7.898 1 98.44 100 GLY B N 1
ATOM 2666 C CA . GLY B 1 100 ? -2.09 14.617 -7.762 1 98.44 100 GLY B CA 1
ATOM 2667 C C . GLY B 1 100 ? -0.585 14.57 -7.566 1 98.44 100 GLY B C 1
ATOM 2668 O O . GLY B 1 100 ? 0.153 15.297 -8.234 1 98.44 100 GLY B O 1
ATOM 2669 N N . LEU B 1 101 ? -0.111 13.719 -6.684 1 98.75 101 LEU B N 1
ATOM 2670 C CA . LEU B 1 101 ? 1.317 13.578 -6.422 1 98.75 101 LEU B CA 1
ATOM 2671 C C . LEU B 1 101 ? 2.055 13.125 -7.68 1 98.75 101 LEU B C 1
ATOM 2673 O O . LEU B 1 101 ? 3.123 13.648 -8 1 98.75 101 LEU B O 1
ATOM 2677 N N . GLU B 1 102 ? 1.464 12.156 -8.367 1 98.12 102 GLU B N 1
ATOM 2678 C CA . GLU B 1 102 ? 2.096 11.656 -9.578 1 98.12 102 GLU B CA 1
ATOM 2679 C C . GLU B 1 102 ? 2.225 12.75 -10.633 1 98.12 102 GLU B C 1
ATOM 2681 O O . GLU B 1 102 ? 3.254 12.852 -11.305 1 98.12 102 GLU B O 1
ATOM 2686 N N . LYS B 1 103 ? 1.19 13.57 -10.773 1 98.5 103 LYS B N 1
ATOM 2687 C CA . LYS B 1 103 ? 1.225 14.688 -11.711 1 98.5 103 LYS B CA 1
ATOM 2688 C C . LYS B 1 103 ? 2.316 15.68 -11.344 1 98.5 103 LYS B C 1
ATOM 2690 O O . LYS B 1 103 ? 3.055 16.156 -12.211 1 98.5 103 LYS B O 1
ATOM 2695 N N . LEU B 1 104 ? 2.424 16.016 -10.07 1 98.75 104 LEU B N 1
ATOM 2696 C CA . LEU B 1 104 ? 3.428 16.969 -9.609 1 98.75 104 LEU B CA 1
ATOM 2697 C C . LEU B 1 104 ? 4.836 16.438 -9.867 1 98.75 104 LEU B C 1
ATOM 2699 O O . LEU B 1 104 ? 5.703 17.172 -10.336 1 98.75 104 LEU B O 1
ATOM 2703 N N . VAL B 1 105 ? 5.059 15.164 -9.609 1 98.5 105 VAL B N 1
ATOM 2704 C CA . VAL B 1 105 ? 6.359 14.547 -9.82 1 98.5 105 VAL B CA 1
ATOM 2705 C C . VAL B 1 105 ? 6.688 14.539 -11.312 1 98.5 105 VAL B C 1
ATOM 2707 O O . VAL B 1 105 ? 7.809 14.875 -11.711 1 98.5 105 VAL B O 1
ATOM 2710 N N . ALA B 1 106 ? 5.688 14.164 -12.102 1 97.88 106 ALA B N 1
ATOM 2711 C CA . ALA B 1 106 ? 5.879 14.094 -13.547 1 97.88 106 ALA B CA 1
ATOM 2712 C C . ALA B 1 106 ? 6.254 15.461 -14.117 1 97.88 106 ALA B C 1
ATOM 2714 O O . ALA B 1 106 ? 7.012 15.547 -15.086 1 97.88 106 ALA B O 1
ATOM 2715 N N . ARG B 1 107 ? 5.762 16.516 -13.508 1 98.44 107 ARG B N 1
ATOM 2716 C CA . ARG B 1 107 ? 6.027 17.875 -13.969 1 98.44 107 ARG B CA 1
ATOM 2717 C C . ARG B 1 107 ? 7.34 18.391 -13.391 1 98.44 107 ARG B C 1
ATOM 2719 O O . ARG B 1 107 ? 7.738 19.531 -13.672 1 98.44 107 ARG B O 1
ATOM 2726 N N . GLY B 1 108 ? 7.977 17.641 -12.531 1 98.06 108 GLY B N 1
ATOM 2727 C CA . GLY B 1 108 ? 9.25 18.031 -11.945 1 98.06 108 GLY B CA 1
ATOM 2728 C C . GLY B 1 108 ? 9.117 19.094 -10.875 1 98.06 108 GLY B C 1
ATOM 2729 O O . GLY B 1 108 ? 10.055 19.859 -10.633 1 98.06 108 GLY B O 1
ATOM 2730 N N . GLU B 1 109 ? 7.941 19.156 -10.203 1 98.5 109 GLU B N 1
ATOM 2731 C CA . GLU B 1 109 ? 7.715 20.156 -9.164 1 98.5 109 GLU B CA 1
ATOM 2732 C C . GLU B 1 109 ? 8.438 19.781 -7.875 1 98.5 109 GLU B C 1
ATOM 2734 O O . GLU B 1 109 ? 8.789 18.609 -7.672 1 98.5 109 GLU B O 1
ATOM 2739 N N . SER B 1 110 ? 8.68 20.812 -7.086 1 98.62 110 SER B N 1
ATOM 2740 C CA . SER B 1 110 ? 9.25 20.609 -5.758 1 98.62 110 SER B CA 1
ATOM 2741 C C . SER B 1 110 ? 8.5 21.422 -4.711 1 98.62 110 SER B C 1
ATOM 2743 O O . SER B 1 110 ? 7.887 22.438 -5.031 1 98.62 110 SER B O 1
ATOM 2745 N N . PHE B 1 111 ? 8.508 20.969 -3.492 1 98.88 111 PHE B N 1
ATOM 2746 C CA . PHE B 1 111 ? 7.938 21.625 -2.318 1 98.88 111 PHE B CA 1
ATOM 2747 C C . PHE B 1 111 ? 8.898 21.547 -1.141 1 98.88 111 PHE B C 1
ATOM 2749 O O . PHE B 1 111 ? 9.555 20.531 -0.923 1 98.88 111 PHE B O 1
ATOM 2756 N N . ASP B 1 112 ? 9.039 22.625 -0.372 1 98.75 112 ASP B N 1
ATOM 2757 C CA . ASP B 1 112 ? 9.938 22.672 0.777 1 98.75 112 ASP B CA 1
ATOM 2758 C C . ASP B 1 112 ? 9.352 21.922 1.971 1 98.75 112 ASP B C 1
ATOM 2760 O O . ASP B 1 112 ? 10.078 21.312 2.748 1 98.75 112 ASP B O 1
ATOM 2764 N N . VAL B 1 113 ? 8.094 22.062 2.09 1 98.94 113 VAL B N 1
ATOM 2765 C CA . VAL B 1 113 ? 7.371 21.469 3.205 1 98.94 113 VAL B CA 1
ATOM 2766 C C . VAL B 1 113 ? 6.152 20.703 2.688 1 98.94 113 VAL B C 1
ATOM 2768 O O . VAL B 1 113 ? 5.434 21.203 1.814 1 98.94 113 VAL B O 1
ATOM 2771 N N . ILE B 1 114 ? 5.969 19.484 3.141 1 98.94 114 ILE B N 1
ATOM 2772 C CA . ILE B 1 114 ? 4.781 18.703 2.811 1 98.94 114 ILE B CA 1
ATOM 2773 C C . ILE B 1 114 ? 4.062 18.297 4.094 1 98.94 114 ILE B C 1
ATOM 2775 O O . ILE B 1 114 ? 4.676 17.734 5 1 98.94 114 ILE B O 1
ATOM 2779 N N . GLY B 1 115 ? 2.807 18.656 4.172 1 98.94 115 GLY B N 1
ATOM 2780 C CA . GLY B 1 115 ? 1.969 18.219 5.281 1 98.94 115 GLY B CA 1
ATOM 2781 C C . GLY B 1 115 ? 1.171 16.969 4.969 1 98.94 115 GLY B C 1
ATOM 2782 O O . GLY B 1 115 ? 0.456 16.906 3.967 1 98.94 115 GLY B O 1
ATOM 2783 N N . VAL B 1 116 ? 1.357 15.969 5.738 1 98.88 116 VAL B N 1
ATOM 2784 C CA . VAL B 1 116 ? 0.56 14.75 5.785 1 98.88 116 VAL B CA 1
ATOM 2785 C C . VAL B 1 116 ? -0.2 14.68 7.109 1 98.88 116 VAL B C 1
ATOM 2787 O O . VAL B 1 116 ? 0.147 13.891 7.988 1 98.88 116 VAL B O 1
ATOM 2790 N N . LEU B 1 117 ? -1.247 15.477 7.223 1 98.62 117 LEU B N 1
ATOM 2791 C CA . LEU B 1 117 ? -1.903 15.727 8.5 1 98.62 117 LEU B CA 1
ATOM 2792 C C . LEU B 1 117 ? -3.271 15.055 8.547 1 98.62 117 LEU B C 1
ATOM 2794 O O . LEU B 1 117 ? -4.297 15.711 8.352 1 98.62 117 LEU B O 1
ATOM 2798 N N . GLY B 1 118 ? -3.234 13.789 8.906 1 98.12 118 GLY B N 1
ATOM 2799 C CA . GLY B 1 118 ? -4.496 13.117 9.164 1 98.12 118 GLY B CA 1
ATOM 2800 C C . GLY B 1 118 ? -4.859 12.102 8.102 1 98.12 118 GLY B C 1
ATOM 2801 O O . GLY B 1 118 ? -5.852 11.375 8.242 1 98.12 118 GLY B O 1
ATOM 2802 N N . ILE B 1 119 ? -4.098 11.984 7.055 1 98.38 119 ILE B N 1
ATOM 2803 C CA . ILE B 1 119 ? -4.504 11.141 5.941 1 98.38 119 ILE B CA 1
ATOM 2804 C C . ILE B 1 119 ? -3.764 9.805 6.012 1 98.38 119 ILE B C 1
ATOM 2806 O O . ILE B 1 119 ? -4.242 8.789 5.5 1 98.38 119 ILE B O 1
ATOM 2810 N N . PHE B 1 120 ? -2.648 9.734 6.703 1 98.69 120 PHE B N 1
ATOM 2811 C CA . PHE B 1 120 ? -1.704 8.625 6.586 1 98.69 120 PHE B CA 1
ATOM 2812 C C . PHE B 1 120 ? -2.33 7.324 7.074 1 98.69 120 PHE B C 1
ATOM 2814 O O . PHE B 1 120 ? -2.041 6.254 6.539 1 98.69 120 PHE B O 1
ATOM 2821 N N . TYR B 1 121 ? -3.291 7.363 8.039 1 98.56 121 TYR B N 1
ATOM 2822 C CA . TYR B 1 121 ? -3.91 6.156 8.57 1 98.56 121 TYR B CA 1
ATOM 2823 C C . TYR B 1 121 ? -5.254 5.887 7.898 1 98.56 121 TYR B C 1
ATOM 2825 O O . TYR B 1 121 ? -6.012 5.02 8.336 1 98.56 121 TYR B O 1
ATOM 2833 N N . HIS B 1 122 ? -5.598 6.629 6.816 1 98.19 122 HIS B N 1
ATOM 2834 C CA . HIS B 1 122 ? -6.816 6.422 6.043 1 98.19 122 HIS B CA 1
ATOM 2835 C C . HIS B 1 122 ? -6.504 5.832 4.672 1 98.19 122 HIS B C 1
ATOM 2837 O O . HIS B 1 122 ? -7.398 5.688 3.836 1 98.19 122 HIS B O 1
ATOM 2843 N N . ILE B 1 123 ? -5.238 5.539 4.375 1 97.94 123 ILE B N 1
ATOM 2844 C CA . ILE B 1 123 ? -4.84 4.938 3.107 1 97.94 123 ILE B CA 1
ATOM 2845 C C . ILE B 1 123 ? -4.156 3.598 3.365 1 97.94 123 ILE B C 1
ATOM 2847 O O . ILE B 1 123 ? -3.832 3.268 4.508 1 97.94 123 ILE B O 1
ATOM 2851 N N . MET B 1 124 ? -3.951 2.875 2.311 1 97.88 124 MET B N 1
ATOM 2852 C CA . MET B 1 124 ? -3.219 1.614 2.389 1 97.88 124 MET B CA 1
ATOM 2853 C C . MET B 1 124 ? -1.811 1.768 1.824 1 97.88 124 MET B C 1
ATOM 2855 O O . MET B 1 124 ? -0.865 1.162 2.332 1 97.88 124 MET B O 1
ATOM 2859 N N . ASP B 1 125 ? -1.647 2.617 0.809 1 98.12 125 ASP B N 1
ATOM 2860 C CA . ASP B 1 125 ? -0.384 2.703 0.083 1 98.12 125 ASP B CA 1
ATOM 2861 C C . ASP B 1 125 ? 0.564 3.699 0.746 1 98.12 125 ASP B C 1
ATOM 2863 O O . ASP B 1 125 ? 0.972 4.684 0.126 1 98.12 125 ASP B O 1
ATOM 2867 N N . HIS B 1 126 ? 1.009 3.379 1.956 1 98.75 126 HIS B N 1
ATOM 2868 C CA . HIS B 1 126 ? 1.797 4.27 2.803 1 98.75 126 HIS B CA 1
ATOM 2869 C C . HIS B 1 126 ? 3.154 4.566 2.176 1 98.75 126 HIS B C 1
ATOM 2871 O O . HIS B 1 126 ? 3.535 5.73 2.033 1 98.75 126 HIS B O 1
ATOM 2877 N N . PHE B 1 127 ? 3.873 3.518 1.789 1 98.75 127 PHE B N 1
ATOM 2878 C CA . PHE B 1 127 ? 5.207 3.73 1.242 1 98.75 127 PHE B CA 1
ATOM 2879 C C . PHE B 1 127 ? 5.141 4.508 -0.068 1 98.75 127 PHE B C 1
ATOM 2881 O O . PHE B 1 127 ? 5.988 5.359 -0.335 1 98.75 127 PHE B O 1
ATOM 2888 N N . ARG B 1 128 ? 4.137 4.188 -0.854 1 98.31 128 ARG B N 1
ATOM 2889 C CA . ARG B 1 128 ? 3.943 4.906 -2.109 1 98.31 128 ARG B CA 1
ATOM 2890 C C . ARG B 1 128 ? 3.75 6.398 -1.862 1 98.31 128 ARG B C 1
ATOM 2892 O O . ARG B 1 128 ? 4.332 7.23 -2.561 1 98.31 128 ARG B O 1
ATOM 2899 N N . LEU B 1 129 ? 2.941 6.742 -0.869 1 98.81 129 LEU B N 1
ATOM 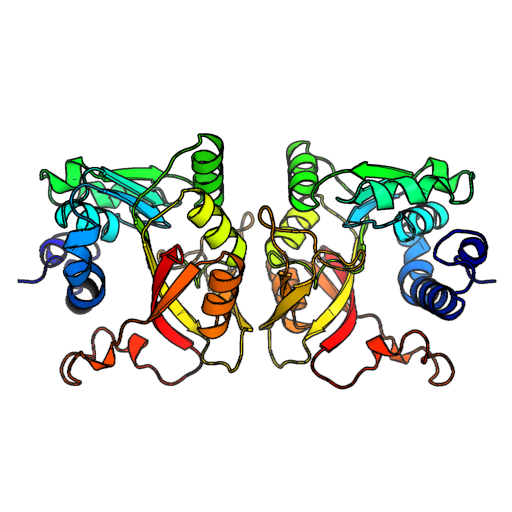2900 C CA . LEU B 1 129 ? 2.721 8.148 -0.55 1 98.81 129 LEU B CA 1
ATOM 2901 C C . LEU B 1 129 ? 4.035 8.836 -0.193 1 98.81 129 LEU B C 1
ATOM 2903 O O . LEU B 1 129 ? 4.355 9.891 -0.74 1 98.81 129 LEU B O 1
ATOM 2907 N N . LEU B 1 130 ? 4.824 8.188 0.682 1 98.75 130 LEU B N 1
ATOM 2908 C CA . LEU B 1 130 ? 6.07 8.797 1.14 1 98.75 130 LEU B CA 1
ATOM 2909 C C . LEU B 1 130 ? 7.082 8.883 0.002 1 98.75 130 LEU B C 1
ATOM 2911 O O . LEU B 1 130 ? 7.816 9.867 -0.104 1 98.75 130 LEU B O 1
ATOM 2915 N N . ARG B 1 131 ? 7.125 7.879 -0.84 1 98.12 131 ARG B N 1
ATOM 2916 C CA . ARG B 1 131 ? 8.055 7.863 -1.967 1 98.12 131 ARG B CA 1
ATOM 2917 C C . ARG B 1 131 ? 7.738 8.992 -2.947 1 98.12 131 ARG B C 1
ATOM 2919 O O . ARG B 1 131 ? 8.648 9.695 -3.402 1 98.12 131 ARG B O 1
ATOM 2926 N N . LEU B 1 132 ? 6.414 9.125 -3.279 1 98.44 132 LEU B N 1
ATOM 2927 C CA . LEU B 1 132 ? 6 10.203 -4.18 1 98.44 132 LEU B CA 1
ATOM 2928 C C . LEU B 1 132 ? 6.277 11.562 -3.559 1 98.44 132 LEU B C 1
ATOM 2930 O O . LEU B 1 132 ? 6.758 12.477 -4.238 1 98.44 132 LEU B O 1
ATOM 2934 N N . ALA B 1 133 ? 5.973 11.695 -2.256 1 98.75 133 ALA B N 1
ATOM 2935 C CA . ALA B 1 133 ? 6.246 12.945 -1.559 1 98.75 133 ALA B CA 1
ATOM 2936 C C . ALA B 1 133 ? 7.742 13.258 -1.548 1 98.75 133 ALA B C 1
ATOM 2938 O O . ALA B 1 133 ? 8.148 14.391 -1.822 1 98.75 133 ALA B O 1
ATOM 2939 N N . ALA B 1 134 ? 8.578 12.242 -1.279 1 98.12 134 ALA B N 1
ATOM 2940 C CA . ALA B 1 134 ? 10.031 12.422 -1.231 1 98.12 134 ALA B CA 1
ATOM 2941 C C . ALA B 1 134 ? 10.578 12.844 -2.592 1 98.12 134 ALA B C 1
ATOM 2943 O O . ALA B 1 134 ? 11.555 13.594 -2.67 1 98.12 134 ALA B O 1
ATOM 2944 N N . ALA B 1 135 ? 9.938 12.406 -3.627 1 97.69 135 ALA B N 1
ATOM 2945 C CA . ALA B 1 135 ? 10.375 12.734 -4.984 1 97.69 135 ALA B CA 1
ATOM 2946 C C . ALA B 1 135 ? 10.195 14.219 -5.277 1 97.69 135 ALA B C 1
ATOM 2948 O O . ALA B 1 135 ? 10.773 14.742 -6.234 1 97.69 135 ALA B O 1
ATOM 2949 N N . LEU B 1 136 ? 9.375 14.906 -4.465 1 98.44 136 LEU B N 1
ATOM 2950 C CA . LEU B 1 136 ? 9.18 16.344 -4.609 1 98.44 136 LEU B CA 1
ATOM 2951 C C . LEU B 1 136 ? 10.25 17.109 -3.848 1 98.44 136 LEU B C 1
ATOM 2953 O O . LEU B 1 136 ? 10.203 18.344 -3.775 1 98.44 136 LEU B O 1
ATOM 2957 N N . ARG B 1 137 ? 11.195 16.484 -3.199 1 97.06 137 ARG B N 1
ATOM 2958 C CA . ARG B 1 137 ? 12.43 16.969 -2.588 1 97.06 137 ARG B CA 1
ATOM 2959 C C . ARG B 1 137 ? 12.133 17.953 -1.458 1 97.06 137 ARG B C 1
ATOM 2961 O O . ARG B 1 137 ? 12.688 19.047 -1.419 1 97.06 137 ARG B O 1
ATOM 2968 N N . PRO B 1 138 ? 11.242 17.531 -0.511 1 98.56 138 PRO B N 1
ATOM 2969 C CA . PRO B 1 138 ? 10.977 18.422 0.625 1 98.56 138 PRO B CA 1
ATOM 2970 C C . PRO B 1 138 ? 12.141 18.469 1.616 1 98.56 138 PRO B C 1
ATOM 2972 O O . PRO B 1 138 ? 12.891 17.5 1.747 1 98.56 138 PRO B O 1
ATOM 2975 N N . LYS B 1 139 ? 12.242 19.594 2.291 1 98.19 139 LYS B N 1
ATOM 2976 C CA . LYS B 1 139 ? 13.141 19.719 3.434 1 98.19 139 LYS B CA 1
ATOM 2977 C C . LYS B 1 139 ? 12.484 19.188 4.707 1 98.19 139 LYS B C 1
ATOM 2979 O O . LYS B 1 139 ? 13.18 18.781 5.641 1 98.19 139 LYS B O 1
ATOM 2984 N N . LEU B 1 140 ? 11.188 19.234 4.676 1 98.75 140 LEU B N 1
ATOM 2985 C CA . LEU B 1 140 ? 10.414 18.828 5.844 1 98.75 140 LEU B CA 1
ATOM 2986 C C . LEU B 1 140 ? 9.102 18.188 5.426 1 98.75 140 LEU B C 1
ATOM 2988 O O . LEU B 1 140 ? 8.367 18.734 4.602 1 98.75 140 LEU B O 1
ATOM 2992 N N . MET B 1 141 ? 8.844 17.016 5.898 1 98.94 141 MET B N 1
ATOM 2993 C CA . MET B 1 141 ? 7.52 16.391 5.863 1 98.94 141 MET B CA 1
ATOM 2994 C C . MET B 1 141 ? 6.945 16.266 7.27 1 98.94 141 MET B C 1
ATOM 2996 O O . MET B 1 141 ? 7.613 15.766 8.172 1 98.94 141 MET B O 1
ATOM 3000 N N . ILE B 1 142 ? 5.777 16.75 7.477 1 98.94 142 ILE B N 1
ATOM 3001 C CA . ILE B 1 142 ? 5.086 16.641 8.758 1 98.94 142 ILE B CA 1
ATOM 3002 C C . ILE B 1 142 ? 4.004 15.57 8.68 1 98.94 142 ILE B C 1
ATOM 3004 O O . ILE B 1 142 ? 3.008 15.734 7.973 1 98.94 142 ILE B O 1
ATOM 3008 N N . VAL B 1 143 ? 4.219 14.477 9.406 1 98.94 143 VAL B N 1
ATOM 3009 C CA . VAL B 1 143 ? 3.25 13.383 9.414 1 98.94 143 VAL B CA 1
ATOM 3010 C C . VAL B 1 143 ? 2.531 13.328 10.758 1 98.94 143 VAL B C 1
ATOM 3012 O O . VAL B 1 143 ? 3.139 13 11.781 1 98.94 143 VAL B O 1
ATOM 3015 N N . ASP B 1 144 ? 1.3 13.719 10.812 1 98.88 144 ASP B N 1
ATOM 3016 C CA . ASP B 1 144 ? 0.434 13.594 11.977 1 98.88 144 ASP B CA 1
ATOM 3017 C C . ASP B 1 144 ? -0.717 12.633 11.711 1 98.88 144 ASP B C 1
ATOM 3019 O O . ASP B 1 144 ? -1.431 12.766 10.711 1 98.88 144 ASP B O 1
ATOM 3023 N N . GLY B 1 145 ? -0.875 11.641 12.477 1 98.44 145 GLY B N 1
ATOM 3024 C CA . GLY B 1 145 ? -1.898 10.633 12.266 1 98.44 145 GLY B CA 1
ATOM 3025 C C . GLY B 1 145 ? -1.984 9.625 13.398 1 98.44 145 GLY B C 1
ATOM 3026 O O . GLY B 1 145 ? -1.368 9.805 14.453 1 98.44 145 GLY B O 1
ATOM 3027 N N . GLU B 1 146 ? -2.871 8.664 13.266 1 98.19 146 GLU B N 1
ATOM 3028 C CA . GLU B 1 146 ? -2.98 7.574 14.234 1 98.19 146 GLU B CA 1
ATOM 3029 C C . GLU B 1 146 ? -2.033 6.43 13.883 1 98.19 146 GLU B C 1
ATOM 3031 O O . GLU B 1 146 ? -1.897 6.062 12.719 1 98.19 146 GLU B O 1
ATOM 3036 N N . PHE B 1 147 ? -1.356 5.934 14.898 1 98.75 147 PHE B N 1
ATOM 3037 C CA . PHE B 1 147 ? -0.374 4.867 14.742 1 98.75 147 PHE B CA 1
ATOM 3038 C C . PHE B 1 147 ? -0.729 3.67 15.617 1 98.75 147 PHE B C 1
ATOM 3040 O O . PHE B 1 147 ? -1.156 3.834 16.766 1 98.75 147 PHE B O 1
ATOM 3047 N N . ALA B 1 148 ? -0.592 2.518 14.992 1 98.19 148 ALA B N 1
ATOM 3048 C CA . ALA B 1 148 ? -0.922 1.275 15.688 1 98.19 148 ALA B CA 1
ATOM 3049 C C . ALA B 1 148 ? 0.014 1.044 16.875 1 98.19 148 ALA B C 1
ATOM 3051 O O . ALA B 1 148 ? 1.233 1.177 16.734 1 98.19 148 ALA B O 1
ATOM 3052 N N . ALA B 1 149 ? -0.646 0.737 18 1 95.12 149 ALA B N 1
ATOM 3053 C CA . ALA B 1 149 ? 0.133 0.365 19.172 1 95.12 149 ALA B CA 1
ATOM 3054 C C . ALA B 1 149 ? 0.5 -1.116 19.141 1 95.12 149 ALA B C 1
ATOM 3056 O O . ALA B 1 149 ? 0.005 -1.901 19.953 1 95.12 149 ALA B O 1
ATOM 3057 N N . ARG B 1 150 ? 1.285 -1.481 18.266 1 92.38 150 ARG B N 1
ATOM 3058 C CA . ARG B 1 150 ? 1.767 -2.844 18.062 1 92.38 150 ARG B CA 1
ATOM 3059 C C . ARG B 1 150 ? 3.289 -2.883 17.984 1 92.38 150 ARG B C 1
ATOM 3061 O O . ARG B 1 150 ? 3.918 -1.943 17.5 1 92.38 150 ARG B O 1
ATOM 3068 N N . PRO B 1 151 ? 3.826 -3.949 18.516 1 92 151 PRO B N 1
ATOM 3069 C CA . PRO B 1 151 ? 5.281 -4.07 18.438 1 92 151 PRO B CA 1
ATOM 3070 C C . PRO B 1 151 ? 5.77 -4.285 17 1 92 151 PRO B C 1
ATOM 3072 O O . PRO B 1 151 ? 5.109 -4.965 16.219 1 92 151 PRO B O 1
ATOM 3075 N N . GLY B 1 152 ? 6.902 -3.674 16.734 1 95.44 152 GLY B N 1
ATOM 3076 C CA . GLY B 1 152 ? 7.539 -3.869 15.445 1 95.44 152 GLY B CA 1
ATOM 3077 C C . GLY B 1 152 ? 6.922 -3.021 14.352 1 95.44 152 GLY B C 1
ATOM 3078 O O . GLY B 1 152 ? 6.109 -2.135 14.625 1 95.44 152 GLY B O 1
ATOM 3079 N N . ALA B 1 153 ? 7.438 -3.18 13.18 1 98.19 153 ALA B N 1
ATOM 3080 C CA . ALA B 1 153 ? 6.945 -2.482 11.992 1 98.19 153 ALA B CA 1
ATOM 3081 C C . ALA B 1 153 ? 5.762 -3.221 11.375 1 98.19 153 ALA B C 1
ATOM 3083 O O . ALA B 1 153 ? 5.945 -4.211 10.656 1 98.19 153 ALA B O 1
ATOM 3084 N N . VAL B 1 154 ? 4.559 -2.783 11.695 1 98.25 154 VAL B N 1
ATOM 3085 C CA . VAL B 1 154 ? 3.34 -3.438 11.234 1 98.25 154 VAL B CA 1
ATOM 3086 C C . VAL B 1 154 ? 2.332 -2.389 10.773 1 98.25 154 VAL B C 1
ATOM 3088 O O . VAL B 1 154 ? 2.426 -1.219 11.148 1 98.25 154 VAL B O 1
ATOM 3091 N N . ILE B 1 155 ? 1.474 -2.779 9.922 1 98.75 155 ILE B N 1
ATOM 3092 C CA . ILE B 1 155 ? 0.296 -2.014 9.523 1 98.75 155 ILE B CA 1
ATOM 3093 C C . ILE B 1 155 ? -0.969 -2.768 9.938 1 98.75 155 ILE B C 1
ATOM 3095 O O . ILE B 1 155 ? -1.194 -3.896 9.492 1 98.75 155 ILE B O 1
ATOM 3099 N N . LEU B 1 156 ? -1.732 -2.193 10.812 1 98.5 156 LEU B N 1
ATOM 3100 C CA . LEU B 1 156 ? -3.031 -2.74 11.188 1 98.5 156 LEU B CA 1
ATOM 3101 C C . LEU B 1 156 ? -4.105 -2.338 10.18 1 98.5 156 LEU B C 1
ATOM 3103 O O . LEU B 1 156 ? -4.27 -1.152 9.883 1 98.5 156 LEU B O 1
ATOM 3107 N N . MET B 1 157 ? -4.801 -3.314 9.648 1 98.12 157 MET B N 1
ATOM 3108 C CA . MET B 1 157 ? -5.848 -3.008 8.68 1 98.12 157 MET B CA 1
ATOM 3109 C C . MET B 1 157 ? -7.191 -2.816 9.375 1 98.12 157 MET B C 1
ATOM 3111 O O . MET B 1 157 ? -7.473 -3.473 10.375 1 98.12 157 MET B O 1
ATOM 3115 N N . SER B 1 158 ? -7.938 -1.97 8.859 1 96.44 158 SER B N 1
ATOM 3116 C CA . SER B 1 158 ? -9.297 -1.689 9.312 1 96.44 158 SER B CA 1
ATOM 3117 C C . SER B 1 158 ? -10.203 -1.302 8.148 1 96.44 158 SER B C 1
ATOM 3119 O O . SER B 1 158 ? -9.766 -1.295 6.996 1 96.44 158 SER B O 1
ATOM 3121 N N . ARG B 1 159 ? -11.508 -1.223 8.453 1 95.31 159 ARG B N 1
ATOM 3122 C CA . ARG B 1 159 ? -12.5 -0.732 7.508 1 95.31 159 ARG B CA 1
ATOM 3123 C C . ARG B 1 159 ? -13.195 0.518 8.039 1 95.31 159 ARG B C 1
ATOM 3125 O O . ARG B 1 159 ? -13.406 0.651 9.242 1 95.31 159 ARG B O 1
ATOM 3132 N N . GLU B 1 160 ? -13.406 1.424 7.195 1 95.56 160 GLU B N 1
ATOM 3133 C CA . GLU B 1 160 ? -14.148 2.602 7.629 1 95.56 160 GLU B CA 1
ATOM 3134 C C . GLU B 1 160 ? -15.211 2.994 6.602 1 95.56 160 GLU B C 1
ATOM 3136 O O . GLU B 1 160 ? -15.039 2.75 5.406 1 95.56 160 GLU B O 1
ATOM 3141 N N . ARG B 1 161 ? -16.281 3.576 7.059 1 95.19 161 ARG B N 1
ATOM 3142 C CA . ARG B 1 161 ? -17.359 4.031 6.184 1 95.19 161 ARG B CA 1
ATOM 3143 C C . ARG B 1 161 ? -16.891 5.156 5.273 1 95.19 161 ARG B C 1
ATOM 3145 O O . ARG B 1 161 ? -16.156 6.047 5.707 1 95.19 161 ARG B O 1
ATOM 3152 N N . THR B 1 162 ? -17.422 5.152 4.055 1 93.94 162 THR B N 1
ATOM 3153 C CA . THR B 1 162 ? -16.938 6.133 3.082 1 93.94 162 THR B CA 1
ATOM 3154 C C . THR B 1 162 ? -17.844 7.363 3.068 1 93.94 162 THR B C 1
ATOM 3156 O O . THR B 1 162 ? -17.531 8.359 2.414 1 93.94 162 THR B O 1
ATOM 3159 N N . ASP B 1 163 ? -18.922 7.352 3.887 1 91.31 163 ASP B N 1
ATOM 3160 C CA . ASP B 1 163 ? -19.875 8.453 3.857 1 91.31 163 ASP B CA 1
ATOM 3161 C C . ASP B 1 163 ? -19.531 9.5 4.91 1 91.31 163 ASP B C 1
ATOM 3163 O O . ASP B 1 163 ? -20.219 10.523 5.016 1 91.31 163 ASP B O 1
ATOM 3167 N N . LYS B 1 164 ? -18.453 9.305 5.684 1 90.69 164 LYS B N 1
ATOM 3168 C CA . LYS B 1 164 ? -18 10.289 6.664 1 90.69 164 LYS B CA 1
ATOM 3169 C C . LYS B 1 164 ? -16.875 11.156 6.098 1 90.69 164 LYS B C 1
ATOM 3171 O O . LYS B 1 164 ? -15.914 10.641 5.531 1 90.69 164 LYS B O 1
ATOM 3176 N N . ASP B 1 165 ? -16.906 12.445 6.348 1 86.94 165 ASP B N 1
ATOM 3177 C CA . ASP B 1 165 ? -16.031 13.398 5.688 1 86.94 165 ASP B CA 1
ATOM 3178 C C . ASP B 1 165 ? -14.594 13.266 6.207 1 86.94 165 ASP B C 1
ATOM 3180 O O . ASP B 1 165 ? -13.648 13.727 5.562 1 86.94 165 ASP B O 1
ATOM 3184 N N . LEU B 1 166 ? -14.438 12.68 7.344 1 88.44 166 LEU B N 1
ATOM 3185 C CA . LEU B 1 166 ? -13.102 12.555 7.922 1 88.44 166 LEU B CA 1
ATOM 3186 C C . LEU B 1 166 ? -12.492 11.195 7.594 1 88.44 166 LEU B C 1
ATOM 3188 O O . LEU B 1 166 ? -11.375 10.898 8.008 1 88.44 166 LEU B O 1
ATOM 3192 N N . ASN B 1 167 ? -13.297 10.391 6.789 1 90.44 167 ASN B N 1
ATOM 3193 C CA . ASN B 1 167 ? -12.852 9.039 6.457 1 90.44 167 ASN B CA 1
ATOM 3194 C C . ASN B 1 167 ? -12.328 8.961 5.027 1 90.44 167 ASN B C 1
ATOM 3196 O O . ASN B 1 167 ? -12.328 9.953 4.305 1 90.44 167 ASN B O 1
ATOM 3200 N N . ALA B 1 168 ? -11.789 7.855 4.742 1 90.75 168 ALA B N 1
ATOM 3201 C CA . ALA B 1 168 ? -11.305 7.57 3.393 1 90.75 168 ALA B CA 1
ATOM 3202 C C . ALA B 1 168 ? -12.43 7.684 2.369 1 90.75 168 ALA B C 1
ATOM 3204 O O . ALA B 1 168 ? -13.594 7.418 2.682 1 90.75 168 ALA B O 1
ATOM 3205 N N . ILE B 1 169 ? -12.062 8.078 1.172 1 91.44 169 ILE B N 1
ATOM 3206 C CA . ILE B 1 169 ? -13.008 8.094 0.061 1 91.44 169 ILE B CA 1
ATOM 3207 C C . ILE B 1 169 ? -13.156 6.688 -0.51 1 91.44 169 ILE B C 1
ATOM 3209 O O . ILE B 1 169 ? -12.312 5.816 -0.261 1 91.44 169 ILE B O 1
ATOM 3213 N N . PRO B 1 170 ? -14.25 6.48 -1.288 1 91.75 170 PRO B N 1
ATOM 3214 C CA . PRO B 1 170 ? -14.391 5.172 -1.936 1 91.75 170 PRO B CA 1
ATOM 3215 C C . PRO B 1 170 ? -13.219 4.84 -2.852 1 91.75 170 PRO B C 1
ATOM 3217 O O . PRO B 1 170 ? -12.695 5.723 -3.539 1 91.75 170 PRO B O 1
ATOM 3220 N N . GLN B 1 171 ? -12.828 3.588 -2.816 1 91.44 171 GLN B N 1
ATOM 3221 C CA . GLN B 1 171 ? -11.711 3.096 -3.617 1 91.44 171 GLN B CA 1
ATOM 3222 C C . GLN B 1 171 ? -12.211 2.357 -4.855 1 91.44 171 GLN B C 1
ATOM 3224 O O . GLN B 1 171 ? -11.438 2.107 -5.785 1 91.44 171 GLN B O 1
ATOM 3229 N N . ILE B 1 172 ? -13.414 1.868 -4.84 1 90.5 172 ILE B N 1
ATOM 3230 C CA . ILE B 1 172 ? -14.148 1.342 -5.988 1 90.5 172 ILE B CA 1
ATOM 3231 C C . ILE B 1 172 ? -15.562 1.909 -6 1 90.5 172 ILE B C 1
ATOM 3233 O O . ILE B 1 172 ? -16.062 2.393 -4.977 1 90.5 172 ILE B O 1
ATOM 3237 N N . ALA B 1 173 ? -16.156 1.892 -7.168 1 89.19 173 ALA B N 1
ATOM 3238 C CA . ALA B 1 173 ? -17.5 2.436 -7.305 1 89.19 173 ALA B CA 1
ATOM 3239 C C . ALA B 1 173 ? -18.469 1.739 -6.352 1 89.19 173 ALA B C 1
ATOM 3241 O O . ALA B 1 173 ? -18.484 0.51 -6.262 1 89.19 173 ALA B O 1
ATOM 3242 N N . GLY B 1 174 ? -19.172 2.498 -5.629 1 90.19 174 GLY B N 1
ATOM 3243 C CA . GLY B 1 174 ? -20.25 1.968 -4.801 1 90.19 174 GLY B CA 1
ATOM 3244 C C . GLY B 1 174 ? -19.766 1.435 -3.469 1 90.19 174 GLY B C 1
ATOM 3245 O O . GLY B 1 174 ? -20.547 0.937 -2.666 1 90.19 174 GLY B O 1
ATOM 3246 N N . GLN B 1 175 ? -18.562 1.592 -3.211 1 92 175 GLN B N 1
ATOM 3247 C CA . GLN B 1 175 ? -18 1.038 -1.988 1 92 175 GLN B CA 1
ATOM 3248 C C . GLN B 1 175 ? -18.547 1.736 -0.753 1 92 175 GLN B C 1
ATOM 3250 O O . GLN B 1 175 ? -18.531 2.967 -0.668 1 92 175 GLN B O 1
ATOM 3255 N N . VAL B 1 176 ? -18.984 0.947 0.25 1 92.56 176 VAL B N 1
ATOM 3256 C CA . VAL B 1 176 ? -19.594 1.494 1.456 1 92.56 176 VAL B CA 1
ATOM 3257 C C . VAL B 1 176 ? -18.547 1.59 2.566 1 92.56 176 VAL B C 1
ATOM 3259 O O . VAL B 1 176 ? -18.625 2.475 3.422 1 92.56 176 VAL B O 1
ATOM 3262 N N . ARG B 1 177 ? -17.625 0.64 2.523 1 94.75 177 ARG B N 1
ATOM 3263 C CA . ARG B 1 177 ? -16.516 0.648 3.473 1 94.75 177 ARG B CA 1
ATOM 3264 C C . ARG B 1 177 ? -15.172 0.476 2.758 1 94.75 177 ARG B C 1
ATOM 3266 O O . ARG B 1 177 ? -14.984 -0.478 1.999 1 94.75 177 ARG B O 1
ATOM 3273 N N . ALA B 1 178 ? -14.289 1.413 3.029 1 96 178 ALA B N 1
ATOM 3274 C CA . ALA B 1 178 ? -12.945 1.373 2.461 1 96 178 ALA B CA 1
ATOM 3275 C C . ALA B 1 178 ? -11.977 0.644 3.391 1 96 178 ALA B C 1
ATOM 3277 O O . ALA B 1 178 ? -12.133 0.684 4.613 1 96 178 ALA B O 1
ATOM 3278 N N . VAL B 1 179 ? -11.039 -0.037 2.828 1 97.38 179 VAL B N 1
ATOM 3279 C CA . VAL B 1 179 ? -9.953 -0.616 3.613 1 97.38 179 VAL B CA 1
ATOM 3280 C C . VAL B 1 179 ? -8.883 0.44 3.873 1 97.38 179 VAL B C 1
ATOM 3282 O O . VAL B 1 179 ? -8.492 1.177 2.965 1 97.38 179 VAL B O 1
ATOM 3285 N N . VAL B 1 180 ? -8.445 0.552 5.102 1 98.31 180 VAL B N 1
ATOM 3286 C CA . VAL B 1 180 ? -7.402 1.496 5.488 1 98.31 180 VAL B CA 1
ATOM 3287 C C . VAL B 1 180 ? -6.332 0.779 6.309 1 98.31 180 VAL B C 1
ATOM 3289 O O . VAL B 1 180 ? -6.543 -0.35 6.762 1 98.31 180 VAL B O 1
ATOM 3292 N N . GLY B 1 181 ? -5.188 1.365 6.41 1 98.56 181 GLY B N 1
ATOM 3293 C CA . GLY B 1 181 ? -4.074 0.839 7.188 1 98.56 181 GLY B CA 1
ATOM 3294 C C . GLY B 1 181 ? -3.566 1.813 8.234 1 98.56 181 GLY B C 1
ATOM 3295 O O . GLY B 1 181 ? -3.367 2.994 7.945 1 98.56 181 GLY B O 1
ATOM 3296 N N . ILE B 1 182 ? -3.41 1.333 9.391 1 98.75 182 ILE B N 1
ATOM 3297 C CA . ILE B 1 182 ? -2.834 2.109 10.484 1 98.75 182 ILE B CA 1
ATOM 3298 C C . ILE B 1 182 ? -1.423 1.611 10.781 1 98.75 182 ILE B C 1
ATOM 3300 O O . ILE B 1 182 ? -1.248 0.566 11.414 1 98.75 182 ILE B O 1
ATOM 3304 N N . PRO B 1 183 ? -0.425 2.322 10.344 1 98.81 183 PRO B N 1
ATOM 3305 C CA . PRO B 1 183 ? 0.946 1.866 10.586 1 98.81 183 PRO B CA 1
ATOM 3306 C C . PRO B 1 183 ? 1.393 2.068 12.031 1 98.81 183 PRO B C 1
ATOM 3308 O O . PRO B 1 183 ? 0.9 2.973 12.711 1 98.81 183 PRO B O 1
ATOM 3311 N N . SER B 1 184 ? 2.262 1.227 12.492 1 98.69 184 SER B N 1
ATOM 3312 C CA . SER B 1 184 ? 2.955 1.5 13.75 1 98.69 184 SER B CA 1
ATOM 3313 C C . SER B 1 184 ? 4 2.598 13.57 1 98.69 184 SER B C 1
ATOM 3315 O O . SER B 1 184 ? 4.391 2.918 12.453 1 98.69 184 SER B O 1
ATOM 3317 N N . PRO B 1 185 ? 4.414 3.215 14.688 1 98.69 185 PRO B N 1
ATOM 3318 C CA . PRO B 1 185 ? 5.531 4.156 14.578 1 98.69 185 PRO B CA 1
ATOM 3319 C C . PRO B 1 185 ? 6.758 3.535 13.906 1 98.69 185 PRO B C 1
ATOM 3321 O O . PRO B 1 185 ? 7.383 4.164 13.047 1 98.69 185 PRO B O 1
ATOM 3324 N N . LYS B 1 186 ? 7.02 2.27 14.234 1 98.62 186 LYS B N 1
ATOM 3325 C CA . LYS B 1 186 ? 8.18 1.591 13.656 1 98.62 186 LYS B CA 1
ATOM 3326 C C . LYS B 1 186 ? 8 1.384 12.156 1 98.62 186 LYS B C 1
ATOM 3328 O O . LYS B 1 186 ? 8.969 1.435 11.398 1 98.62 186 LYS B O 1
ATOM 3333 N N . ALA B 1 187 ? 6.738 1.181 11.734 1 98.81 187 ALA B N 1
ATOM 3334 C CA . ALA B 1 187 ? 6.477 1.084 10.297 1 98.81 187 ALA B CA 1
ATOM 3335 C C . ALA B 1 187 ? 6.832 2.385 9.586 1 98.81 187 ALA B C 1
ATOM 3337 O O . ALA B 1 187 ? 7.508 2.369 8.555 1 98.81 187 ALA B O 1
ATOM 3338 N N . LEU B 1 188 ? 6.406 3.539 10.133 1 98.88 188 LEU B N 1
ATOM 3339 C CA . LEU B 1 188 ? 6.758 4.828 9.547 1 98.88 188 LEU B CA 1
ATOM 3340 C C . LEU B 1 188 ? 8.273 5.02 9.531 1 98.88 188 LEU B C 1
ATOM 3342 O O . LEU B 1 188 ? 8.836 5.449 8.523 1 98.88 188 LEU B O 1
ATOM 3346 N N . GLU B 1 189 ? 8.922 4.66 10.617 1 98.62 189 GLU B N 1
ATOM 3347 C CA . GLU B 1 189 ? 10.375 4.789 10.711 1 98.62 189 GLU B CA 1
ATOM 3348 C C . GLU B 1 189 ? 11.07 3.938 9.648 1 98.62 189 GLU B C 1
ATOM 3350 O O . GLU B 1 189 ? 12.023 4.387 9.016 1 98.62 189 GLU B O 1
ATOM 3355 N N . SER B 1 190 ? 10.57 2.764 9.477 1 98.25 190 SER B N 1
ATOM 3356 C CA . SER B 1 190 ? 11.156 1.856 8.492 1 98.25 190 SER B CA 1
ATOM 3357 C C . SER B 1 190 ? 11.016 2.41 7.082 1 98.25 190 SER B C 1
ATOM 3359 O O . SER B 1 190 ? 11.961 2.34 6.285 1 98.25 190 SER B O 1
ATOM 3361 N N . MET B 1 191 ? 9.844 2.926 6.762 1 98.44 191 MET B N 1
ATOM 3362 C CA . MET B 1 191 ? 9.617 3.518 5.445 1 98.44 191 MET B CA 1
ATOM 3363 C C . MET B 1 191 ? 10.508 4.738 5.238 1 98.44 191 MET B C 1
ATOM 3365 O O . MET B 1 191 ? 11.094 4.91 4.172 1 98.44 191 MET B O 1
ATOM 3369 N N . ALA B 1 192 ? 10.625 5.59 6.289 1 98.12 192 ALA B N 1
ATOM 3370 C CA . ALA B 1 192 ? 11.492 6.762 6.215 1 98.12 192 ALA B CA 1
ATOM 3371 C C . ALA B 1 192 ? 12.945 6.355 5.98 1 98.12 192 ALA B C 1
ATOM 3373 O O . ALA B 1 192 ? 13.625 6.938 5.137 1 98.12 192 ALA B O 1
ATOM 3374 N N . ASP B 1 193 ? 13.375 5.312 6.707 1 96.75 193 ASP B N 1
ATOM 3375 C CA . ASP B 1 193 ? 14.742 4.816 6.57 1 96.75 193 ASP B CA 1
ATOM 3376 C C . ASP B 1 193 ? 15.008 4.328 5.148 1 96.75 193 ASP B C 1
ATOM 3378 O O . ASP B 1 193 ? 16.062 4.613 4.578 1 96.75 193 ASP B O 1
ATOM 3382 N N . ALA B 1 194 ? 14.086 3.658 4.59 1 9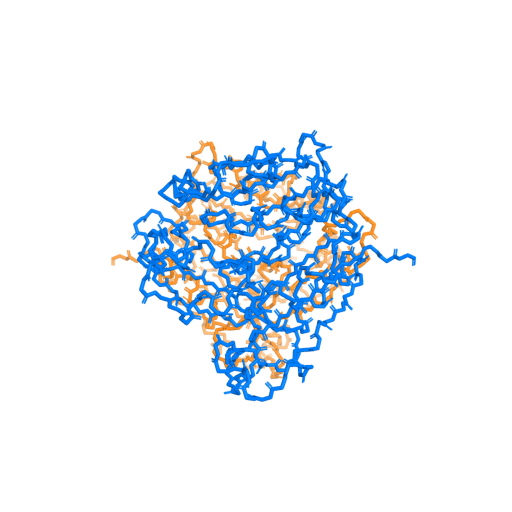5.88 194 ALA B N 1
ATOM 3383 C CA . ALA B 1 194 ? 14.219 3.127 3.234 1 95.88 194 ALA B CA 1
ATOM 3384 C C . ALA B 1 194 ? 14.344 4.254 2.213 1 95.88 194 ALA B C 1
ATOM 3386 O O . ALA B 1 194 ? 14.875 4.051 1.118 1 95.88 194 ALA B O 1
ATOM 3387 N N . LEU B 1 195 ? 13.836 5.426 2.545 1 96.38 195 LEU B N 1
ATOM 3388 C CA . LEU B 1 195 ? 13.891 6.582 1.657 1 96.38 195 LEU B CA 1
ATOM 3389 C C . LEU B 1 195 ? 15.023 7.523 2.057 1 96.38 195 LEU B C 1
ATOM 3391 O O . LEU B 1 195 ? 15.086 8.656 1.577 1 96.38 195 LEU B O 1
ATOM 3395 N N . ASP B 1 196 ? 15.836 7.074 3 1 94.69 196 ASP B N 1
ATOM 3396 C CA . ASP B 1 196 ? 16.969 7.844 3.498 1 94.69 196 ASP B CA 1
ATOM 3397 C C . ASP B 1 196 ? 16.516 9.141 4.148 1 94.69 196 ASP B C 1
ATOM 3399 O O . ASP B 1 196 ? 17.109 10.195 3.936 1 94.69 196 ASP B O 1
ATOM 3403 N N . LEU B 1 197 ? 15.422 9.094 4.895 1 97.56 197 LEU B N 1
ATOM 3404 C CA . LEU B 1 197 ? 14.906 10.227 5.672 1 97.56 197 LEU B CA 1
ATOM 3405 C C . LEU B 1 197 ? 15.133 10 7.164 1 97.56 197 LEU B C 1
ATOM 3407 O O . LEU B 1 197 ? 15 8.875 7.652 1 97.56 197 LEU B O 1
ATOM 3411 N N . SER B 1 198 ? 15.484 11.023 7.848 1 98.19 198 SER B N 1
ATOM 3412 C CA . SER B 1 198 ? 15.477 10.984 9.305 1 98.19 198 SER B CA 1
ATOM 3413 C C . SER B 1 198 ? 14.062 11.172 9.852 1 98.19 198 SER B C 1
ATOM 3415 O O . SER B 1 198 ? 13.18 11.648 9.141 1 98.19 198 SER B O 1
ATOM 3417 N N . PHE B 1 199 ? 13.828 10.719 11.016 1 98.38 199 PHE B N 1
ATOM 3418 C CA . PHE B 1 199 ? 12.531 10.875 11.664 1 98.38 199 PHE B CA 1
ATOM 3419 C C . PHE B 1 199 ? 12.703 11.328 13.109 1 98.38 199 PHE B C 1
ATOM 3421 O O . PHE B 1 199 ? 13.609 10.875 13.805 1 98.38 199 PHE B O 1
ATOM 3428 N N . ASP B 1 200 ? 11.898 12.32 13.469 1 98.56 200 ASP B N 1
ATOM 3429 C CA . ASP B 1 200 ? 11.875 12.883 14.82 1 98.56 200 ASP B CA 1
ATOM 3430 C C . ASP B 1 200 ? 10.43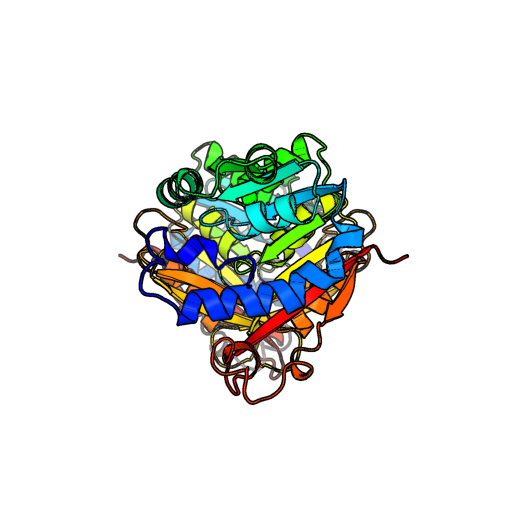8 13.055 15.312 1 98.56 200 ASP B C 1
ATOM 3432 O O . ASP B 1 200 ? 9.664 13.812 14.734 1 98.56 200 ASP B O 1
ATOM 3436 N N . TRP B 1 201 ? 10.086 12.336 16.391 1 98.75 201 TRP B N 1
ATOM 3437 C CA . TRP B 1 201 ? 8.734 12.383 16.922 1 98.75 201 TRP B CA 1
ATOM 3438 C C . TRP B 1 201 ? 8.562 13.555 17.875 1 98.75 201 TRP B C 1
ATOM 3440 O O . TRP B 1 201 ? 9.422 13.797 18.734 1 98.75 201 TRP B O 1
ATOM 3450 N N . LEU B 1 202 ? 7.469 14.305 17.703 1 98.75 202 LEU B N 1
ATOM 3451 C CA . LEU B 1 202 ? 7.152 15.359 18.672 1 98.75 202 LEU B CA 1
ATOM 3452 C C . LEU B 1 202 ? 6.777 14.766 20.016 1 98.75 202 LEU B C 1
ATOM 3454 O O . LEU B 1 202 ? 6.113 13.727 20.094 1 98.75 202 LEU B O 1
ATOM 3458 N N . ASP B 1 203 ? 7.141 15.461 21.094 1 98.25 203 ASP B N 1
ATOM 3459 C CA . ASP B 1 203 ? 6.824 15.023 22.453 1 98.25 203 ASP B CA 1
ATOM 3460 C C . ASP B 1 203 ? 5.543 15.688 22.953 1 98.25 203 ASP B C 1
ATOM 3462 O O . ASP B 1 203 ? 5.594 16.734 23.609 1 98.25 203 ASP B O 1
ATOM 3466 N N . TRP B 1 204 ? 4.449 15.031 22.797 1 98.12 204 TRP B N 1
ATOM 3467 C CA . TRP B 1 204 ? 3.152 15.57 23.188 1 98.12 204 TRP B CA 1
ATOM 3468 C C . TRP B 1 204 ? 3.004 15.578 24.703 1 98.12 204 TRP B C 1
ATOM 3470 O O . TRP B 1 204 ? 2.094 16.219 25.25 1 98.12 204 TRP B O 1
ATOM 3480 N N . GLU B 1 205 ? 3.924 14.914 25.406 1 96.5 205 GLU B N 1
ATOM 3481 C CA . GLU B 1 205 ? 3.885 14.922 26.859 1 96.5 205 GLU B CA 1
ATOM 3482 C C . GLU B 1 205 ? 4.203 16.297 27.422 1 96.5 205 GLU B C 1
ATOM 3484 O O . GLU B 1 205 ? 3.986 16.562 28.594 1 96.5 205 GLU B O 1
ATOM 3489 N N . GLU B 1 206 ? 4.691 17.156 26.562 1 95.81 206 GLU B N 1
ATOM 3490 C CA . GLU B 1 206 ? 5.004 18.531 26.984 1 95.81 206 GLU B CA 1
ATOM 3491 C C . GLU B 1 206 ? 3.738 19.297 27.359 1 95.81 206 GLU B C 1
ATOM 3493 O O . GLU B 1 206 ? 3.803 20.297 28.078 1 95.81 206 GLU B O 1
ATOM 3498 N N . ILE B 1 207 ? 2.602 18.891 26.828 1 96 207 ILE B N 1
ATOM 3499 C CA . ILE B 1 207 ? 1.335 19.531 27.172 1 96 207 ILE B CA 1
ATOM 3500 C C . ILE B 1 207 ? 0.875 19.062 28.547 1 96 207 ILE B C 1
ATOM 3502 O O . ILE B 1 207 ? 0.727 17.875 28.797 1 96 207 ILE B O 1
ATOM 3506 N N . PRO B 1 208 ? 0.62 19.984 29.484 1 96.12 208 PRO B N 1
ATOM 3507 C CA . PRO B 1 208 ? 0.14 19.609 30.812 1 96.12 208 PRO B CA 1
ATOM 3508 C C . PRO B 1 208 ? -1.164 18.812 30.766 1 96.12 208 PRO B C 1
ATOM 3510 O O . PRO B 1 208 ? -2.012 19.062 29.906 1 96.12 208 PRO B O 1
ATOM 3513 N N . GLU B 1 209 ? -1.337 17.938 31.719 1 96.12 209 GLU B N 1
ATOM 3514 C CA . GLU B 1 209 ? -2.457 17 31.75 1 96.12 209 GLU B CA 1
ATOM 3515 C C . GLU B 1 209 ? -3.793 17.734 31.703 1 96.12 209 GLU B C 1
ATOM 3517 O O . GLU B 1 209 ? -4.734 17.281 31.047 1 96.12 209 GLU B O 1
ATOM 3522 N N . GLU B 1 210 ? -3.867 18.859 32.375 1 95.75 210 GLU B N 1
ATOM 3523 C CA . GLU B 1 210 ? -5.129 19.578 32.5 1 95.75 210 GLU B CA 1
ATOM 3524 C C . GLU B 1 210 ? -5.609 20.125 31.156 1 95.75 210 GLU B C 1
ATOM 3526 O O . GLU B 1 210 ? -6.777 20.484 31 1 95.75 210 GLU B O 1
ATOM 3531 N N . TYR B 1 211 ? -4.727 20.141 30.156 1 95.19 211 TYR B N 1
ATOM 3532 C CA . TYR B 1 211 ? -5.094 20.703 28.859 1 95.19 211 TYR B CA 1
ATOM 3533 C C . TYR B 1 211 ? -5.262 19.594 27.812 1 95.19 211 TYR B C 1
ATOM 3535 O O . TYR B 1 211 ? -5.531 19.859 26.641 1 95.19 211 TYR B O 1
ATOM 3543 N N . ARG B 1 212 ? -5.219 18.281 28.172 1 96.88 212 ARG B N 1
ATOM 3544 C CA . ARG B 1 212 ? -5.059 17.203 27.203 1 96.88 212 ARG B CA 1
ATOM 3545 C C . ARG B 1 212 ? -6.418 16.672 26.75 1 96.88 212 ARG B C 1
ATOM 3547 O O . ARG B 1 212 ? -6.504 15.938 25.766 1 96.88 212 ARG B O 1
ATOM 3554 N N . SER B 1 213 ? -7.473 17.031 27.391 1 96.69 213 SER B N 1
ATOM 3555 C CA . SER B 1 213 ? -8.781 16.438 27.125 1 96.69 213 SER B CA 1
ATOM 3556 C C . SER B 1 213 ? -9.172 16.609 25.656 1 96.69 213 SER B C 1
ATOM 3558 O O . SER B 1 213 ? -9.594 15.641 25.016 1 96.69 213 SER B O 1
ATOM 3560 N N . PRO B 1 214 ? -8.953 17.797 25 1 96.81 214 PRO B N 1
ATOM 3561 C CA . PRO B 1 214 ? -9.359 17.969 23.594 1 96.81 214 PRO B CA 1
ATOM 3562 C C . PRO B 1 214 ? -8.492 17.156 22.641 1 96.81 214 PRO B C 1
ATOM 3564 O O . PRO B 1 214 ? -8.852 16.984 21.469 1 96.81 214 PRO B O 1
ATOM 3567 N N . ILE B 1 215 ? -7.305 16.719 23.047 1 97.94 215 ILE B N 1
ATOM 3568 C CA . ILE B 1 215 ? -6.371 15.953 22.219 1 97.94 215 ILE B CA 1
ATOM 3569 C C . ILE B 1 215 ? -6.07 14.609 22.891 1 97.94 215 ILE B C 1
ATOM 3571 O O . ILE B 1 215 ? -4.914 14.172 22.922 1 97.94 215 ILE B O 1
ATOM 3575 N N . ALA B 1 216 ? -7.094 14.016 23.438 1 97.56 216 ALA B N 1
ATOM 3576 C CA . ALA B 1 216 ? -6.949 12.797 24.219 1 97.56 216 ALA B CA 1
ATOM 3577 C C . ALA B 1 216 ? -6.418 11.648 23.359 1 97.56 216 ALA B C 1
ATOM 3579 O O . ALA B 1 216 ? -5.824 10.703 23.875 1 97.56 216 ALA B O 1
ATOM 3580 N N . ASP B 1 217 ? -6.594 11.711 22.062 1 97.38 217 ASP B N 1
ATOM 3581 C CA . ASP B 1 217 ? -6.156 10.648 21.156 1 97.38 217 ASP B CA 1
ATOM 3582 C C . ASP B 1 217 ? -4.633 10.562 21.109 1 97.38 217 ASP B C 1
ATOM 3584 O O . ASP B 1 217 ? -4.078 9.531 20.734 1 97.38 217 ASP B O 1
ATOM 3588 N N . TYR B 1 218 ? -3.887 11.625 21.516 1 98.31 218 TYR B N 1
ATOM 3589 C CA . TYR B 1 218 ? -2.43 11.586 21.594 1 98.31 218 TYR B CA 1
ATOM 3590 C C . TYR B 1 218 ? -1.968 10.836 22.844 1 98.31 218 TYR B C 1
ATOM 3592 O O . TYR B 1 218 ? -0.78 10.539 22.984 1 98.31 218 TYR B O 1
ATOM 3600 N N . TYR B 1 219 ? -2.898 10.516 23.703 1 97.38 219 TYR B N 1
ATOM 3601 C CA . TYR B 1 219 ? -2.539 9.93 24.984 1 97.38 219 TYR B CA 1
ATOM 3602 C C . TYR B 1 219 ? -3.271 8.609 25.203 1 97.38 219 TYR B C 1
ATOM 3604 O O . TYR B 1 219 ? -3.178 8.008 26.281 1 97.38 219 TYR B O 1
ATOM 3612 N N . ARG B 1 220 ? -4.031 8.219 24.219 1 94.94 220 ARG B N 1
ATOM 3613 C CA . ARG B 1 220 ? -4.855 7.02 24.328 1 94.94 220 ARG B CA 1
ATOM 3614 C C . ARG B 1 220 ? -3.992 5.785 24.562 1 94.94 220 ARG B C 1
ATOM 3616 O O . ARG B 1 220 ? -2.914 5.652 23.984 1 94.94 220 ARG B O 1
ATOM 3623 N N . VAL B 1 221 ? -4.531 4.973 25.484 1 91.62 221 VAL B N 1
ATOM 3624 C CA . VAL B 1 221 ? -3.971 3.637 25.672 1 91.62 221 VAL B CA 1
ATOM 3625 C C . VAL B 1 221 ? -4.863 2.604 24.984 1 91.62 221 VAL B C 1
ATOM 3627 O O . VAL B 1 221 ? -6.066 2.545 25.234 1 91.62 221 VAL B O 1
ATOM 3630 N N . GLY B 1 222 ? -4.406 1.97 23.922 1 92.06 222 GLY B N 1
ATOM 3631 C CA . GLY B 1 222 ? -5.215 1.035 23.156 1 92.06 222 GLY B CA 1
ATOM 3632 C C . GLY B 1 222 ? -4.52 0.529 21.906 1 92.06 222 GLY B C 1
ATOM 3633 O O . GLY B 1 222 ? -3.307 0.301 21.922 1 92.06 222 GLY B O 1
ATOM 3634 N N . GLU B 1 223 ? -5.367 0.338 20.891 1 93.75 223 GLU B N 1
ATOM 3635 C CA . GLU B 1 223 ? -4.875 -0.293 19.672 1 93.75 223 GLU B CA 1
ATOM 3636 C C . GLU B 1 223 ? -4.129 0.709 18.797 1 93.75 223 GLU B C 1
ATOM 3638 O O . GLU B 1 223 ? -3.354 0.32 17.922 1 93.75 223 GLU B O 1
ATOM 3643 N N . LYS B 1 224 ? -4.441 1.984 19.016 1 96.81 224 LYS B N 1
ATOM 3644 C CA . LYS B 1 224 ? -3.766 3.033 18.266 1 96.81 224 LYS B CA 1
ATOM 3645 C C . LYS B 1 224 ? -3.695 4.332 19.062 1 96.81 224 LYS B C 1
ATOM 3647 O O . LYS B 1 224 ? -4.438 4.512 20.031 1 96.81 224 LYS B O 1
ATOM 3652 N N . ARG B 1 225 ? -2.816 5.137 18.688 1 98 225 ARG B N 1
ATOM 3653 C CA . ARG B 1 225 ? -2.57 6.434 19.312 1 98 225 ARG B CA 1
ATOM 3654 C C . ARG B 1 225 ? -2.082 7.453 18.281 1 98 225 ARG B C 1
ATOM 3656 O O . ARG B 1 225 ? -1.306 7.117 17.391 1 98 225 ARG B O 1
ATOM 3663 N N . ARG B 1 226 ? -2.537 8.641 18.469 1 98.56 226 ARG B N 1
ATOM 3664 C CA . ARG B 1 226 ? -2.092 9.68 17.547 1 98.56 226 ARG B CA 1
ATOM 3665 C C . ARG B 1 226 ? -0.675 10.141 17.875 1 98.56 226 ARG B C 1
ATOM 3667 O O . ARG B 1 226 ? -0.263 10.102 19.031 1 98.56 226 ARG B O 1
ATOM 3674 N N . GLY B 1 227 ? 0.08 10.469 16.891 1 98.69 227 GLY B N 1
ATOM 3675 C CA . GLY B 1 227 ? 1.422 11.016 17 1 98.69 227 GLY B CA 1
ATOM 3676 C C . GLY B 1 227 ? 1.825 11.852 15.805 1 98.69 227 GLY B C 1
ATOM 3677 O O . GLY B 1 227 ? 1.108 11.891 14.797 1 98.69 227 GLY B O 1
ATOM 3678 N N . THR B 1 228 ? 2.869 12.617 16 1 98.94 228 THR B N 1
ATOM 3679 C CA . THR B 1 228 ? 3.408 13.477 14.953 1 98.94 228 THR B CA 1
ATOM 3680 C C . THR B 1 228 ? 4.895 13.203 14.734 1 98.94 228 THR B C 1
ATOM 3682 O O . THR B 1 228 ? 5.68 13.227 15.688 1 98.94 228 THR B O 1
ATOM 3685 N N . CYS B 1 229 ? 5.25 12.938 13.516 1 98.94 229 CYS B N 1
ATOM 3686 C CA . CYS B 1 229 ? 6.637 12.664 13.156 1 98.94 229 CYS B CA 1
ATOM 3687 C C . CYS B 1 229 ? 7.121 13.633 12.086 1 98.94 229 CYS B C 1
ATOM 3689 O O . CYS B 1 229 ? 6.422 13.891 11.109 1 98.94 229 CYS B O 1
ATOM 3691 N N . LEU B 1 230 ? 8.258 14.258 12.328 1 98.94 230 LEU B N 1
ATOM 3692 C CA . LEU B 1 230 ? 8.93 15.109 11.352 1 98.94 230 LEU B CA 1
ATOM 3693 C C . LEU B 1 230 ? 9.977 14.32 10.578 1 98.94 230 LEU B C 1
ATOM 3695 O O . LEU B 1 230 ? 10.875 13.719 11.172 1 98.94 230 LEU B O 1
ATOM 3699 N N . LEU B 1 231 ? 9.789 14.203 9.273 1 98.81 231 LEU B N 1
ATOM 3700 C CA . LEU B 1 231 ? 10.75 13.555 8.398 1 98.81 231 LEU B CA 1
ATOM 3701 C C . LEU B 1 231 ? 11.602 14.594 7.664 1 98.81 231 LEU B C 1
ATOM 3703 O O . LEU B 1 231 ? 11.078 15.594 7.172 1 98.81 231 LEU B O 1
ATOM 3707 N N . ARG B 1 232 ? 12.938 14.391 7.605 1 98.25 232 ARG B N 1
ATOM 3708 C CA . ARG B 1 232 ? 13.867 15.281 6.93 1 98.25 232 ARG B CA 1
ATOM 3709 C C . ARG B 1 232 ? 14.914 14.5 6.141 1 98.25 232 ARG B C 1
ATOM 3711 O O . ARG B 1 232 ? 15.164 13.328 6.43 1 98.25 232 ARG B O 1
ATOM 3718 N N . GLU B 1 233 ? 15.398 15.109 5.059 1 91.75 233 GLU B N 1
ATOM 3719 C CA . GLU B 1 233 ? 16.547 14.5 4.379 1 91.75 233 GLU B CA 1
ATOM 3720 C C . GLU B 1 233 ? 17.719 14.328 5.328 1 91.75 233 GLU B C 1
ATOM 3722 O O . GLU B 1 233 ? 18 15.211 6.145 1 91.75 233 GLU B O 1
ATOM 3727 N N . ARG B 1 234 ? 18.297 13.102 5.277 1 84.88 234 ARG B N 1
ATOM 3728 C CA . ARG B 1 234 ? 19.469 12.859 6.102 1 84.88 234 ARG B CA 1
ATOM 3729 C C . ARG B 1 234 ? 20.656 13.703 5.637 1 84.88 234 ARG B C 1
ATOM 3731 O O . ARG B 1 234 ? 20.891 13.836 4.434 1 84.88 234 ARG B O 1
ATOM 3738 N N . THR B 1 235 ? 21.094 14.664 6.484 1 63.94 235 THR B N 1
ATOM 3739 C CA . THR B 1 235 ? 22.281 15.469 6.203 1 63.94 235 THR B CA 1
ATOM 3740 C C . THR B 1 235 ? 23.547 14.609 6.266 1 63.94 235 THR B C 1
ATOM 3742 O O . THR B 1 235 ? 23.609 13.656 7.039 1 63.94 235 THR B O 1
#

Radius of gyration: 24.62 Å; Cα contacts (8 Å, |Δi|>4): 962; chains: 2; bounding box: 44×76×61 Å

Sequence (470 aa):
MGFFDFLSSIAPYEDDAKTITRMNLRHEMILEPLKPEITGRRVLDLAAHDGRWAYAFAAAGAREVIGIEGRAELIERFRDFPDDAARGRVTMVQDDIFDGLEKLVARGESFDVIGVLGIFYHIMDHFRLLRLAAALRPKLMIVDGEFAARPGAVILMSRERTDKDLNAIPQIAGQVRAVVGIPSPKALESMADALDLSFDWLDWEEIPEEYRSPIADYYRVGEKRRGTCLLRERTMGFFDFLSSIAPYEDDAKTITRMNLRHEMILEPLKPEITGRRVLDLAAHDGRWAYAFAAAGAREVIGIEGRAELIERFRDFPDDAARGRVTMVQDDIFDGLEKLVARGESFDVIGVLGIFYHIMDHFRLLRLAAALRPKLMIVDGEFAARPGAVILMSRERTDKDLNAIPQIAGQVRAVVGIPSPKALESMADALDLSFDWLDWEEIPEEYRSPIADYYRVGEKRRGTCLLRERT